Protein AF-0000000083107287 (afdb_homodimer)

InterPro domains:
  IPR000868 Isochorismatase-like domain [PF00857] (14-202)
  IPR036380 Isochorismatase-like superfamily [G3DSA:3.40.50.850] (4-210)
  IPR036380 Isochorismatase-like superfamily [SSF52499] (9-207)
  IPR050272 Isochorismatase-like hydrolase [PTHR43540] (10-208)

Radius of gyration: 21.23 Å; Cα contacts (8 Å, |Δi|>4): 928; chains: 2; bounding box: 56×59×44 Å

Nearest PDB structures (foldseek):
  3kl2-assembly1_C  TM=8.026E-01  e=8.190E-15  Streptomyces avermitilis
  3txy-assembly1_A-2  TM=8.810E-01  e=6.500E-13  Burkholderia thailandensis E264
  1j2r-assembly1_A  TM=8.324E-01  e=4.826E-12  Escherichia coli
  5gle-assembly1_B  TM=8.069E-01  e=9.415E-12  Vibrio anguillarum 775
  5gle-assembly1_A  TM=8.079E-01  e=1.837E-11  Vibrio anguillarum 775

pLDDT: mean 93.37, std 12.97, range [33.34, 98.94]

Organism: NCBI:txid185642

Structure (mmCIF, N/CA/C/O backbone):
data_AF-0000000083107287-model_v1
#
loop_
_entity.id
_entity.type
_entity.pdbx_description
1 polymer Isochorismatase
#
loop_
_atom_site.group_PDB
_atom_site.id
_atom_site.type_symbol
_atom_site.label_atom_id
_atom_site.label_alt_id
_atom_site.label_comp_id
_atom_site.label_asym_id
_atom_site.label_entity_id
_atom_site.label_seq_id
_atom_site.pdbx_PDB_ins_code
_atom_site.Cartn_x
_atom_site.Cartn_y
_atom_site.Cartn_z
_atom_site.occupancy
_atom_site.B_iso_or_equiv
_atom_site.auth_seq_id
_atom_site.auth_comp_id
_atom_site.auth_asym_id
_atom_site.auth_atom_id
_atom_site.pdbx_PDB_model_num
ATOM 1 N N . MET A 1 1 ? -25.594 8.273 1.354 1 37.72 1 MET A N 1
ATOM 2 C CA . MET A 1 1 ? -25.375 9.711 1.31 1 37.72 1 MET A CA 1
ATOM 3 C C . MET A 1 1 ? -23.891 10.039 1.45 1 37.72 1 MET A C 1
ATOM 5 O O . MET A 1 1 ? -23.219 9.562 2.375 1 37.72 1 MET A O 1
ATOM 9 N N . THR A 1 2 ? -23.219 10.242 0.382 1 51.94 2 THR A N 1
ATOM 10 C CA . THR A 1 2 ? -21.812 10.633 0.427 1 51.94 2 THR A CA 1
ATOM 11 C C . THR A 1 2 ? -21.578 11.703 1.487 1 51.94 2 THR A C 1
ATOM 13 O O . THR A 1 2 ? -22.234 12.75 1.474 1 51.94 2 THR A O 1
ATOM 16 N N . LEU A 1 3 ? -21.109 11.266 2.611 1 63.06 3 LEU A N 1
ATOM 17 C CA . LEU A 1 3 ? -20.891 12.211 3.697 1 63.06 3 LEU A CA 1
ATOM 18 C C . LEU A 1 3 ? -20.203 13.469 3.189 1 63.06 3 LEU A C 1
ATOM 20 O O . LEU A 1 3 ? -19.312 13.391 2.342 1 63.06 3 LEU A O 1
ATOM 24 N N . GLU A 1 4 ? -20.781 14.523 3.6 1 85.75 4 GLU A N 1
ATOM 25 C CA . GLU A 1 4 ? -20.141 15.812 3.361 1 85.75 4 GLU A CA 1
ATOM 26 C C . GLU A 1 4 ? -18.766 15.875 4.035 1 85.75 4 GLU A C 1
ATOM 28 O O . GLU A 1 4 ? -18.547 15.227 5.062 1 85.75 4 GLU A O 1
ATOM 33 N N . LEU A 1 5 ? -17.844 16.5 3.416 1 95 5 LEU A N 1
ATOM 34 C CA . LEU A 1 5 ? -16.484 16.625 3.92 1 95 5 LEU A CA 1
ATOM 35 C C . LEU A 1 5 ? -16.484 17.078 5.379 1 95 5 LEU A C 1
ATOM 37 O O . LEU A 1 5 ? -15.695 16.578 6.184 1 95 5 LEU A O 1
ATOM 41 N N . ALA A 1 6 ? -17.438 17.969 5.73 1 94.44 6 ALA A N 1
ATOM 42 C CA . ALA A 1 6 ? -17.5 18.5 7.09 1 94.44 6 ALA A CA 1
ATOM 43 C C . ALA A 1 6 ? -17.875 17.406 8.086 1 94.44 6 ALA A C 1
ATOM 45 O O . ALA A 1 6 ? -17.422 17.422 9.234 1 94.44 6 ALA A O 1
ATOM 46 N N . GLU A 1 7 ? -18.641 16.484 7.66 1 95.06 7 GLU A N 1
ATOM 47 C CA . GLU A 1 7 ? -19.016 15.367 8.516 1 95.06 7 GLU A CA 1
ATOM 48 C C . GLU A 1 7 ? -17.891 14.336 8.586 1 95.06 7 GLU A C 1
ATOM 50 O O . GLU A 1 7 ? -17.578 13.844 9.672 1 95.06 7 GLU A O 1
ATOM 55 N N . ILE A 1 8 ? -17.281 14.078 7.48 1 96.69 8 ILE A N 1
ATOM 56 C CA . ILE A 1 8 ? -16.25 13.055 7.383 1 96.69 8 ILE A CA 1
ATOM 57 C C . ILE A 1 8 ? -15.016 13.5 8.172 1 96.69 8 ILE A C 1
ATOM 59 O O . ILE A 1 8 ? -14.391 12.695 8.859 1 96.69 8 ILE A O 1
ATOM 63 N N . ALA A 1 9 ? -14.742 14.758 8.094 1 97.88 9 ALA A N 1
ATOM 64 C CA . ALA A 1 9 ? -13.516 15.289 8.688 1 97.88 9 ALA A CA 1
ATOM 65 C C . ALA A 1 9 ? -13.828 16.156 9.906 1 97.88 9 ALA A C 1
ATOM 67 O O . ALA A 1 9 ? -13.117 17.125 10.188 1 97.88 9 ALA A O 1
ATOM 68 N N . ALA A 1 10 ? -14.891 15.836 10.555 1 97.5 10 ALA A N 1
ATOM 69 C CA . ALA A 1 10 ? -15.219 16.594 11.766 1 97.5 10 ALA A CA 1
ATOM 70 C C . ALA A 1 10 ? -14.062 16.547 12.758 1 97.5 10 ALA A C 1
ATOM 72 O O . ALA A 1 10 ? -13.492 15.492 13.023 1 97.5 10 ALA A O 1
ATOM 73 N N . PRO A 1 11 ? -13.734 17.672 13.359 1 97.69 11 PRO A N 1
ATOM 74 C CA . PRO A 1 11 ? -12.555 17.766 14.219 1 97.69 11 PRO A CA 1
ATOM 75 C C . PRO A 1 11 ? -12.562 16.766 15.367 1 97.69 11 PRO A C 1
ATOM 77 O O . PRO A 1 11 ? -11.516 16.219 15.727 1 97.69 11 PRO A O 1
ATOM 80 N N . ALA A 1 12 ? -13.688 16.422 15.914 1 97.31 12 ALA A N 1
ATOM 81 C CA . ALA A 1 12 ? -13.797 15.617 17.125 1 97.31 12 ALA A CA 1
ATOM 82 C C . ALA A 1 12 ? -13.266 14.203 16.891 1 97.31 12 ALA A C 1
ATOM 84 O O . ALA A 1 12 ? -12.883 13.516 17.828 1 97.31 12 ALA A O 1
ATOM 85 N N . HIS A 1 13 ? -13.219 13.75 15.609 1 98.44 13 HIS A N 1
ATOM 86 C CA . HIS A 1 13 ? -12.773 12.391 15.367 1 98.44 13 HIS A CA 1
ATOM 87 C C . HIS A 1 13 ? -11.789 12.336 14.203 1 98.44 13 HIS A C 1
ATOM 89 O O . HIS A 1 13 ? -11.719 11.336 13.484 1 98.44 13 HIS A O 1
ATOM 95 N N . THR A 1 14 ? -11.055 13.445 13.953 1 98.69 14 THR A N 1
ATOM 96 C CA . THR A 1 14 ? -10.133 13.516 12.828 1 98.69 14 THR A CA 1
ATOM 97 C C . THR A 1 14 ? -8.711 13.805 13.312 1 98.69 14 THR A C 1
ATOM 99 O O . THR A 1 14 ? -8.516 14.578 14.25 1 98.69 14 THR A O 1
ATOM 102 N N . ALA A 1 15 ? -7.75 13.172 12.711 1 98.94 15 ALA A N 1
ATOM 103 C CA . ALA A 1 15 ? -6.336 13.492 12.867 1 98.94 15 ALA A CA 1
ATOM 104 C C . ALA A 1 15 ? -5.672 13.742 11.516 1 98.94 15 ALA A C 1
ATOM 106 O O . ALA A 1 15 ? -5.961 13.047 10.539 1 98.94 15 ALA A O 1
ATOM 107 N N . ILE A 1 16 ? -4.805 14.711 11.469 1 98.94 16 ILE A N 1
ATOM 108 C CA . ILE A 1 16 ? -3.873 14.844 10.352 1 98.94 16 ILE A CA 1
ATOM 109 C C . ILE A 1 16 ? -2.609 14.039 10.641 1 98.94 16 ILE A C 1
ATOM 111 O O . ILE A 1 16 ? -2.025 14.148 11.719 1 98.94 16 ILE A O 1
ATOM 115 N N . VAL A 1 17 ? -2.24 13.242 9.703 1 98.94 17 VAL A N 1
ATOM 116 C CA . VAL A 1 17 ? -0.958 12.547 9.75 1 98.94 17 VAL A CA 1
ATOM 117 C C . VAL A 1 17 ? -0.029 13.102 8.68 1 98.94 17 VAL A C 1
ATOM 119 O O . VAL A 1 17 ? -0.327 13.008 7.484 1 98.94 17 VAL A O 1
ATOM 122 N N . THR A 1 18 ? 1.064 13.766 9.078 1 98.94 18 THR A N 1
ATOM 123 C CA . THR A 1 18 ? 2.092 14.18 8.133 1 98.94 18 THR A CA 1
ATOM 124 C C . THR A 1 18 ? 3.115 13.07 7.918 1 98.94 18 THR A C 1
ATOM 126 O O . THR A 1 18 ? 3.676 12.547 8.883 1 98.94 18 THR A O 1
ATOM 129 N N . GLN A 1 19 ? 3.297 12.711 6.727 1 98.75 19 GLN A N 1
ATOM 130 C CA . GLN A 1 19 ? 4.172 11.594 6.375 1 98.75 19 GLN A CA 1
ATOM 131 C C . GLN A 1 19 ? 5.512 12.102 5.844 1 98.75 19 GLN A C 1
ATOM 133 O O . GLN A 1 19 ? 5.586 12.641 4.738 1 98.75 19 GLN A O 1
ATOM 138 N N . GLU A 1 20 ? 6.574 11.953 6.629 1 98.06 20 GLU A N 1
ATOM 139 C CA . GLU A 1 20 ? 7.973 12.195 6.273 1 98.06 20 GLU A CA 1
ATOM 140 C C . GLU A 1 20 ? 8.195 13.641 5.844 1 98.06 20 GLU A C 1
ATOM 142 O O . GLU A 1 20 ? 8.852 13.898 4.832 1 98.06 20 GLU A O 1
ATOM 147 N N . CYS A 1 21 ? 7.547 14.531 6.559 1 98.69 21 CYS A N 1
ATOM 148 C CA . CYS A 1 21 ? 7.836 15.953 6.387 1 98.69 21 CYS A CA 1
ATOM 149 C C . CYS A 1 21 ? 9.055 16.359 7.199 1 98.69 21 CYS A C 1
ATOM 151 O O . CYS A 1 21 ? 8.945 17.125 8.164 1 98.69 21 CYS A O 1
ATOM 153 N N . GLN A 1 22 ? 10.227 15.93 6.75 1 98.25 22 GLN A N 1
ATOM 154 C CA . GLN A 1 22 ? 11.453 16.078 7.527 1 98.25 22 GLN A CA 1
ATOM 155 C C . GLN A 1 22 ? 12.609 16.547 6.645 1 98.25 22 GLN A C 1
ATOM 157 O O . GLN A 1 22 ? 12.5 16.531 5.418 1 98.25 22 GLN A O 1
ATOM 162 N N . GLY A 1 23 ? 13.648 16.938 7.254 1 97.06 23 GLY A N 1
ATOM 163 C CA . GLY A 1 23 ? 14.758 17.609 6.582 1 97.06 23 GLY A CA 1
ATOM 164 C C . GLY A 1 23 ? 15.352 16.781 5.457 1 97.06 23 GLY A C 1
ATOM 165 O O . GLY A 1 23 ? 15.531 17.281 4.344 1 97.06 23 GLY A O 1
ATOM 166 N N . ALA A 1 24 ? 15.555 15.516 5.609 1 95.5 24 ALA A N 1
ATOM 167 C CA . ALA A 1 24 ? 16.234 14.641 4.656 1 95.5 24 ALA A CA 1
ATOM 168 C C . ALA A 1 24 ? 15.336 14.32 3.469 1 95.5 24 ALA A C 1
ATOM 170 O O . ALA A 1 24 ? 15.797 13.789 2.457 1 95.5 24 ALA A O 1
ATOM 171 N N . VAL A 1 25 ? 14.055 14.719 3.57 1 96.19 25 VAL A N 1
ATOM 172 C CA . VAL A 1 25 ? 13.078 14.328 2.555 1 96.19 25 VAL A CA 1
ATOM 173 C C . VAL A 1 25 ? 12.609 15.562 1.788 1 96.19 25 VAL A C 1
ATOM 175 O O . VAL A 1 25 ? 12.562 15.555 0.556 1 96.19 25 VAL A O 1
ATOM 178 N N . MET A 1 26 ? 12.398 16.656 2.529 1 96.88 26 MET A N 1
ATOM 179 C CA . MET A 1 26 ? 11.844 17.844 1.899 1 96.88 26 MET A CA 1
ATOM 180 C C . MET A 1 26 ? 12.828 19 1.968 1 96.88 26 MET A C 1
ATOM 182 O O . MET A 1 26 ? 12.625 20.031 1.318 1 96.88 26 MET A O 1
ATOM 186 N N . GLY A 1 27 ? 13.789 18.859 2.764 1 92.75 27 GLY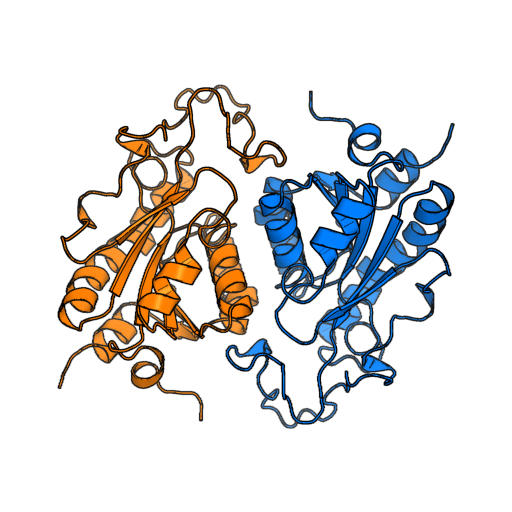 A N 1
ATOM 187 C CA . GLY A 1 27 ? 14.703 19.969 2.992 1 92.75 27 GLY A CA 1
ATOM 188 C C . GLY A 1 27 ? 15.656 20.203 1.836 1 92.75 27 GLY A C 1
ATOM 189 O O . GLY A 1 27 ? 15.609 19.5 0.832 1 92.75 27 GLY A O 1
ATOM 190 N N . PRO A 1 28 ? 16.469 21.141 1.992 1 87.19 28 PRO A N 1
ATOM 191 C CA . PRO A 1 28 ? 17.391 21.516 0.918 1 87.19 28 PRO A CA 1
ATOM 192 C C . PRO A 1 28 ? 18.438 20.453 0.631 1 87.19 28 PRO A C 1
ATOM 194 O O . PRO A 1 28 ? 18.984 20.391 -0.474 1 87.19 28 PRO A O 1
ATOM 197 N N . HIS A 1 29 ? 18.766 19.641 1.593 1 86.12 29 HIS A N 1
ATOM 198 C CA . HIS A 1 29 ? 19.766 18.578 1.406 1 86.12 29 HIS A CA 1
ATOM 199 C C . HIS A 1 29 ? 19.109 17.203 1.377 1 86.12 29 HIS A C 1
ATOM 201 O O . HIS A 1 29 ? 19.688 16.234 1.85 1 86.12 29 HIS A O 1
ATOM 207 N N . ALA A 1 30 ? 17.953 17.219 0.852 1 91.56 30 ALA A N 1
ATOM 208 C CA . ALA A 1 30 ? 17.172 15.984 0.789 1 91.56 30 ALA A CA 1
ATOM 209 C 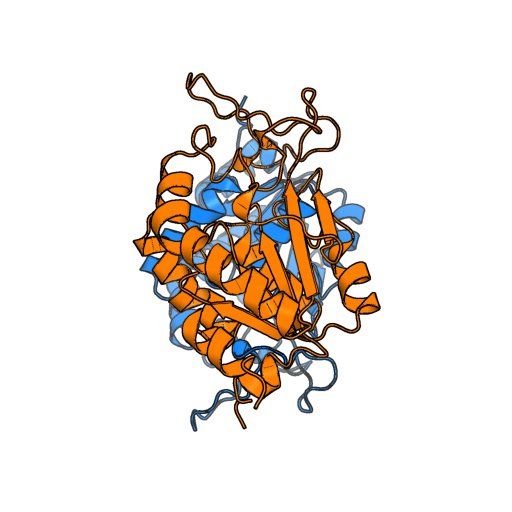C . ALA A 1 30 ? 17.859 14.938 -0.084 1 91.56 30 ALA A C 1
ATOM 211 O O . ALA A 1 30 ? 18.609 15.281 -1.002 1 91.56 30 ALA A O 1
ATOM 212 N N . GLY A 1 31 ? 17.641 13.711 0.191 1 87.56 31 GLY A N 1
ATOM 213 C CA . GLY A 1 31 ? 18.25 12.594 -0.515 1 87.56 31 GLY A CA 1
ATOM 214 C C . GLY A 1 31 ? 17.812 12.484 -1.961 1 87.56 31 GLY A C 1
ATOM 215 O O . GLY A 1 31 ? 18.609 12.133 -2.836 1 87.56 31 GLY A O 1
ATOM 216 N N . LEU A 1 32 ? 16.562 12.742 -2.158 1 91.19 32 LEU A N 1
ATOM 217 C CA . LEU A 1 32 ? 16 12.766 -3.506 1 91.19 32 LEU A CA 1
ATOM 218 C C . LEU A 1 32 ? 15.57 14.18 -3.893 1 91.19 32 LEU A C 1
ATOM 220 O O . LEU A 1 32 ? 14.453 14.602 -3.572 1 91.19 32 LEU A O 1
ATOM 224 N N . ALA A 1 33 ? 16.391 14.82 -4.629 1 93.31 33 ALA A N 1
ATOM 225 C CA . ALA A 1 33 ? 16.219 16.25 -4.918 1 93.31 33 ALA A CA 1
ATOM 226 C C . ALA A 1 33 ? 14.914 16.5 -5.656 1 93.31 33 ALA A C 1
ATOM 228 O O . ALA A 1 33 ? 14.195 17.453 -5.34 1 93.31 33 ALA A O 1
ATOM 229 N N . ALA A 1 34 ? 14.633 15.656 -6.594 1 94.94 34 ALA A N 1
ATOM 230 C CA . ALA A 1 34 ? 13.43 15.859 -7.395 1 94.94 34 ALA A CA 1
ATOM 231 C C . ALA A 1 34 ? 12.172 15.789 -6.523 1 94.94 34 ALA A C 1
ATOM 233 O O . ALA A 1 34 ? 11.25 16.594 -6.691 1 94.94 34 ALA A O 1
ATOM 234 N N . LEU A 1 35 ? 12.133 14.891 -5.645 1 96.44 35 LEU A N 1
ATOM 235 C CA . LEU A 1 35 ? 10.992 14.766 -4.738 1 96.44 35 LEU A CA 1
ATOM 236 C C . LEU A 1 35 ? 10.906 15.969 -3.805 1 96.44 35 LEU A C 1
ATOM 238 O O . LEU A 1 35 ? 9.82 16.5 -3.572 1 96.44 35 LEU A O 1
ATOM 242 N N . ALA A 1 36 ? 12.023 16.359 -3.254 1 96.94 36 ALA A N 1
ATOM 243 C CA . ALA A 1 36 ? 12.055 17.516 -2.359 1 96.94 36 ALA A CA 1
ATOM 244 C C . ALA A 1 36 ? 11.539 18.766 -3.061 1 96.94 36 ALA A C 1
ATOM 246 O O . ALA A 1 36 ? 10.734 19.516 -2.494 1 96.94 36 ALA A O 1
ATOM 247 N N . GLU A 1 37 ? 11.969 18.922 -4.254 1 97.25 37 GLU A N 1
ATOM 248 C CA . GLU A 1 37 ? 11.539 20.078 -5.031 1 97.25 37 GLU A CA 1
ATOM 249 C C . GLU A 1 37 ? 10.031 20.062 -5.266 1 97.25 37 GLU A C 1
ATOM 251 O O . GLU A 1 37 ? 9.352 21.078 -5.09 1 97.25 37 GLU A O 1
ATOM 256 N N . GLU A 1 38 ? 9.547 18.922 -5.652 1 97.62 38 GLU A N 1
ATOM 257 C CA . GLU A 1 38 ? 8.117 18.781 -5.895 1 97.62 38 GLU A CA 1
ATOM 258 C C . GLU A 1 38 ? 7.316 18.984 -4.609 1 97.62 38 GLU A C 1
ATOM 260 O O . GLU A 1 38 ? 6.27 19.625 -4.617 1 97.62 38 GLU A O 1
ATOM 265 N N . ALA A 1 39 ? 7.754 18.453 -3.539 1 98.12 39 ALA A N 1
ATOM 266 C CA . ALA A 1 39 ? 7.098 18.594 -2.242 1 98.12 39 ALA A CA 1
ATOM 267 C C . ALA A 1 39 ? 7.039 20.047 -1.814 1 98.12 39 ALA A C 1
ATOM 269 O O . ALA A 1 39 ? 6.008 20.516 -1.329 1 98.12 39 ALA A O 1
ATOM 270 N N . ARG A 1 40 ? 8.109 20.734 -1.969 1 97.75 40 ARG A N 1
ATOM 271 C CA . ARG A 1 40 ? 8.188 22.141 -1.568 1 97.75 40 ARG A CA 1
ATOM 272 C C . ARG A 1 40 ? 7.332 23.016 -2.479 1 97.75 40 ARG A C 1
ATOM 274 O O . ARG A 1 40 ? 6.84 24.062 -2.057 1 97.75 40 ARG A O 1
ATOM 281 N N . ARG A 1 41 ? 7.168 22.578 -3.66 1 97.12 41 ARG A N 1
ATOM 282 C CA . ARG A 1 41 ? 6.383 23.328 -4.625 1 97.12 41 ARG A CA 1
ATOM 283 C C . ARG A 1 41 ? 4.887 23.156 -4.379 1 97.12 41 ARG A C 1
ATOM 285 O O . ARG A 1 41 ? 4.133 24.125 -4.391 1 97.12 41 ARG A O 1
ATOM 292 N N . VAL A 1 42 ? 4.48 21.938 -4.09 1 96.69 42 VAL A N 1
ATOM 293 C CA . VAL A 1 42 ? 3.053 21.641 -4.145 1 96.69 42 VAL A CA 1
ATOM 294 C C . VAL A 1 42 ? 2.527 21.344 -2.744 1 96.69 42 VAL A C 1
ATOM 296 O O . VAL A 1 42 ? 1.537 21.938 -2.307 1 96.69 42 VAL A O 1
ATOM 299 N N . ALA A 1 43 ? 3.203 20.547 -1.987 1 98.56 43 ALA A N 1
ATOM 300 C CA . ALA A 1 43 ? 2.623 19.969 -0.778 1 98.56 43 ALA A CA 1
ATOM 301 C C . ALA A 1 43 ? 2.904 20.844 0.438 1 98.56 43 ALA A C 1
ATOM 303 O O . ALA A 1 43 ? 1.985 21.203 1.183 1 98.56 43 ALA A O 1
ATOM 304 N N . LEU A 1 44 ? 4.145 21.281 0.604 1 98.75 44 LEU A N 1
ATOM 305 C CA . LEU A 1 44 ? 4.605 21.891 1.844 1 98.75 44 LEU A CA 1
ATOM 306 C C . LEU A 1 44 ? 3.871 23.203 2.107 1 98.75 44 LEU A C 1
ATOM 308 O O . LEU A 1 44 ? 3.391 23.438 3.219 1 98.75 44 LEU A O 1
ATOM 312 N N . PRO A 1 45 ? 3.66 24.125 1.118 1 98.69 45 PRO A N 1
ATOM 313 C CA . PRO A 1 45 ? 2.951 25.375 1.416 1 98.69 45 PRO A CA 1
ATOM 314 C C . PRO A 1 45 ? 1.531 25.141 1.926 1 98.69 45 PRO A C 1
ATOM 316 O O . PRO A 1 45 ? 1.049 25.875 2.785 1 98.69 45 PRO A O 1
ATOM 319 N N . ASN A 1 46 ? 0.9 24.109 1.425 1 98.88 46 ASN A N 1
ATOM 320 C CA . ASN A 1 46 ? -0.471 23.812 1.827 1 98.88 46 ASN A CA 1
ATOM 321 C C . ASN A 1 46 ? -0.523 23.156 3.203 1 98.88 46 ASN A C 1
ATOM 323 O O . ASN A 1 46 ? -1.46 23.391 3.971 1 98.88 46 ASN A O 1
ATOM 327 N N . ILE A 1 47 ? 0.489 22.359 3.467 1 98.94 47 ILE A N 1
ATOM 328 C CA . ILE A 1 47 ? 0.565 21.766 4.793 1 98.94 47 ILE A CA 1
ATOM 329 C C . ILE A 1 47 ? 0.785 22.859 5.844 1 98.94 47 ILE A C 1
ATOM 331 O O . ILE A 1 47 ? 0.137 22.859 6.891 1 98.94 47 ILE A O 1
ATOM 335 N N . VAL A 1 48 ? 1.648 23.781 5.527 1 98.81 48 VAL A N 1
ATOM 336 C CA . VAL A 1 48 ? 1.955 24.906 6.414 1 98.81 48 VAL A CA 1
ATOM 337 C C . VAL A 1 48 ? 0.685 25.703 6.699 1 98.81 48 VAL A C 1
ATOM 339 O O . VAL A 1 48 ? 0.464 26.141 7.828 1 98.81 48 VAL A O 1
ATOM 342 N N . ARG A 1 49 ? -0.144 25.828 5.723 1 98.31 49 ARG A N 1
ATOM 343 C CA . ARG A 1 49 ? -1.399 26.562 5.863 1 98.31 49 ARG A CA 1
ATOM 344 C C . ARG A 1 49 ? -2.416 25.75 6.66 1 98.31 49 ARG A C 1
ATOM 346 O O . ARG A 1 49 ? -3.207 26.312 7.422 1 98.31 49 ARG A O 1
ATOM 353 N N . MET A 1 50 ? -2.402 24.5 6.578 1 98.5 50 MET A N 1
ATOM 354 C CA . MET A 1 50 ? -3.439 23.594 7.082 1 98.5 50 MET A CA 1
ATOM 355 C C . MET A 1 50 ? -3.26 23.344 8.578 1 98.5 50 MET A C 1
ATOM 357 O O . MET A 1 50 ? -4.238 23.312 9.328 1 98.5 50 MET A O 1
ATOM 361 N N . LEU A 1 51 ? -2.031 23.188 9.039 1 98.69 51 LEU A N 1
ATOM 362 C CA . LEU A 1 51 ? -1.774 22.672 10.375 1 98.69 51 LEU A CA 1
ATOM 363 C C . LEU A 1 51 ? -2.275 23.641 11.445 1 98.69 51 LEU A C 1
ATOM 365 O O . LEU A 1 51 ? -2.973 23.234 12.375 1 98.69 51 LEU A O 1
ATOM 369 N N . PRO A 1 52 ? -2.014 24.984 11.32 1 98 52 PRO A N 1
ATOM 370 C CA . PRO A 1 52 ? -2.541 25.891 12.344 1 98 52 PRO A CA 1
ATOM 371 C C . PRO A 1 52 ? -4.066 25.891 12.398 1 98 52 PRO A C 1
ATOM 373 O O . PRO A 1 52 ? -4.648 25.922 13.492 1 98 52 PRO A O 1
ATOM 376 N N . ALA A 1 53 ? -4.719 25.844 11.266 1 97.44 53 ALA A N 1
ATOM 377 C CA . ALA A 1 53 ? -6.18 25.812 11.211 1 97.44 53 ALA A CA 1
ATOM 378 C C . ALA A 1 53 ? -6.727 24.531 11.836 1 97.44 53 ALA A C 1
ATOM 380 O O . ALA A 1 53 ? -7.73 24.562 12.547 1 97.44 53 ALA A O 1
ATOM 381 N N . ALA A 1 54 ? -6.078 23.422 11.547 1 98.12 54 ALA A N 1
ATOM 382 C CA . ALA A 1 54 ? -6.469 22.141 12.117 1 98.12 54 ALA A CA 1
ATOM 383 C C . ALA A 1 54 ? -6.363 22.156 13.641 1 98.12 54 ALA A C 1
ATOM 385 O O . ALA A 1 54 ? -7.305 21.781 14.336 1 98.12 54 ALA A O 1
ATOM 386 N N . ARG A 1 55 ? -5.262 22.641 14.133 1 98 55 ARG A N 1
ATOM 387 C CA . ARG A 1 55 ? -5.043 22.75 15.578 1 98 55 ARG A CA 1
ATOM 388 C C . ARG A 1 55 ? -6.113 23.609 16.234 1 98 55 ARG A C 1
ATOM 390 O O . ARG A 1 55 ? -6.672 23.234 17.266 1 98 55 ARG A O 1
ATOM 397 N N . ALA A 1 56 ? -6.379 24.703 15.594 1 97.19 56 ALA A N 1
ATOM 398 C CA . ALA A 1 56 ? -7.363 25.641 16.141 1 97.19 56 ALA A CA 1
ATOM 399 C C . ALA A 1 56 ? -8.75 25 16.172 1 97.19 56 ALA A C 1
ATOM 401 O O . ALA A 1 56 ? -9.539 25.281 17.078 1 97.19 56 ALA A O 1
ATOM 402 N N . ALA A 1 57 ? -9.031 24.141 15.25 1 97.31 57 ALA A N 1
ATOM 403 C CA . ALA A 1 57 ? -10.336 23.5 15.148 1 97.31 57 ALA A CA 1
ATOM 404 C C . ALA A 1 57 ? -10.438 22.312 16.109 1 97.31 57 ALA A C 1
ATOM 406 O O . ALA A 1 57 ? -11.523 21.766 16.312 1 97.31 57 ALA A O 1
ATOM 407 N N . GLY A 1 58 ? -9.273 21.875 16.625 1 97.5 58 GLY A N 1
ATOM 408 C CA . GLY A 1 58 ? -9.258 20.75 17.531 1 97.5 58 GLY A CA 1
ATOM 409 C C . GLY A 1 58 ? -8.922 19.438 16.859 1 97.5 58 GLY A C 1
ATOM 410 O O . GLY A 1 58 ? -9.062 18.359 17.438 1 97.5 58 GLY A O 1
ATOM 411 N N . VAL A 1 59 ? -8.531 19.484 15.609 1 98.5 59 VAL A N 1
ATOM 412 C CA . VAL A 1 59 ? -8.055 18.297 14.898 1 98.5 59 VAL A CA 1
ATOM 413 C C . VAL A 1 59 ? -6.688 17.891 15.445 1 98.5 59 VAL A C 1
ATOM 415 O O . VAL A 1 59 ? -5.816 18.734 15.664 1 98.5 59 VAL A O 1
ATOM 418 N N . ARG A 1 60 ? -6.5 16.609 15.672 1 98.69 60 ARG A N 1
ATOM 419 C CA . ARG A 1 60 ? -5.223 16.109 16.172 1 98.69 60 ARG A CA 1
ATOM 420 C C . ARG A 1 60 ? -4.168 16.094 15.07 1 98.69 60 ARG A C 1
ATOM 422 O O . ARG A 1 60 ? -4.488 15.898 13.898 1 98.69 60 ARG A O 1
ATOM 429 N N . VAL A 1 61 ? -2.965 16.391 15.461 1 98.88 61 VAL A N 1
ATOM 430 C CA . VAL A 1 61 ? -1.854 16.359 14.516 1 98.88 61 VAL A CA 1
ATOM 431 C C . VAL A 1 61 ? -0.815 15.336 14.961 1 98.88 61 VAL A C 1
ATOM 433 O O . VAL A 1 61 ? -0.317 15.398 16.094 1 98.88 61 VAL A O 1
ATOM 436 N N . VAL A 1 62 ? -0.496 14.383 14.117 1 98.94 62 VAL A N 1
ATOM 437 C CA . VAL A 1 62 ? 0.531 13.375 14.344 1 98.94 62 VAL A CA 1
ATOM 438 C C . VAL A 1 62 ? 1.572 13.43 13.234 1 98.94 62 VAL A C 1
ATOM 440 O O . VAL A 1 62 ? 1.259 13.172 12.062 1 98.94 62 VAL A O 1
ATOM 443 N N . HIS A 1 63 ? 2.797 13.766 13.594 1 98.94 63 HIS A N 1
ATOM 444 C CA . HIS A 1 63 ? 3.908 13.758 12.648 1 98.94 63 HIS A CA 1
ATOM 445 C C . HIS A 1 63 ? 4.602 12.398 12.625 1 98.94 63 HIS A C 1
ATOM 447 O O . HIS A 1 63 ? 5.09 11.93 13.656 1 98.94 63 HIS A O 1
ATOM 453 N N . CYS A 1 64 ? 4.629 11.789 11.453 1 98.88 64 CYS A N 1
ATOM 454 C CA . CYS A 1 64 ? 5.305 10.516 11.297 1 98.88 64 CYS A CA 1
ATOM 455 C C . CYS A 1 64 ? 6.605 10.68 10.516 1 98.88 64 CYS A C 1
ATOM 457 O O . CYS A 1 64 ? 6.59 11.117 9.367 1 98.88 64 CYS A O 1
ATOM 459 N N . LEU A 1 65 ? 7.668 10.312 11.148 1 98.38 65 LEU A N 1
ATOM 460 C CA . LEU A 1 65 ? 9.008 10.492 10.602 1 98.38 65 LEU A CA 1
ATOM 461 C C . LEU A 1 65 ? 9.742 9.164 10.492 1 98.38 65 LEU A C 1
ATOM 463 O O . LEU A 1 65 ? 9.305 8.164 11.07 1 98.38 65 LEU A O 1
ATOM 467 N N . VAL A 1 66 ? 10.805 9.164 9.695 1 97 66 VAL A N 1
ATOM 468 C CA . VAL A 1 66 ? 11.641 7.98 9.547 1 97 66 VAL A CA 1
ATOM 469 C C . VAL A 1 66 ? 13.055 8.273 10.039 1 97 66 VAL A C 1
ATOM 471 O O . VAL A 1 66 ? 13.555 9.391 9.867 1 97 66 VAL A O 1
ATOM 474 N N . GLN A 1 67 ? 13.625 7.375 10.695 1 96.31 67 GLN A N 1
ATOM 475 C CA . GLN A 1 67 ? 15.008 7.441 11.156 1 96.31 67 GLN A CA 1
ATOM 476 C C . GLN A 1 67 ? 15.727 6.121 10.906 1 96.31 67 GLN A C 1
ATOM 478 O O . GLN A 1 67 ? 15.094 5.102 10.633 1 96.31 67 GLN A O 1
ATOM 483 N N . ARG A 1 68 ? 17.031 6.152 10.984 1 94.38 68 ARG A N 1
ATOM 484 C CA . ARG A 1 68 ? 17.875 4.977 10.766 1 94.38 68 ARG A CA 1
ATOM 485 C C . ARG A 1 68 ? 19.203 5.105 11.5 1 94.38 68 ARG A C 1
ATOM 487 O O . ARG A 1 68 ? 19.828 6.168 11.484 1 94.38 68 ARG A O 1
ATOM 494 N N . ARG A 1 69 ? 19.578 3.988 12.102 1 93.44 69 ARG A N 1
ATOM 495 C CA . ARG A 1 69 ? 20.922 3.967 12.688 1 93.44 69 ARG A CA 1
ATOM 496 C C . ARG A 1 69 ? 22 3.973 11.602 1 93.44 69 ARG A C 1
ATOM 498 O O . ARG A 1 69 ? 21.812 3.365 10.539 1 93.44 69 ARG A O 1
ATOM 505 N N . PRO A 1 70 ? 23.109 4.574 11.961 1 90.25 70 PRO A N 1
ATOM 506 C CA . PRO A 1 70 ? 24.203 4.578 10.984 1 90.25 70 PRO A CA 1
ATOM 507 C C . PRO A 1 70 ? 24.672 3.174 10.625 1 90.25 70 PRO A C 1
ATOM 509 O O . PRO A 1 70 ? 25.125 2.939 9.5 1 90.25 70 PRO A O 1
ATOM 512 N N . ASP A 1 71 ? 24.516 2.271 11.539 1 90.5 71 ASP A N 1
ATOM 513 C CA . ASP A 1 71 ? 25 0.916 11.281 1 90.5 71 ASP A CA 1
ATOM 514 C C . ASP A 1 71 ? 23.906 0.061 10.633 1 90.5 71 ASP A C 1
ATOM 516 O O . ASP A 1 71 ? 24.125 -1.12 10.359 1 90.5 71 ASP A O 1
ATOM 520 N N . GLY A 1 72 ? 22.703 0.543 10.547 1 90.44 72 GLY A N 1
ATOM 521 C CA . GLY A 1 72 ? 21.625 -0.108 9.812 1 90.44 72 GLY A CA 1
ATOM 522 C C . GLY A 1 72 ? 20.844 -1.093 10.656 1 90.44 72 GLY A C 1
ATOM 523 O O . GLY A 1 72 ? 19.859 -1.677 10.188 1 90.44 72 GLY A O 1
ATOM 524 N N . LEU A 1 73 ? 21.281 -1.309 11.914 1 92.19 73 LEU A N 1
ATOM 525 C CA . LEU A 1 73 ? 20.594 -2.281 12.758 1 92.19 73 LEU A CA 1
ATOM 526 C C . LEU A 1 73 ? 19.172 -1.844 13.047 1 92.19 73 LEU A C 1
ATOM 528 O O . LEU A 1 73 ? 18.922 -0.67 13.336 1 92.19 73 LEU A O 1
ATOM 532 N N . GLY A 1 74 ? 18.266 -2.777 12.852 1 92.25 74 GLY A N 1
ATOM 533 C CA . GLY A 1 74 ? 16.859 -2.518 13.141 1 92.25 74 GLY A CA 1
ATOM 534 C C . GLY A 1 74 ? 16.078 -2.092 11.922 1 92.25 74 GLY A C 1
ATOM 535 O O . GLY A 1 74 ? 14.836 -2.066 11.953 1 92.25 74 GLY A O 1
ATOM 536 N N . SER A 1 75 ? 16.75 -1.784 10.812 1 93.19 75 SER A N 1
ATOM 537 C CA . SER A 1 75 ? 16.078 -1.311 9.602 1 93.19 75 SER A CA 1
ATOM 538 C C . SER A 1 75 ? 16 -2.408 8.547 1 93.19 75 SER A C 1
ATOM 540 O O . SER A 1 75 ? 16.734 -3.395 8.617 1 93.19 75 SER A O 1
ATOM 542 N N . ASN A 1 76 ? 15.07 -2.201 7.621 1 93.44 76 ASN A N 1
ATOM 543 C CA . ASN A 1 76 ? 14.922 -3.133 6.504 1 93.44 76 ASN A CA 1
ATOM 544 C C . ASN A 1 76 ? 16.125 -3.078 5.57 1 93.44 76 ASN A C 1
ATOM 546 O O . ASN A 1 76 ? 16.75 -2.023 5.406 1 93.44 76 ASN A O 1
ATOM 550 N N . HIS A 1 77 ? 16.422 -4.207 4.918 1 93.44 77 HIS A N 1
ATOM 551 C CA . HIS A 1 77 ? 17.406 -4.312 3.85 1 93.44 77 HIS A CA 1
ATOM 552 C C . HIS A 1 77 ? 16.891 -5.176 2.703 1 93.44 77 HIS A C 1
ATOM 554 O O . HIS A 1 77 ? 17.672 -5.59 1.834 1 93.44 77 HIS A O 1
ATOM 560 N N . ASN A 1 78 ? 15.672 -5.41 2.701 1 94.94 78 ASN A N 1
ATOM 561 C CA . ASN A 1 78 ? 15.07 -6.438 1.854 1 94.94 78 ASN A CA 1
ATOM 562 C C . ASN A 1 78 ? 14.508 -5.84 0.566 1 94.94 78 ASN A C 1
ATOM 564 O O . ASN A 1 78 ? 13.852 -6.539 -0.212 1 94.94 78 ASN A O 1
ATOM 568 N N . ALA A 1 79 ? 14.75 -4.539 0.31 1 95.19 79 ALA A N 1
ATOM 569 C CA . ALA A 1 79 ? 14.281 -3.869 -0.9 1 95.19 79 ALA A CA 1
ATOM 570 C C . ALA A 1 79 ? 15.281 -2.82 -1.371 1 95.19 79 ALA A C 1
ATOM 572 O O . ALA A 1 79 ? 16.094 -2.338 -0.585 1 95.19 79 ALA A O 1
ATOM 573 N N . ARG A 1 80 ? 15.125 -2.455 -2.621 1 90.06 80 ARG A N 1
ATOM 574 C CA . ARG A 1 80 ? 16.078 -1.545 -3.254 1 90.06 80 ARG A CA 1
ATOM 575 C C . ARG A 1 80 ? 16.047 -0.174 -2.586 1 90.06 80 ARG A C 1
ATOM 577 O O . ARG A 1 80 ? 17.078 0.484 -2.465 1 90.06 80 ARG A O 1
ATOM 584 N N . ILE A 1 81 ? 14.8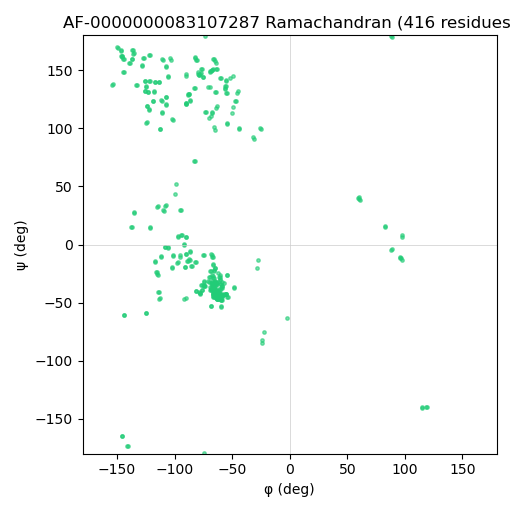98 0.192 -2.145 1 91.31 81 ILE A N 1
ATOM 585 C CA . ILE A 1 81 ? 14.742 1.538 -1.606 1 91.31 81 ILE A CA 1
ATOM 586 C C . ILE A 1 81 ? 15.555 1.685 -0.326 1 91.31 81 ILE A C 1
ATOM 588 O O . ILE A 1 81 ? 15.883 2.801 0.087 1 91.31 81 ILE A O 1
ATOM 592 N N . PHE A 1 82 ? 15.922 0.54 0.212 1 89.56 82 PHE A N 1
ATOM 593 C CA . PHE A 1 82 ? 16.656 0.57 1.471 1 89.56 82 PHE A CA 1
ATOM 594 C C . PHE A 1 82 ? 18.156 0.445 1.226 1 89.56 82 PHE A C 1
ATOM 596 O O . PHE A 1 82 ? 18.953 0.459 2.17 1 89.56 82 PHE A O 1
ATOM 603 N N . GLY A 1 83 ? 18.516 -0.02 -0.043 1 77.25 83 GLY A N 1
ATOM 604 C CA . GLY A 1 83 ? 19.906 -0.206 -0.366 1 77.25 83 GLY A CA 1
ATOM 605 C C . GLY A 1 83 ? 20.703 1.089 -0.355 1 77.25 83 GLY A C 1
ATOM 606 O O . GLY A 1 83 ? 20.125 2.176 -0.289 1 77.25 83 GLY A O 1
ATOM 607 N N . PRO A 1 84 ? 22.016 0.608 -0.131 1 60.47 84 PRO A N 1
ATOM 608 C CA . PRO A 1 84 ? 22.859 1.807 -0.216 1 60.47 84 PRO A CA 1
ATOM 609 C C . PRO A 1 84 ? 22.656 2.576 -1.52 1 60.47 84 PRO A C 1
ATOM 611 O O . PRO A 1 84 ? 22.375 1.976 -2.559 1 60.47 84 PRO A O 1
ATOM 614 N N . ARG A 1 85 ? 22.109 3.471 -1.584 1 50.91 85 ARG A N 1
ATOM 615 C CA . ARG A 1 85 ? 22.031 4.25 -2.814 1 50.91 85 ARG A CA 1
ATOM 616 C C . ARG A 1 85 ? 23.297 4.121 -3.637 1 50.91 85 ARG A C 1
ATOM 618 O O . ARG A 1 85 ? 24.406 4.191 -3.092 1 50.91 85 ARG A O 1
ATOM 625 N N . ARG A 1 86 ? 23.484 3.088 -4.672 1 41.75 86 ARG A N 1
ATOM 626 C CA . ARG A 1 86 ? 24.688 2.908 -5.473 1 41.75 86 ARG A CA 1
ATOM 627 C C . ARG A 1 86 ? 25.484 4.203 -5.551 1 41.75 86 ARG A C 1
ATOM 629 O O . ARG A 1 86 ? 26.672 4.188 -5.891 1 41.75 86 ARG A O 1
ATOM 636 N N . GLY A 1 87 ? 25.016 5.094 -6.617 1 37.03 87 GLY A N 1
ATOM 637 C CA . GLY A 1 87 ? 25.953 6.082 -7.121 1 37.03 87 GLY A CA 1
ATOM 638 C C . GLY A 1 87 ? 26.625 6.875 -6.02 1 37.03 87 GLY A C 1
ATOM 639 O O . GLY A 1 87 ? 26.188 6.867 -4.871 1 37.03 87 GLY A O 1
ATOM 640 N N . PRO A 1 88 ? 28.016 7.109 -6.547 1 34.38 88 PRO A N 1
ATOM 641 C CA . PRO A 1 88 ? 28.734 8.102 -5.75 1 34.38 88 PRO A CA 1
ATOM 642 C C . PRO A 1 88 ? 27.812 9.109 -5.078 1 34.38 88 PRO A C 1
ATOM 644 O O . PRO A 1 88 ? 28.234 10.203 -4.699 1 34.38 88 PRO A O 1
ATOM 647 N N . ALA A 1 89 ? 26.609 9.047 -5.574 1 34.38 89 ALA A N 1
ATOM 648 C CA . ALA A 1 89 ? 26.094 10.344 -5.152 1 34.38 89 ALA A CA 1
ATOM 649 C C . ALA A 1 89 ? 26.344 10.586 -3.67 1 34.38 89 ALA A C 1
ATOM 651 O O . ALA A 1 89 ? 26.172 9.688 -2.848 1 34.38 89 ALA A O 1
ATOM 652 N N . LYS A 1 90 ? 27.016 11.484 -3.326 1 40.12 90 LYS A N 1
ATOM 653 C CA . LYS A 1 90 ? 27.578 12.203 -2.189 1 40.12 90 LYS A CA 1
ATOM 654 C C . LYS A 1 90 ? 26.766 11.953 -0.92 1 40.12 90 LYS A C 1
ATOM 656 O O . LYS A 1 90 ? 27.344 11.727 0.151 1 40.12 90 LYS A O 1
ATOM 661 N N . GLY A 1 91 ? 25.453 12.57 -0.635 1 44.22 91 GLY A N 1
ATOM 662 C CA . GLY A 1 91 ? 24.922 12.992 0.652 1 44.22 91 GLY A CA 1
ATOM 663 C C . GLY A 1 91 ? 23.969 11.984 1.269 1 44.22 91 GLY A C 1
ATOM 664 O O . GLY A 1 91 ? 22.812 11.875 0.851 1 44.22 91 GLY A O 1
ATOM 665 N N . MET A 1 92 ? 24.406 10.797 1.346 1 54.44 92 MET A N 1
ATOM 666 C CA . MET A 1 92 ? 23.594 10.039 2.295 1 54.44 92 MET A CA 1
ATOM 667 C C . MET A 1 92 ? 22.938 10.969 3.311 1 54.44 92 MET A C 1
ATOM 669 O O . MET A 1 92 ? 23.625 11.742 3.984 1 54.44 92 MET A O 1
ATOM 673 N N . VAL A 1 93 ? 21.688 11.188 2.961 1 70.75 93 VAL A N 1
ATOM 674 C CA . VAL A 1 93 ? 21.031 12.07 3.922 1 70.75 93 VAL A CA 1
ATOM 675 C C . VAL A 1 93 ? 20.969 11.391 5.285 1 70.75 93 VAL A C 1
ATOM 677 O O . VAL A 1 93 ? 20.672 10.195 5.375 1 70.75 93 VAL A O 1
ATOM 680 N N . ASP A 1 94 ? 21.531 11.969 6.113 1 86.44 94 ASP A N 1
ATOM 681 C CA . ASP A 1 94 ? 21.594 11.508 7.496 1 86.44 94 ASP A CA 1
ATOM 682 C C . ASP A 1 94 ? 20.234 11.625 8.18 1 86.44 94 ASP A C 1
ATOM 684 O O . ASP A 1 94 ? 19.703 12.734 8.352 1 86.44 94 ASP A O 1
ATOM 688 N N . ILE A 1 95 ? 19.688 10.383 8.391 1 94.31 95 ILE A N 1
ATOM 689 C CA . ILE A 1 95 ? 18.438 10.391 9.156 1 94.31 95 ILE A CA 1
ATOM 690 C C . ILE A 1 95 ? 18.656 9.695 10.5 1 94.31 95 ILE A C 1
ATOM 692 O O . ILE A 1 95 ? 17.766 9.008 10.992 1 94.31 95 ILE A O 1
ATOM 696 N N . ALA A 1 96 ? 19.812 9.805 11.047 1 94.75 96 ALA A N 1
ATOM 697 C CA . ALA A 1 96 ? 20.078 9.336 12.406 1 94.75 96 ALA A CA 1
ATOM 698 C C . ALA A 1 96 ? 19.328 10.188 13.43 1 94.75 96 ALA A C 1
ATOM 700 O O . ALA A 1 96 ? 19.156 11.391 13.242 1 94.75 96 ALA A O 1
ATOM 701 N N . PRO A 1 97 ? 19 9.523 14.516 1 95.38 97 PRO A N 1
ATOM 702 C CA . PRO A 1 97 ? 18.312 10.305 15.555 1 95.38 97 PRO A CA 1
ATOM 703 C C . PRO A 1 97 ? 19.109 11.539 15.977 1 95.38 97 PRO A C 1
ATOM 705 O O . PRO A 1 97 ? 20.328 11.453 16.172 1 95.38 97 PRO A O 1
ATOM 708 N N . GLY A 1 98 ? 18.406 12.664 15.992 1 95.19 98 GLY A N 1
ATOM 709 C CA . GLY A 1 98 ? 19.016 13.891 16.469 1 95.19 98 GLY A CA 1
ATOM 710 C C . GLY A 1 98 ? 19.562 14.758 15.352 1 95.19 98 GLY A C 1
ATOM 711 O O . GLY A 1 98 ? 19.953 15.906 15.586 1 95.19 98 GLY A O 1
ATOM 712 N N . THR A 1 99 ? 19.656 14.25 14.156 1 95.38 99 THR A N 1
ATOM 713 C CA . THR A 1 99 ? 20.172 15.023 13.031 1 95.38 99 THR A CA 1
ATOM 714 C C . THR A 1 99 ? 19.094 15.906 12.438 1 95.38 99 THR A C 1
ATOM 716 O O . THR A 1 99 ? 17.891 15.664 12.641 1 95.38 99 THR A O 1
ATOM 719 N N . ALA A 1 100 ? 19.516 16.891 11.703 1 95.06 100 ALA A N 1
ATOM 720 C CA . ALA A 1 100 ? 18.594 17.766 11.016 1 95.06 100 ALA A CA 1
ATOM 721 C C . ALA A 1 100 ? 17.766 17 9.984 1 95.06 100 ALA A C 1
ATOM 723 O O . ALA A 1 100 ? 16.594 17.328 9.75 1 95.06 100 ALA A O 1
ATOM 724 N N . GLY A 1 101 ? 18.375 16.016 9.422 1 96.19 101 GLY A N 1
ATOM 725 C CA . GLY A 1 101 ? 17.672 15.227 8.422 1 96.19 101 GLY A CA 1
ATOM 726 C C . GLY A 1 101 ? 16.531 14.422 8.992 1 96.19 101 GLY A C 1
ATOM 727 O O . GLY A 1 101 ? 15.492 14.25 8.336 1 96.19 101 GLY A O 1
ATOM 728 N N . ALA A 1 102 ? 16.672 13.961 10.219 1 96.69 102 ALA A N 1
ATOM 729 C CA . ALA A 1 102 ? 15.656 13.141 10.867 1 96.69 102 ALA A CA 1
ATOM 730 C C . ALA A 1 102 ? 14.609 14 11.562 1 96.69 102 ALA A C 1
ATOM 732 O O . ALA A 1 102 ? 13.586 13.492 12.023 1 96.69 102 ALA A O 1
ATOM 733 N N . ALA A 1 103 ? 14.805 15.297 11.586 1 97.5 103 ALA A N 1
ATOM 734 C CA . ALA A 1 103 ? 13.938 16.203 12.328 1 97.5 103 ALA A CA 1
ATOM 735 C C . ALA A 1 103 ? 12.789 16.703 11.461 1 97.5 103 ALA A C 1
ATOM 737 O O . ALA A 1 103 ? 12.961 16.922 10.258 1 97.5 103 ALA A O 1
ATOM 738 N N . LEU A 1 104 ? 11.633 16.891 12.109 1 98.5 104 LEU A N 1
ATOM 739 C CA . LEU A 1 104 ? 10.508 17.562 11.469 1 98.5 104 LEU A CA 1
ATOM 740 C C . LEU A 1 104 ? 10.93 18.938 10.945 1 98.5 104 LEU A C 1
ATOM 742 O O . LEU A 1 104 ? 11.68 19.656 11.602 1 98.5 104 LEU A O 1
ATOM 746 N N . LEU A 1 105 ? 10.414 19.297 9.781 1 98.38 105 LEU A N 1
ATOM 747 C CA . LEU A 1 105 ? 10.641 20.672 9.32 1 98.38 105 LEU A CA 1
ATOM 748 C C . LEU A 1 105 ? 10.148 21.672 10.352 1 98.38 105 LEU A C 1
ATOM 750 O O . LEU A 1 105 ? 9.023 21.578 10.844 1 98.38 105 LEU A O 1
ATOM 754 N N . PRO A 1 106 ? 10.93 22.656 10.625 1 97.06 106 PRO A N 1
ATOM 755 C CA . PRO A 1 106 ? 10.594 23.547 11.734 1 97.06 106 PRO A CA 1
ATOM 756 C C . PRO A 1 106 ? 9.305 24.328 11.492 1 97.06 106 PRO A C 1
ATOM 758 O O . PRO A 1 106 ? 8.57 24.641 12.438 1 97.06 106 PRO A O 1
ATOM 761 N N . GLU A 1 107 ? 8.977 24.672 10.266 1 97 107 GLU A N 1
ATOM 762 C CA . GLU A 1 107 ? 7.793 25.469 9.961 1 97 107 GLU A CA 1
ATOM 763 C C . GLU A 1 107 ? 6.512 24.688 10.227 1 97 107 GLU A C 1
ATOM 765 O O . GLU A 1 107 ? 5.422 25.25 10.258 1 97 107 GLU A O 1
ATOM 770 N N . LEU A 1 108 ? 6.656 23.406 10.508 1 98.56 108 LEU A N 1
ATOM 771 C CA . LEU A 1 108 ? 5.48 22.578 10.773 1 98.56 108 LEU A CA 1
ATOM 772 C C . LEU A 1 108 ? 5.293 22.359 12.266 1 98.56 108 LEU A C 1
ATOM 774 O O . LEU A 1 108 ? 4.277 21.797 12.695 1 98.56 108 LEU A O 1
ATOM 778 N N . GLY A 1 109 ? 6.211 22.719 13.039 1 96.56 109 GLY A N 1
ATOM 779 C CA . GLY A 1 109 ? 6.23 22.469 14.477 1 96.56 109 GLY A CA 1
ATOM 780 C C . GLY A 1 109 ? 7.406 21.625 14.914 1 96.56 109 GLY A C 1
ATOM 781 O O . GLY A 1 109 ? 8.539 21.828 14.469 1 96.56 109 GLY A O 1
ATOM 782 N N . PRO A 1 110 ? 7.121 20.703 15.859 1 97.88 110 PRO A N 1
ATOM 783 C CA . PRO A 1 110 ? 5.809 20.359 16.406 1 97.88 110 PRO A CA 1
ATOM 784 C C . PRO A 1 110 ? 5.312 21.344 17.453 1 97.88 110 PRO A C 1
ATOM 786 O O . PRO A 1 110 ? 6.121 21.969 18.156 1 97.88 110 PRO A O 1
ATOM 789 N N . GLU A 1 111 ? 4.023 21.547 17.547 1 98.31 111 GLU A N 1
ATOM 790 C CA . GLU A 1 111 ? 3.389 22.25 18.656 1 98.31 111 GLU A CA 1
ATOM 791 C C . GLU A 1 111 ? 3.199 21.312 19.844 1 98.31 111 GLU A C 1
ATOM 793 O O . GLU A 1 111 ? 3.227 20.078 19.703 1 98.31 111 GLU A O 1
ATOM 798 N N . PRO A 1 112 ? 3.037 21.797 21.094 1 97.62 112 PRO A N 1
ATOM 799 C CA . PRO A 1 112 ? 2.908 20.969 22.297 1 97.62 112 PRO A CA 1
ATOM 800 C C . PRO A 1 112 ? 1.78 19.938 22.188 1 97.62 112 PRO A C 1
ATOM 802 O O . PRO A 1 112 ? 1.848 18.875 22.812 1 97.62 112 PRO A O 1
ATOM 805 N N . THR A 1 113 ? 0.809 20.203 21.406 1 97.19 113 THR A N 1
ATOM 806 C CA . THR A 1 113 ? -0.339 19.312 21.297 1 97.19 113 THR A CA 1
ATOM 807 C C . THR A 1 113 ? -0.08 18.234 20.25 1 97.19 113 THR A C 1
ATOM 809 O O . THR A 1 113 ? -0.831 17.25 20.156 1 97.19 113 THR A O 1
ATOM 812 N N . ASP A 1 114 ? 0.965 18.422 19.453 1 98.62 114 ASP A N 1
ATOM 813 C CA . ASP A 1 114 ? 1.26 17.469 18.391 1 98.62 114 ASP A CA 1
ATOM 814 C C . ASP A 1 114 ? 1.906 16.203 18.953 1 98.62 114 ASP A C 1
ATOM 816 O O . ASP A 1 114 ? 2.543 16.234 20.016 1 98.62 114 ASP A O 1
ATOM 820 N N . LEU A 1 115 ? 1.7 15.148 18.312 1 98.69 115 LEU A N 1
ATOM 821 C CA . LEU A 1 115 ? 2.453 13.922 18.562 1 98.69 115 LEU A CA 1
ATOM 822 C C . LEU A 1 115 ? 3.469 13.672 17.453 1 98.69 115 LEU A C 1
ATOM 824 O O . LEU A 1 115 ? 3.215 13.992 16.281 1 98.69 115 LEU A O 1
ATOM 828 N N . VAL A 1 116 ? 4.605 13.141 17.812 1 98.62 116 VAL A N 1
ATOM 829 C CA . VAL A 1 116 ? 5.648 12.789 16.859 1 98.62 116 VAL A CA 1
ATOM 830 C C . VAL A 1 116 ? 6.004 11.312 17.016 1 98.62 116 VAL A C 1
ATOM 832 O O . VAL A 1 116 ? 6.363 10.859 18.109 1 98.62 116 VAL A O 1
ATOM 835 N N . LEU A 1 117 ? 5.82 10.578 15.984 1 98.69 117 LEU A N 1
ATOM 836 C CA . LEU A 1 117 ? 6.188 9.164 15.938 1 98.69 117 LEU A CA 1
ATOM 837 C C . LEU A 1 117 ? 7.316 8.93 14.938 1 98.69 117 LEU A C 1
ATOM 839 O O . LEU A 1 117 ? 7.336 9.531 13.859 1 98.69 117 LEU A O 1
ATOM 843 N N . ARG A 1 118 ? 8.25 8.102 15.266 1 98.12 118 ARG A N 1
ATOM 844 C CA . ARG A 1 118 ? 9.406 7.793 14.438 1 98.12 118 ARG A CA 1
ATOM 845 C C . ARG A 1 118 ? 9.539 6.293 14.203 1 98.12 118 ARG A C 1
ATOM 847 O O . ARG A 1 118 ? 9.469 5.508 15.148 1 98.12 118 ARG A O 1
ATOM 854 N N . ARG A 1 119 ? 9.727 5.957 12.984 1 97.62 119 ARG A N 1
ATOM 855 C CA . ARG A 1 119 ? 9.891 4.535 12.703 1 97.62 119 ARG A CA 1
ATOM 856 C C . ARG A 1 119 ? 11.344 4.215 12.359 1 97.62 119 ARG A C 1
ATOM 858 O O . ARG A 1 119 ? 12.047 5.039 11.773 1 97.62 119 ARG A O 1
ATOM 865 N N . TRP A 1 120 ? 11.695 2.936 12.633 1 95.81 120 TRP A N 1
ATOM 866 C CA . TRP A 1 120 ? 13.031 2.42 12.328 1 95.81 120 TRP A CA 1
ATOM 867 C C . TRP A 1 120 ? 13.008 1.568 11.062 1 95.81 120 TRP A C 1
ATOM 869 O O . TRP A 1 120 ? 14.062 1.281 10.484 1 95.81 120 TRP A O 1
ATOM 879 N N . HIS A 1 121 ? 11.867 1.132 10.734 1 95.06 121 HIS A N 1
ATOM 880 C CA . HIS A 1 121 ? 11.742 0.177 9.641 1 95.06 121 HIS A CA 1
ATOM 881 C C . HIS A 1 121 ? 10.445 0.39 8.867 1 95.06 121 HIS A C 1
ATOM 883 O O . HIS A 1 121 ? 9.562 1.114 9.32 1 95.06 121 HIS A O 1
ATOM 889 N N . GLY A 1 122 ? 10.461 -0.185 7.648 1 96.06 122 GLY A N 1
ATOM 890 C CA . GLY A 1 122 ? 9.25 -0.2 6.848 1 96.06 122 GLY A CA 1
ATOM 891 C C . GLY A 1 122 ? 9.094 1.03 5.973 1 96.06 122 GLY A C 1
ATOM 892 O O . GLY A 1 122 ? 9.93 1.937 6.016 1 96.06 122 GLY A O 1
ATOM 893 N N . VAL A 1 123 ? 7.98 1.021 5.199 1 97.12 123 VAL A N 1
ATOM 894 C CA . VAL A 1 123 ? 7.785 2.107 4.246 1 97.12 123 VAL A CA 1
ATOM 895 C C . VAL A 1 123 ? 6.66 3.023 4.73 1 97.12 123 VAL A C 1
ATOM 897 O O . VAL A 1 123 ? 6.359 4.035 4.094 1 97.12 123 VAL A O 1
ATOM 900 N N . GLY A 1 124 ? 6.035 2.727 5.812 1 96.88 124 GLY A N 1
ATOM 901 C CA . GLY A 1 124 ? 4.961 3.545 6.352 1 96.88 124 GLY A CA 1
ATOM 902 C C . GLY A 1 124 ? 4.871 3.484 7.863 1 96.88 124 GLY A C 1
ATOM 903 O O . GLY A 1 124 ? 5.488 2.625 8.5 1 96.88 124 GLY A O 1
ATOM 904 N N . PRO A 1 125 ? 4.094 4.344 8.398 1 97.44 125 PRO A N 1
ATOM 905 C CA . PRO A 1 125 ? 4.117 4.52 9.852 1 97.44 125 PRO A CA 1
ATOM 906 C C . PRO A 1 125 ? 3.213 3.525 10.578 1 97.44 125 PRO A C 1
ATOM 908 O O . PRO A 1 125 ? 3.346 3.336 11.789 1 97.44 125 PRO A O 1
ATOM 911 N N . MET A 1 126 ? 2.264 2.891 9.938 1 95.06 126 MET A N 1
ATOM 912 C CA . MET A 1 126 ? 1.319 2.027 10.641 1 95.06 126 MET A CA 1
ATOM 913 C C . MET A 1 126 ? 2.012 0.771 11.156 1 95.06 126 MET A C 1
ATOM 915 O O . MET A 1 126 ? 1.727 0.309 12.266 1 95.06 126 MET A O 1
ATOM 919 N N . GLY A 1 127 ? 2.943 0.258 10.406 1 89.12 127 GLY A N 1
ATOM 920 C CA . GLY A 1 127 ? 3.668 -0.934 10.812 1 89.12 127 GLY A CA 1
ATOM 921 C C . GLY A 1 127 ? 4.934 -0.625 11.594 1 89.12 127 GLY A C 1
ATOM 922 O O . GLY A 1 127 ? 5.402 -1.449 12.383 1 89.12 127 GLY A O 1
ATOM 923 N N . GLY A 1 128 ? 5.418 0.572 11.477 1 92 128 GLY A N 1
ATOM 924 C CA . GLY A 1 128 ? 6.727 0.89 12.016 1 92 128 GLY A CA 1
ATOM 925 C C . GLY A 1 128 ? 6.664 1.73 13.281 1 92 128 GLY A C 1
ATOM 926 O O . GLY A 1 128 ? 7.699 2.115 13.828 1 92 128 GLY A O 1
ATOM 927 N N . THR A 1 129 ? 5.441 2.096 13.656 1 95.81 129 THR A N 1
ATOM 928 C CA . THR A 1 129 ? 5.227 2.869 14.867 1 95.81 129 THR A CA 1
ATOM 929 C C . THR A 1 129 ? 3.979 2.389 15.602 1 95.81 129 THR A C 1
ATOM 931 O O . THR A 1 129 ? 3.412 1.35 15.258 1 95.81 129 THR A O 1
ATOM 934 N N . ASP A 1 130 ? 3.623 3.113 16.625 1 96.75 130 ASP A N 1
ATOM 935 C CA . ASP A 1 130 ? 2.4 2.822 17.375 1 96.75 130 ASP A CA 1
ATOM 936 C C . ASP A 1 130 ? 1.234 3.668 16.859 1 96.75 130 ASP A C 1
ATOM 938 O O . ASP A 1 130 ? 0.299 3.957 17.609 1 96.75 130 ASP A O 1
ATOM 942 N N . LEU A 1 131 ? 1.222 4.027 15.625 1 98.56 131 LEU A N 1
ATOM 943 C CA . LEU A 1 131 ? 0.264 4.988 15.086 1 98.56 131 LEU A CA 1
ATOM 944 C C . LEU A 1 131 ? -1.166 4.496 15.281 1 98.56 131 LEU A C 1
ATOM 946 O O . LEU A 1 131 ? -2.031 5.246 15.734 1 98.56 131 LEU A O 1
ATOM 950 N N . ASP A 1 132 ? -1.442 3.236 14.945 1 97.94 132 ASP A N 1
ATOM 951 C CA . ASP A 1 132 ? -2.805 2.725 15.062 1 97.94 132 ASP A CA 1
ATOM 952 C C . ASP A 1 132 ? -3.307 2.811 16.5 1 97.94 132 ASP A C 1
ATOM 954 O O . ASP A 1 132 ? -4.406 3.309 16.75 1 97.94 132 ASP A O 1
ATOM 958 N N . SER A 1 133 ? -2.469 2.361 17.422 1 97.75 133 SER A N 1
ATOM 959 C CA . SER A 1 133 ? -2.84 2.412 18.844 1 97.75 133 SER A CA 1
ATOM 960 C C . SER A 1 133 ? -3.068 3.85 19.297 1 97.75 133 SER A C 1
ATOM 962 O O . SER A 1 133 ? -4.02 4.129 20.031 1 97.75 133 SER A O 1
ATOM 964 N N . VAL A 1 134 ? -2.215 4.703 18.828 1 98.31 134 VAL A N 1
ATOM 965 C CA . VAL A 1 134 ? -2.295 6.113 19.203 1 98.31 134 VAL A CA 1
ATOM 966 C C . VAL A 1 134 ? -3.611 6.703 18.688 1 98.31 134 VAL A C 1
ATOM 968 O O . VAL A 1 134 ? -4.332 7.355 19.453 1 98.31 134 VAL A O 1
ATOM 971 N N . LEU A 1 135 ? -3.957 6.445 17.469 1 98.62 135 LEU A N 1
ATOM 972 C CA . LEU A 1 135 ? -5.164 7 16.875 1 98.62 135 LEU A CA 1
ATOM 973 C C . LEU A 1 135 ? -6.414 6.434 17.531 1 98.62 135 LEU A C 1
ATOM 975 O O . LEU A 1 135 ? -7.387 7.16 17.75 1 98.62 135 LEU A O 1
ATOM 979 N N . ARG A 1 136 ? -6.414 5.172 17.922 1 97.69 136 ARG A N 1
ATOM 980 C CA . ARG A 1 136 ? -7.531 4.559 18.625 1 97.69 136 ARG A CA 1
ATOM 981 C C . ARG A 1 136 ? -7.73 5.199 20 1 97.69 136 ARG A C 1
ATOM 983 O O . ARG A 1 136 ? -8.859 5.496 20.391 1 97.69 136 ARG A O 1
ATOM 990 N N . ASN A 1 137 ? -6.633 5.457 20.609 1 98 137 ASN A N 1
ATOM 991 C CA . ASN A 1 137 ? -6.699 6.07 21.938 1 98 137 ASN A CA 1
ATOM 992 C C . ASN A 1 137 ? -7.207 7.508 21.859 1 98 137 ASN A C 1
ATOM 994 O O . ASN A 1 137 ? -7.734 8.039 22.844 1 98 137 ASN A O 1
ATOM 998 N N . LEU A 1 138 ? -7.066 8.102 20.734 1 98 138 LEU A N 1
ATOM 999 C CA . LEU A 1 138 ? -7.539 9.461 20.5 1 98 138 LEU A CA 1
ATOM 1000 C C . LEU A 1 138 ? -8.953 9.461 19.938 1 98 138 LEU A C 1
ATOM 1002 O O . LEU A 1 138 ? -9.5 10.516 19.609 1 98 138 LEU A O 1
ATOM 1006 N N . SER A 1 139 ? -9.555 8.273 19.734 1 98.31 139 SER A N 1
ATOM 1007 C CA . SER A 1 139 ? -10.898 8.094 19.203 1 98.31 139 SER A CA 1
ATOM 1008 C C . SER A 1 139 ? -11.023 8.68 17.797 1 98.31 139 SER A C 1
ATOM 1010 O O . SER A 1 139 ? -12.031 9.312 17.469 1 98.31 139 SER A O 1
ATOM 1012 N N . VAL A 1 140 ? -9.992 8.492 17.078 1 98.75 140 VAL A N 1
ATOM 1013 C CA . VAL A 1 140 ? -9.961 8.984 15.703 1 98.75 140 VAL A CA 1
ATOM 1014 C C . VAL A 1 140 ? -10.656 7.992 14.781 1 98.75 140 VAL A C 1
ATOM 1016 O O . VAL A 1 140 ? -10.406 6.789 14.852 1 98.75 140 VAL A O 1
ATOM 1019 N N . ALA A 1 141 ? -11.492 8.492 13.898 1 98.56 141 ALA A N 1
ATOM 1020 C CA . ALA A 1 141 ? -12.18 7.68 12.898 1 98.56 141 ALA A CA 1
ATOM 1021 C C . ALA A 1 141 ? -11.727 8.055 11.484 1 98.56 141 ALA A C 1
ATOM 1023 O O . ALA A 1 141 ? -11.859 7.258 10.555 1 98.56 141 ALA A O 1
ATOM 1024 N N . THR A 1 142 ? -11.258 9.305 11.297 1 98.75 142 THR A N 1
ATOM 1025 C CA . THR A 1 142 ? -10.836 9.82 10 1 98.75 142 THR A CA 1
ATOM 1026 C C . THR A 1 142 ? -9.398 10.32 10.055 1 98.75 142 THR A C 1
ATOM 1028 O O . THR A 1 142 ? -9.023 11.047 10.977 1 98.75 142 THR A O 1
ATOM 1031 N N . ILE A 1 143 ? -8.641 9.891 9.094 1 98.94 143 ILE A N 1
ATOM 1032 C CA . ILE A 1 143 ? -7.262 10.344 8.977 1 98.94 143 ILE A CA 1
ATOM 1033 C C . ILE A 1 143 ? -7.113 11.219 7.73 1 98.94 143 ILE A C 1
ATOM 1035 O O . ILE A 1 143 ? -7.469 10.797 6.625 1 98.94 143 ILE A O 1
ATOM 1039 N N . VAL A 1 144 ? -6.645 12.414 7.871 1 98.94 144 VAL A N 1
ATOM 1040 C CA . VAL A 1 144 ? -6.18 13.242 6.766 1 98.94 144 VAL A CA 1
ATOM 1041 C C . VAL A 1 144 ? -4.688 13 6.535 1 98.94 144 VAL A C 1
ATOM 1043 O O . VAL A 1 144 ? -3.869 13.227 7.43 1 98.94 144 VAL A O 1
ATOM 1046 N N . VAL A 1 145 ? -4.352 12.586 5.344 1 98.94 145 VAL A N 1
ATOM 1047 C CA . VAL A 1 145 ? -2.973 12.211 5.051 1 98.94 145 VAL A CA 1
ATOM 1048 C C . VAL A 1 145 ? -2.322 13.273 4.168 1 98.94 145 VAL A C 1
ATOM 1050 O O . VAL A 1 145 ? -2.855 13.625 3.113 1 98.94 145 VAL A O 1
ATOM 1053 N N . VAL A 1 146 ? -1.161 13.781 4.594 1 98.94 146 VAL A N 1
ATOM 1054 C CA . VAL A 1 146 ? -0.421 14.781 3.834 1 98.94 146 VAL A CA 1
ATOM 1055 C C . VAL A 1 146 ? 1.068 14.445 3.846 1 98.94 146 VAL A C 1
ATOM 1057 O O . VAL A 1 146 ? 1.53 13.68 4.691 1 98.94 146 VAL A O 1
ATOM 1060 N N . GLY A 1 147 ? 1.82 14.969 2.916 1 98.81 147 GLY A N 1
ATOM 1061 C CA . GLY A 1 147 ? 3.256 14.75 2.867 1 98.81 147 GLY A CA 1
ATOM 1062 C C . GLY A 1 147 ? 3.699 13.969 1.645 1 98.81 147 GLY A C 1
ATOM 1063 O O . GLY A 1 147 ? 3.254 14.242 0.529 1 98.81 147 GLY A O 1
ATOM 1064 N N . VAL A 1 148 ? 4.676 13.055 1.847 1 98.25 148 VAL A N 1
ATOM 1065 C CA . VAL A 1 148 ? 5.312 12.391 0.713 1 98.25 148 VAL A CA 1
ATOM 1066 C C . VAL A 1 148 ? 5.633 10.945 1.077 1 98.25 148 VAL A C 1
ATOM 1068 O O . VAL A 1 148 ? 5.758 10.609 2.256 1 98.25 148 VAL A O 1
ATOM 1071 N N . SER A 1 149 ? 5.805 10.172 0.022 1 98 149 SER A N 1
ATOM 1072 C CA . SER A 1 149 ? 5.551 10.461 -1.386 1 98 149 SER A CA 1
ATOM 1073 C C . SER A 1 149 ? 4.367 9.656 -1.908 1 98 149 SER A C 1
ATOM 1075 O O . SER A 1 149 ? 3.986 8.648 -1.314 1 98 149 SER A O 1
ATOM 1077 N N . LEU A 1 150 ? 3.775 10.109 -3.016 1 98.81 150 LEU A N 1
ATOM 1078 C CA . LEU A 1 150 ? 2.729 9.406 -3.742 1 98.81 150 LEU A CA 1
ATOM 1079 C C . LEU A 1 150 ? 3.273 8.133 -4.383 1 98.81 150 LEU A C 1
ATOM 1081 O O . LEU A 1 150 ? 2.504 7.277 -4.828 1 98.81 150 LEU A O 1
ATOM 1085 N N . ASN A 1 151 ? 4.566 7.969 -4.383 1 98.56 151 ASN A N 1
ATOM 1086 C CA . ASN A 1 151 ? 5.176 6.781 -4.961 1 98.56 151 ASN A CA 1
ATOM 1087 C C . ASN A 1 151 ? 5.031 5.57 -4.043 1 98.56 151 ASN A C 1
ATOM 1089 O O . ASN A 1 151 ? 4.848 4.445 -4.512 1 98.56 151 ASN A O 1
ATOM 1093 N N . ILE A 1 152 ? 5.18 5.793 -2.676 1 98.44 152 ILE A N 1
ATOM 1094 C CA . ILE A 1 152 ? 5.238 4.617 -1.811 1 98.44 152 ILE A CA 1
ATOM 1095 C C . ILE A 1 152 ? 4.535 4.918 -0.489 1 98.44 152 ILE A C 1
ATOM 1097 O O . ILE A 1 152 ? 3.467 4.367 -0.209 1 98.44 152 ILE A O 1
ATOM 1101 N N . ALA A 1 153 ? 4.965 5.855 0.262 1 98.38 153 ALA A N 1
ATOM 1102 C CA . ALA A 1 153 ? 4.586 5.98 1.666 1 98.38 153 ALA A CA 1
ATOM 1103 C C . ALA A 1 153 ? 3.154 6.492 1.804 1 98.38 153 ALA A C 1
ATOM 1105 O O . ALA A 1 153 ? 2.443 6.117 2.738 1 98.38 153 ALA A O 1
ATOM 1106 N N . ILE A 1 154 ? 2.715 7.383 0.898 1 98.88 154 ILE A N 1
ATOM 1107 C CA . ILE A 1 154 ? 1.352 7.898 0.963 1 98.88 154 ILE A CA 1
ATOM 1108 C C . ILE A 1 154 ? 0.363 6.785 0.624 1 98.88 154 ILE A C 1
ATOM 1110 O O . ILE A 1 154 ? -0.556 6.508 1.397 1 98.88 154 ILE A O 1
ATOM 1114 N N . PRO A 1 155 ? 0.547 6.113 -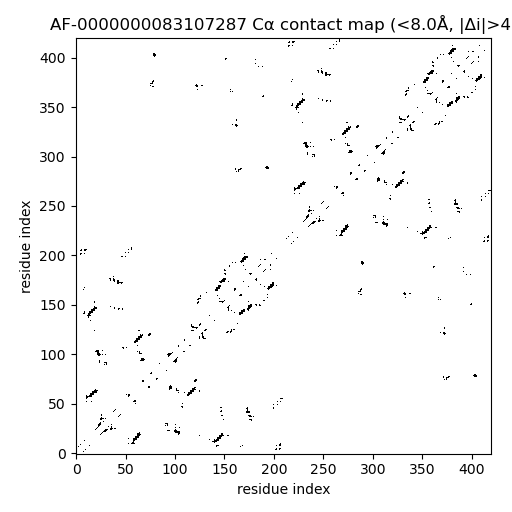0.522 1 98.88 155 PRO A N 1
ATOM 1115 C CA . PRO A 1 155 ? -0.363 4.988 -0.74 1 98.88 155 PRO A CA 1
ATOM 1116 C C . PRO A 1 155 ? -0.28 3.938 0.366 1 98.88 155 PRO A C 1
ATOM 1118 O O . PRO A 1 155 ? -1.294 3.334 0.727 1 98.88 155 PRO A O 1
ATOM 1121 N N . ASN A 1 156 ? 0.902 3.707 0.912 1 98.69 156 ASN A N 1
ATOM 1122 C CA . ASN A 1 156 ? 1.046 2.723 1.979 1 98.69 156 ASN A CA 1
ATOM 1123 C C . ASN A 1 156 ? 0.187 3.078 3.189 1 98.69 156 ASN A C 1
ATOM 1125 O O . ASN A 1 156 ? -0.594 2.252 3.666 1 98.69 156 ASN A O 1
ATOM 1129 N N . ILE A 1 157 ? 0.32 4.27 3.701 1 98.69 157 ILE A N 1
ATOM 1130 C CA . ILE A 1 157 ? -0.426 4.629 4.902 1 98.69 157 ILE A CA 1
ATOM 1131 C C . ILE A 1 157 ? -1.917 4.699 4.582 1 98.69 157 ILE A C 1
ATOM 1133 O O . ILE A 1 157 ? -2.756 4.359 5.422 1 98.69 157 ILE A O 1
ATOM 1137 N N . VAL A 1 158 ? -2.303 5.109 3.346 1 98.88 158 VAL A N 1
ATOM 1138 C CA . VAL A 1 158 ? -3.713 5.137 2.969 1 98.88 158 VAL A CA 1
ATOM 1139 C C . VAL A 1 158 ? -4.285 3.721 3.004 1 98.88 158 VAL A C 1
ATOM 1141 O O . VAL A 1 158 ? -5.332 3.482 3.611 1 98.88 158 VAL A O 1
ATOM 1144 N N . MET A 1 159 ? -3.588 2.789 2.424 1 98.62 159 MET A N 1
ATOM 1145 C CA . MET A 1 159 ? -4.086 1.418 2.381 1 98.62 159 MET A CA 1
ATOM 1146 C C . MET A 1 159 ? -4.082 0.793 3.773 1 98.62 159 MET A C 1
ATOM 1148 O O . MET A 1 159 ? -5.023 0.097 4.148 1 98.62 159 MET A O 1
ATOM 1152 N N . ASP A 1 160 ? -3.066 1.071 4.566 1 98.31 160 ASP A N 1
ATOM 1153 C CA . ASP A 1 160 ? -3.02 0.56 5.934 1 98.31 160 ASP A CA 1
ATOM 1154 C C . ASP A 1 160 ? -4.18 1.105 6.762 1 98.31 160 ASP A C 1
ATOM 1156 O O . ASP A 1 160 ? -4.793 0.371 7.539 1 98.31 160 ASP A O 1
ATOM 1160 N N . ALA A 1 161 ? -4.43 2.367 6.598 1 98.56 161 ALA A N 1
ATOM 1161 C CA . ALA A 1 161 ? -5.512 3.008 7.34 1 98.56 161 ALA A CA 1
ATOM 1162 C C . ALA A 1 161 ? -6.867 2.428 6.945 1 98.56 161 ALA A C 1
ATOM 1164 O O . ALA A 1 161 ? -7.695 2.125 7.805 1 98.56 161 ALA A O 1
ATOM 1165 N N . VAL A 1 162 ? -7.078 2.271 5.66 1 98.12 162 VAL A N 1
ATOM 1166 C CA . VAL A 1 162 ? -8.32 1.687 5.172 1 98.12 162 VAL A CA 1
ATOM 1167 C C . VAL A 1 162 ? -8.477 0.269 5.723 1 98.12 162 VAL A C 1
ATOM 1169 O O . VAL A 1 162 ? -9.555 -0.107 6.195 1 98.12 162 VAL A O 1
ATOM 1172 N N . ASN A 1 163 ? -7.387 -0.487 5.672 1 97.62 163 ASN A N 1
ATOM 1173 C CA . ASN A 1 163 ? -7.402 -1.844 6.207 1 97.62 163 ASN A CA 1
ATOM 1174 C C . ASN A 1 163 ? -7.73 -1.855 7.699 1 97.62 163 ASN A C 1
ATOM 1176 O O . ASN A 1 163 ? -8.367 -2.789 8.188 1 97.62 163 ASN A O 1
ATOM 1180 N N . ALA A 1 164 ? -7.352 -0.795 8.375 1 97.19 164 ALA A N 1
ATOM 1181 C CA . ALA A 1 164 ? -7.602 -0.681 9.812 1 97.19 164 ALA A CA 1
ATOM 1182 C C . ALA A 1 164 ? -8.945 -0.014 10.078 1 97.19 164 ALA A C 1
ATOM 1184 O O . ALA A 1 164 ? -9.234 0.376 11.211 1 97.19 164 ALA A O 1
ATOM 1185 N N . ALA A 1 165 ? -9.773 0.257 9.078 1 96.5 165 ALA A N 1
ATOM 1186 C CA . ALA A 1 165 ? -11.172 0.668 9.125 1 96.5 165 ALA A CA 1
ATOM 1187 C C . ALA A 1 165 ? -11.297 2.172 9.359 1 96.5 165 ALA A C 1
ATOM 1189 O O . ALA A 1 165 ? -12.359 2.662 9.742 1 96.5 165 ALA A O 1
ATOM 1190 N N . TYR A 1 166 ? -10.211 2.914 9.18 1 98.5 166 TYR A N 1
ATOM 1191 C CA . TYR A 1 166 ? -10.312 4.371 9.172 1 98.5 166 TYR A CA 1
ATOM 1192 C C . TYR A 1 166 ? -10.875 4.879 7.855 1 98.5 166 TYR A C 1
ATOM 1194 O O . TYR A 1 166 ? -10.648 4.277 6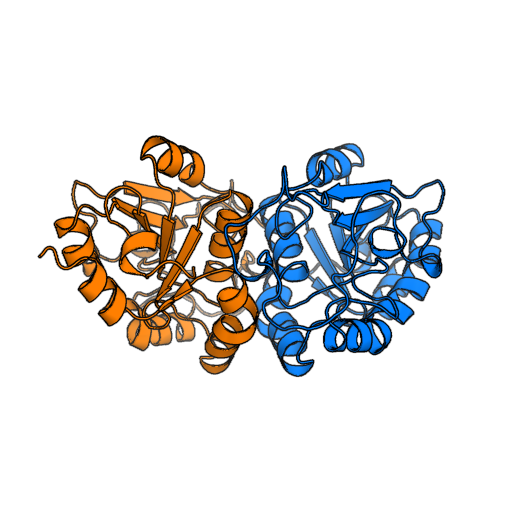.801 1 98.5 166 TYR A O 1
ATOM 1202 N N . ARG A 1 167 ? -11.586 5.938 7.945 1 98.19 167 ARG A N 1
ATOM 1203 C CA . ARG A 1 167 ? -11.781 6.746 6.746 1 98.19 167 ARG A CA 1
ATOM 1204 C C . ARG A 1 167 ? -10.562 7.613 6.461 1 98.19 167 ARG A C 1
ATOM 1206 O O . ARG A 1 167 ? -9.891 8.078 7.387 1 98.19 167 ARG A O 1
ATOM 1213 N N . VAL A 1 168 ? -10.297 7.82 5.16 1 98.81 168 VAL A N 1
ATOM 1214 C CA . VAL A 1 168 ? -9.125 8.602 4.805 1 98.81 168 VAL A CA 1
ATOM 1215 C C . VAL A 1 168 ? -9.523 9.766 3.906 1 98.81 168 VAL A C 1
ATOM 1217 O O . VAL A 1 168 ? -10.367 9.609 3.014 1 98.81 168 VAL A O 1
ATOM 1220 N N . VAL A 1 169 ? -8.992 10.883 4.184 1 98.88 169 VAL A N 1
ATOM 1221 C CA . VAL A 1 169 ? -9.102 12.086 3.361 1 98.88 169 VAL A CA 1
ATOM 1222 C C . VAL A 1 169 ? -7.723 12.516 2.877 1 98.88 169 VAL A C 1
ATOM 1224 O O . VAL A 1 169 ? -6.77 12.562 3.66 1 98.88 169 VAL A O 1
ATOM 1227 N N . VAL A 1 170 ? -7.66 12.773 1.547 1 98.94 170 VAL A N 1
ATOM 1228 C CA . VAL A 1 170 ? -6.391 13.203 0.965 1 98.94 170 VAL A CA 1
ATOM 1229 C C . VAL A 1 170 ? -6.582 14.531 0.236 1 98.94 170 VAL A C 1
ATOM 1231 O O . VAL A 1 170 ? -7.219 14.578 -0.817 1 98.94 170 VAL A O 1
ATOM 1234 N N . PRO A 1 171 ? -6.102 15.633 0.833 1 98.88 171 PRO A N 1
ATOM 1235 C CA . PRO A 1 171 ? -6 16.844 0.016 1 98.88 171 PRO A CA 1
ATOM 1236 C C . PRO A 1 171 ? -4.945 16.734 -1.083 1 98.88 171 PRO A C 1
ATOM 1238 O O . PRO A 1 171 ? -3.748 16.688 -0.792 1 98.88 171 PRO A O 1
ATOM 1241 N N . ARG A 1 172 ? -5.344 16.734 -2.291 1 98.75 172 ARG A N 1
ATOM 1242 C CA . ARG A 1 172 ? -4.492 16.438 -3.434 1 98.75 172 ARG A CA 1
ATOM 1243 C C . ARG A 1 172 ? -3.342 17.422 -3.545 1 98.75 172 ARG A C 1
ATOM 1245 O O . ARG A 1 172 ? -2.301 17.109 -4.129 1 98.75 172 ARG A O 1
ATOM 1252 N N . ASP A 1 173 ? -3.533 18.625 -3.016 1 98.81 173 ASP A N 1
ATOM 1253 C CA . ASP A 1 173 ? -2.531 19.672 -3.129 1 98.81 173 ASP A CA 1
ATOM 1254 C C . ASP A 1 173 ? -1.607 19.688 -1.913 1 98.81 173 ASP A C 1
ATOM 1256 O O . ASP A 1 173 ? -0.816 20.625 -1.738 1 98.81 173 ASP A O 1
ATOM 1260 N N . ALA A 1 174 ? -1.703 18.672 -1.009 1 98.94 174 ALA A N 1
ATOM 1261 C CA . ALA A 1 174 ? -0.844 18.562 0.168 1 98.94 174 ALA A CA 1
ATOM 1262 C C . ALA A 1 174 ? -0.063 17.25 0.171 1 98.94 174 ALA A C 1
ATOM 1264 O O . ALA A 1 174 ? 0.419 16.812 1.218 1 98.94 174 ALA A O 1
ATOM 1265 N N . VAL A 1 175 ? -0.024 16.578 -0.979 1 98.94 175 VAL A N 1
ATOM 1266 C CA . VAL A 1 175 ? 0.803 15.391 -1.207 1 98.94 175 VAL A CA 1
ATOM 1267 C C . VAL A 1 175 ? 1.622 15.578 -2.482 1 98.94 175 VAL A C 1
ATOM 1269 O O . VAL A 1 175 ? 1.239 16.344 -3.371 1 98.94 175 VAL A O 1
ATOM 1272 N N . ALA A 1 176 ? 2.738 14.875 -2.496 1 98.69 176 ALA A N 1
ATOM 1273 C CA . ALA A 1 176 ? 3.59 14.992 -3.678 1 98.69 176 ALA A CA 1
ATOM 1274 C C . ALA A 1 176 ? 4.262 13.664 -4.004 1 98.69 176 ALA A C 1
ATOM 1276 O O . ALA A 1 176 ? 4.453 12.82 -3.119 1 98.69 176 ALA A O 1
ATOM 1277 N N . GLY A 1 177 ? 4.492 13.438 -5.258 1 97.94 177 GLY A N 1
ATOM 1278 C CA . GLY A 1 177 ? 5.258 12.328 -5.812 1 97.94 177 GLY A CA 1
ATOM 1279 C C . GLY A 1 177 ? 6.02 12.703 -7.07 1 97.94 177 GLY A C 1
ATOM 1280 O O . GLY A 1 177 ? 5.855 13.805 -7.598 1 97.94 177 GLY A O 1
ATOM 1281 N N . VAL A 1 178 ? 6.922 11.805 -7.43 1 97.56 178 VAL A N 1
ATOM 1282 C CA . VAL A 1 178 ? 7.738 12.07 -8.609 1 97.56 178 VAL A CA 1
ATOM 1283 C C . VAL A 1 178 ? 7.785 10.828 -9.492 1 97.56 178 VAL A C 1
ATOM 1285 O O . VAL A 1 178 ? 7.898 9.703 -9 1 97.56 178 VAL A O 1
ATOM 1288 N N . PRO A 1 179 ? 7.66 11.062 -10.805 1 97.81 179 PRO A N 1
ATOM 1289 C CA . PRO A 1 179 ? 7.379 12.32 -11.5 1 97.81 179 PRO A CA 1
ATOM 1290 C C . PRO A 1 179 ? 5.984 12.859 -11.195 1 97.81 179 PRO A C 1
ATOM 1292 O O . PRO A 1 179 ? 5.098 12.102 -10.797 1 97.81 179 PRO A O 1
ATOM 1295 N N . THR A 1 180 ? 5.801 14.125 -11.414 1 97.56 180 THR A N 1
ATOM 1296 C CA . THR A 1 180 ? 4.555 14.805 -11.078 1 97.56 180 THR A CA 1
ATOM 1297 C C . THR A 1 180 ? 3.361 14.094 -11.711 1 97.56 180 THR A C 1
ATOM 1299 O O . THR A 1 180 ? 2.346 13.867 -11.047 1 97.56 180 THR A O 1
ATOM 1302 N N . GLU A 1 181 ? 3.488 13.742 -12.961 1 97.69 181 GLU A N 1
ATOM 1303 C CA . GLU A 1 181 ? 2.396 13.094 -13.68 1 97.69 181 GLU A CA 1
ATOM 1304 C C . GLU A 1 181 ? 2.062 11.734 -13.07 1 97.69 181 GLU A C 1
ATOM 1306 O O . GLU A 1 181 ? 0.901 11.32 -13.062 1 97.69 181 GLU A O 1
ATOM 1311 N N . TYR A 1 182 ? 3.055 11.062 -12.594 1 98.38 182 TYR A N 1
ATOM 1312 C CA . TYR A 1 182 ? 2.799 9.797 -11.922 1 98.38 182 TYR A CA 1
ATOM 1313 C C . TYR A 1 182 ? 2.029 10.008 -10.625 1 98.38 182 TYR A C 1
ATOM 1315 O O . TYR A 1 182 ? 1.096 9.258 -10.32 1 98.38 182 TYR A O 1
ATOM 1323 N N . GLY A 1 183 ? 2.422 11.016 -9.891 1 98.44 183 GLY A N 1
ATOM 1324 C CA . GLY A 1 183 ? 1.665 11.352 -8.695 1 98.44 183 GLY A CA 1
ATOM 1325 C C . GLY A 1 183 ? 0.193 11.594 -8.977 1 98.44 183 GLY A C 1
ATOM 1326 O O . GLY A 1 183 ? -0.67 11.086 -8.25 1 98.44 183 GLY A O 1
ATOM 1327 N N . GLU A 1 184 ? -0.067 12.289 -10.031 1 98.5 184 GLU A N 1
ATOM 1328 C CA . GLU A 1 184 ? -1.447 12.555 -10.422 1 98.5 184 GLU A CA 1
ATOM 1329 C C . GLU A 1 184 ? -2.178 11.266 -10.789 1 98.5 184 GLU A C 1
ATOM 1331 O O . GLU A 1 184 ? -3.357 11.102 -10.469 1 98.5 184 GLU A O 1
ATOM 1336 N N . ALA A 1 185 ? -1.483 10.398 -11.445 1 98.75 185 ALA A N 1
ATOM 1337 C CA . ALA A 1 185 ? -2.072 9.117 -11.828 1 98.75 185 ALA A CA 1
ATOM 1338 C C . ALA A 1 185 ? -2.389 8.273 -10.60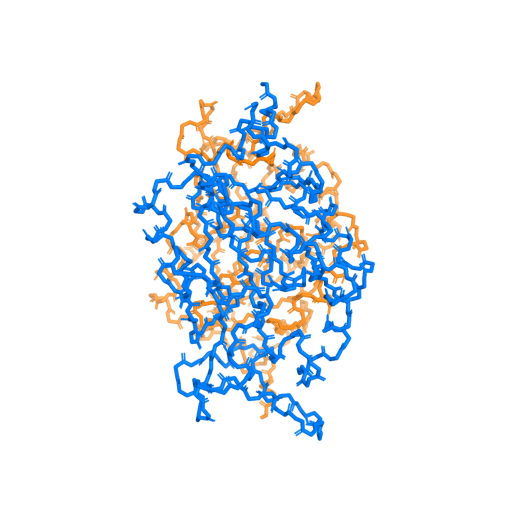2 1 98.75 185 ALA A C 1
ATOM 1340 O O . ALA A 1 185 ? -3.402 7.57 -10.57 1 98.75 185 ALA A O 1
ATOM 1341 N N . VAL A 1 186 ? -1.54 8.344 -9.609 1 98.88 186 VAL A N 1
ATOM 1342 C CA . VAL A 1 186 ? -1.762 7.609 -8.367 1 98.88 186 VAL A CA 1
ATOM 1343 C C . VAL A 1 186 ? -3.023 8.125 -7.68 1 98.88 186 VAL A C 1
ATOM 1345 O O . VAL A 1 186 ? -3.846 7.332 -7.207 1 98.88 186 VAL A O 1
ATOM 1348 N N . ILE A 1 187 ? -3.189 9.383 -7.617 1 98.88 187 ILE A N 1
ATOM 1349 C CA . ILE A 1 187 ? -4.379 9.969 -7.004 1 98.88 187 ILE A CA 1
ATOM 1350 C C . ILE A 1 187 ? -5.625 9.508 -7.754 1 98.88 187 ILE A C 1
ATOM 1352 O O . ILE A 1 187 ? -6.598 9.062 -7.141 1 98.88 187 ILE A O 1
ATOM 1356 N N . ALA A 1 188 ? -5.562 9.508 -9.055 1 98.56 188 ALA A N 1
ATOM 1357 C CA . ALA A 1 188 ? -6.73 9.25 -9.891 1 98.56 188 ALA A CA 1
ATOM 1358 C C . ALA A 1 188 ? -7.102 7.773 -9.883 1 98.56 188 ALA A C 1
ATOM 1360 O O . ALA A 1 188 ? -8.281 7.426 -9.906 1 98.56 188 ALA A O 1
ATOM 1361 N N . ASN A 1 189 ? -6.082 6.898 -9.836 1 98.5 189 ASN A N 1
ATOM 1362 C CA . ASN A 1 189 ? -6.359 5.5 -10.156 1 98.5 189 ASN A CA 1
ATOM 1363 C C . ASN A 1 189 ? -6.227 4.609 -8.922 1 98.5 189 ASN A C 1
ATOM 1365 O O . ASN A 1 189 ? -6.621 3.439 -8.953 1 98.5 189 ASN A O 1
ATOM 1369 N N . THR A 1 190 ? -5.691 5.148 -7.836 1 98.81 190 THR A N 1
ATOM 1370 C CA . THR A 1 190 ? -5.539 4.371 -6.613 1 98.81 190 THR A CA 1
ATOM 1371 C C . THR A 1 190 ? -6.211 5.074 -5.438 1 98.81 190 THR A C 1
ATOM 1373 O O . THR A 1 190 ? -7.23 4.602 -4.926 1 98.81 190 THR A O 1
ATOM 1376 N N . LEU A 1 191 ? -5.805 6.289 -5.129 1 98.88 191 LEU A N 1
ATOM 1377 C CA . LEU A 1 191 ? -6.246 6.949 -3.904 1 98.88 191 LEU A CA 1
ATOM 1378 C C . LEU A 1 191 ? -7.723 7.328 -3.994 1 98.88 191 LEU A C 1
ATOM 1380 O O . LEU A 1 191 ? -8.438 7.309 -2.988 1 98.88 191 LEU A O 1
ATOM 1384 N N . SER A 1 192 ? -8.219 7.652 -5.215 1 98.25 192 SER A N 1
ATOM 1385 C CA . SER A 1 192 ? -9.609 8.062 -5.387 1 98.25 192 SER A CA 1
ATOM 1386 C C . SER A 1 192 ? -10.57 6.93 -5.047 1 98.25 192 SER A C 1
ATOM 1388 O O . SER A 1 192 ? -11.742 7.168 -4.75 1 98.25 192 SER A O 1
ATOM 1390 N N . LEU A 1 193 ? -10.086 5.695 -5.055 1 97 193 LEU A N 1
ATOM 1391 C CA . LEU A 1 193 ? -10.906 4.535 -4.742 1 97 193 LEU A CA 1
ATOM 1392 C C . LEU A 1 193 ? -10.891 4.242 -3.246 1 97 193 LEU A C 1
ATOM 1394 O O . LEU A 1 193 ? -11.742 3.506 -2.742 1 97 193 LEU A O 1
ATOM 1398 N N . LEU A 1 194 ? -9.945 4.859 -2.533 1 98.31 194 LEU A N 1
ATOM 1399 C CA . LEU A 1 194 ? -9.695 4.461 -1.153 1 98.31 194 LEU A CA 1
ATOM 1400 C C . LEU A 1 194 ? -10.023 5.594 -0.188 1 98.31 194 LEU A C 1
ATOM 1402 O O . LEU A 1 194 ? -10.305 5.352 0.988 1 98.31 194 LEU A O 1
ATOM 1406 N N . ALA A 1 195 ? -9.977 6.797 -0.742 1 98.44 195 ALA A N 1
ATOM 1407 C CA . ALA A 1 195 ? -10.039 7.977 0.116 1 98.44 195 ALA A CA 1
ATOM 1408 C C . ALA A 1 195 ? -10.922 9.055 -0.501 1 98.44 195 ALA A C 1
ATOM 1410 O O . ALA A 1 195 ? -11.18 9.047 -1.707 1 98.44 195 ALA A O 1
ATOM 1411 N N . THR A 1 196 ? -11.461 9.938 0.294 1 98.06 196 THR A N 1
ATOM 1412 C CA . THR A 1 196 ? -12.031 11.188 -0.192 1 98.06 196 THR A CA 1
ATOM 1413 C C . THR A 1 196 ? -10.938 12.148 -0.633 1 98.06 196 THR A C 1
ATOM 1415 O O . THR A 1 196 ? -10.125 12.594 0.184 1 98.06 196 THR A O 1
ATOM 1418 N N . ILE A 1 197 ? -10.938 12.414 -1.937 1 98.69 197 ILE A N 1
ATOM 1419 C CA . ILE A 1 197 ? -9.969 13.359 -2.477 1 98.69 197 ILE A CA 1
ATOM 1420 C C . ILE A 1 197 ? -10.523 14.773 -2.395 1 98.69 197 ILE A C 1
ATOM 1422 O O . ILE A 1 197 ? -11.656 15.023 -2.816 1 98.69 197 ILE A O 1
ATOM 1426 N N . THR A 1 198 ? -9.758 15.672 -1.861 1 98.38 198 THR A N 1
ATOM 1427 C CA . THR A 1 198 ? -10.203 17.047 -1.642 1 98.38 198 THR A CA 1
ATOM 1428 C C . THR A 1 198 ? -9.055 18.031 -1.823 1 98.38 198 THR A C 1
ATOM 1430 O O . THR A 1 198 ? -8.07 17.719 -2.502 1 98.38 198 THR A O 1
ATOM 1433 N N . THR A 1 199 ? -9.227 19.266 -1.355 1 98.44 199 THR A N 1
ATOM 1434 C CA . THR A 1 199 ? -8.18 20.297 -1.378 1 98.44 199 THR A CA 1
ATOM 1435 C C . THR A 1 199 ? -7.98 20.891 0.012 1 98.44 199 THR A C 1
ATOM 1437 O O . THR A 1 199 ? -8.844 20.75 0.882 1 98.44 199 THR A O 1
ATOM 1440 N N . THR A 1 200 ? -6.844 21.5 0.159 1 98.5 200 THR A N 1
ATOM 1441 C CA . THR A 1 200 ? -6.57 22.203 1.4 1 98.5 200 THR A CA 1
ATOM 1442 C C . THR A 1 200 ? -7.664 23.234 1.687 1 98.5 200 THR A C 1
ATOM 1444 O O . THR A 1 200 ? -8.195 23.297 2.799 1 98.5 200 THR A O 1
ATOM 1447 N N . ASP A 1 201 ? -8.086 23.953 0.688 1 98 201 ASP A N 1
ATOM 1448 C CA . ASP A 1 201 ? -9.102 25 0.868 1 98 201 ASP A CA 1
ATOM 1449 C C . ASP A 1 201 ? -10.422 24.391 1.346 1 98 201 ASP A C 1
ATOM 1451 O O . ASP A 1 201 ? -11.086 24.953 2.219 1 98 201 ASP A O 1
ATOM 1455 N N . ASP A 1 202 ? -10.797 23.281 0.796 1 97.62 202 ASP A N 1
ATOM 1456 C CA . ASP A 1 202 ? -12.047 22.641 1.175 1 97.62 202 ASP A CA 1
ATOM 1457 C C . ASP A 1 202 ? -12.008 22.172 2.625 1 97.62 202 ASP A C 1
ATOM 1459 O O . ASP A 1 202 ? -13 22.266 3.348 1 97.62 202 ASP A O 1
ATOM 1463 N N . LEU A 1 203 ? -10.883 21.641 3.061 1 97.94 203 LEU A N 1
ATOM 1464 C CA . LEU A 1 203 ? -10.75 21.188 4.441 1 97.94 203 LEU A CA 1
ATOM 1465 C C . LEU A 1 203 ? -10.812 22.375 5.406 1 97.94 203 LEU A C 1
ATOM 1467 O O . LEU A 1 203 ? -11.453 22.281 6.453 1 97.94 203 LEU A O 1
ATOM 1471 N N . LEU A 1 204 ? -10.125 23.469 5.023 1 97.56 204 LEU A N 1
ATOM 1472 C CA . LEU A 1 204 ? -10.133 24.656 5.867 1 97.56 204 LEU A CA 1
ATOM 1473 C C . LEU A 1 204 ? -11.555 25.203 6.023 1 97.56 204 LEU A C 1
ATOM 1475 O O . LEU A 1 204 ? -11.945 25.625 7.113 1 97.56 204 LEU A O 1
ATOM 1479 N N . ARG A 1 205 ? -12.273 25.125 4.926 1 95.94 205 ARG A N 1
ATOM 1480 C CA . ARG A 1 205 ? -13.664 25.547 4.988 1 95.94 205 ARG A CA 1
ATOM 1481 C C . ARG A 1 205 ? -14.477 24.625 5.895 1 95.94 205 ARG A C 1
ATOM 1483 O O . ARG A 1 205 ? -15.32 25.094 6.66 1 95.94 205 ARG A O 1
ATOM 1490 N N . ALA A 1 206 ? -14.195 23.359 5.816 1 95.81 206 ALA A N 1
ATOM 1491 C CA . ALA A 1 206 ? -14.922 22.375 6.617 1 95.81 206 ALA A CA 1
ATOM 1492 C C . ALA A 1 206 ? -14.641 22.562 8.102 1 95.81 206 ALA A C 1
ATOM 1494 O O . ALA A 1 206 ? -15.492 22.25 8.945 1 95.81 206 ALA A O 1
ATOM 1495 N N . TRP A 1 207 ? -13.484 23.062 8.414 1 96.06 207 TRP A N 1
ATOM 1496 C CA . TRP A 1 207 ? -13.086 23.156 9.812 1 96.06 207 TRP A CA 1
ATOM 1497 C C . TRP A 1 207 ? -13.398 24.547 10.375 1 96.06 207 TRP A C 1
ATOM 1499 O O . TRP A 1 207 ? -13.242 24.781 11.578 1 96.06 207 TRP A O 1
ATOM 1509 N N . LYS A 1 208 ? -13.781 25.453 9.469 1 87.56 208 LYS A N 1
ATOM 1510 C CA . LYS A 1 208 ? -14.117 26.797 9.938 1 87.56 208 LYS A CA 1
ATOM 1511 C C . LYS A 1 208 ? -15.359 26.766 10.828 1 87.56 208 LYS A C 1
ATOM 1513 O O . LYS A 1 208 ? -16.359 26.141 10.477 1 87.56 208 LYS A O 1
ATOM 1518 N N . ARG A 1 209 ? -15.227 26.812 12.086 1 65.19 209 ARG A N 1
ATOM 1519 C CA . ARG A 1 209 ? -16.281 26.938 13.094 1 65.19 209 ARG A CA 1
ATOM 1520 C C . ARG A 1 209 ? -17.25 28.047 12.719 1 65.19 209 ARG A C 1
ATOM 1522 O O . ARG A 1 209 ? -16.859 29.062 12.148 1 65.19 209 ARG A O 1
ATOM 1529 N N . PRO A 1 210 ? -18.578 27.625 12.633 1 54.62 210 PRO A N 1
ATOM 1530 C CA . PRO A 1 210 ? -19.5 28.766 12.523 1 54.62 210 PRO A CA 1
ATOM 1531 C C . PRO A 1 210 ? -19.188 29.875 13.523 1 54.62 210 PRO A C 1
ATOM 1533 O O . PRO A 1 210 ? -18.625 29.609 14.586 1 54.62 210 PRO A O 1
ATOM 1536 N N . MET B 1 1 ? 26.156 -7.441 -3.621 1 37.44 1 MET B N 1
ATOM 1537 C CA . MET B 1 1 ? 25.969 -8.297 -4.789 1 37.44 1 MET B CA 1
ATOM 1538 C C . MET B 1 1 ? 24.5 -8.547 -5.059 1 37.44 1 MET B C 1
ATOM 1540 O O . MET B 1 1 ? 23.75 -8.945 -4.16 1 37.44 1 MET B O 1
ATOM 1544 N N . THR B 1 2 ? 23.922 -7.797 -5.934 1 51.72 2 THR B N 1
ATOM 1545 C CA . THR B 1 2 ? 22.531 -8.008 -6.301 1 51.72 2 THR B CA 1
ATOM 1546 C C . THR B 1 2 ? 22.234 -9.5 -6.496 1 51.72 2 THR B C 1
ATOM 1548 O O . THR B 1 2 ? 22.922 -10.172 -7.273 1 51.72 2 THR B O 1
ATOM 1551 N N . LEU B 1 3 ? 21.656 -10.07 -5.496 1 62.97 3 LEU B N 1
ATOM 1552 C CA . LEU B 1 3 ? 21.375 -11.5 -5.574 1 62.97 3 LEU B CA 1
ATOM 1553 C C . LEU B 1 3 ? 20.766 -11.867 -6.926 1 62.97 3 LEU B C 1
ATOM 1555 O O . LEU B 1 3 ? 19.953 -11.117 -7.465 1 62.97 3 LEU B O 1
ATOM 1559 N N . GLU B 1 4 ? 21.359 -12.867 -7.457 1 85.56 4 GLU B N 1
ATOM 1560 C CA . GLU B 1 4 ? 20.797 -13.461 -8.656 1 85.56 4 GLU B CA 1
ATOM 1561 C C . GLU B 1 4 ? 19.375 -13.977 -8.398 1 85.56 4 GLU B C 1
ATOM 1563 O O . GLU B 1 4 ? 19.047 -14.359 -7.273 1 85.56 4 GLU B O 1
ATOM 1568 N N . LEU B 1 5 ? 18.531 -13.852 -9.344 1 94.94 5 LEU B N 1
ATOM 1569 C CA . LEU B 1 5 ? 17.125 -14.273 -9.242 1 94.94 5 LEU B CA 1
ATOM 1570 C C . LEU B 1 5 ? 17.031 -15.688 -8.68 1 94.94 5 LEU B C 1
ATOM 1572 O O . LEU B 1 5 ? 16.172 -15.969 -7.848 1 94.94 5 LEU B O 1
ATOM 1576 N N . ALA B 1 6 ? 17.984 -16.562 -9.086 1 94.38 6 ALA B N 1
ATOM 1577 C CA . ALA B 1 6 ? 17.969 -17.953 -8.641 1 94.38 6 ALA B CA 1
ATOM 1578 C C . ALA B 1 6 ? 18.203 -18.062 -7.137 1 94.38 6 ALA B C 1
ATOM 1580 O O . ALA B 1 6 ? 17.672 -18.938 -6.473 1 94.38 6 ALA B O 1
ATOM 1581 N N . GLU B 1 7 ? 18.984 -17.188 -6.625 1 95 7 GLU B N 1
ATOM 1582 C CA . GLU B 1 7 ? 19.25 -17.156 -5.191 1 95 7 GLU B CA 1
ATOM 1583 C C . GLU B 1 7 ? 18.094 -16.531 -4.43 1 95 7 GLU B C 1
ATOM 1585 O O . GLU B 1 7 ? 17.656 -17.047 -3.398 1 95 7 GLU B O 1
ATOM 1590 N N . ILE B 1 8 ? 17.562 -15.477 -4.965 1 96.69 8 ILE B N 1
ATOM 1591 C CA . ILE B 1 8 ? 16.484 -14.727 -4.32 1 96.69 8 ILE B CA 1
ATOM 1592 C C . ILE B 1 8 ? 15.219 -15.57 -4.273 1 96.69 8 ILE B C 1
ATOM 1594 O O . ILE B 1 8 ? 14.516 -15.586 -3.266 1 96.69 8 ILE B O 1
ATOM 1598 N N . ALA B 1 9 ? 14.992 -16.281 -5.328 1 97.88 9 ALA B N 1
ATOM 1599 C CA . ALA B 1 9 ? 13.75 -17.031 -5.469 1 97.88 9 ALA B CA 1
ATOM 1600 C C . ALA B 1 9 ? 13.992 -18.531 -5.355 1 97.88 9 ALA B C 1
ATOM 1602 O O . ALA B 1 9 ? 13.305 -19.328 -5.992 1 97.88 9 ALA B O 1
ATOM 1603 N N . ALA B 1 10 ? 14.992 -18.891 -4.621 1 97.5 10 ALA B N 1
ATOM 1604 C CA . ALA B 1 10 ? 15.25 -20.312 -4.422 1 97.5 10 ALA B CA 1
ATOM 1605 C C . ALA B 1 10 ? 14.023 -21.016 -3.871 1 97.5 10 ALA B C 1
ATOM 1607 O O . ALA B 1 10 ? 13.391 -20.547 -2.928 1 97.5 10 ALA B O 1
ATOM 1608 N N . PRO B 1 11 ? 13.695 -22.172 -4.379 1 97.69 11 PRO B N 1
ATOM 1609 C CA . PRO B 1 11 ? 12.445 -22.859 -4.027 1 97.69 11 PRO B CA 1
ATOM 1610 C C . PRO B 1 11 ? 12.328 -23.141 -2.531 1 97.69 11 PRO B C 1
ATOM 1612 O O . PRO B 1 11 ? 11.234 -23.031 -1.969 1 97.69 11 PRO B O 1
ATOM 1615 N N . ALA B 1 12 ? 13.391 -23.375 -1.838 1 97.25 12 ALA B N 1
ATOM 1616 C CA . ALA B 1 12 ? 13.375 -23.812 -0.445 1 97.25 12 ALA B CA 1
ATOM 1617 C C . ALA B 1 12 ? 12.805 -22.734 0.466 1 97.25 12 ALA B C 1
ATOM 1619 O O . ALA B 1 12 ? 12.32 -23.031 1.562 1 97.25 12 ALA B O 1
ATOM 1620 N N . HIS B 1 13 ? 12.844 -21.453 0.022 1 98.44 13 HIS B N 1
ATOM 1621 C CA . HIS B 1 13 ? 12.359 -20.391 0.894 1 98.44 13 HIS B CA 1
ATOM 1622 C C . HIS B 1 13 ? 11.469 -19.406 0.129 1 98.44 13 HIS B C 1
ATOM 1624 O O . HIS B 1 13 ? 11.43 -18.219 0.451 1 98.44 13 HIS B O 1
ATOM 1630 N N . THR B 1 14 ? 10.797 -19.891 -0.948 1 98.69 14 THR B N 1
ATOM 1631 C CA . THR B 1 14 ? 9.969 -19.016 -1.781 1 98.69 14 THR B CA 1
ATOM 1632 C C . THR B 1 14 ? 8.531 -19.531 -1.819 1 98.69 14 THR B C 1
ATOM 1634 O O . THR B 1 14 ? 8.289 -20.734 -1.863 1 98.69 14 THR B O 1
ATOM 1637 N N . ALA B 1 15 ? 7.598 -18.625 -1.784 1 98.94 15 ALA B N 1
ATOM 1638 C CA . ALA B 1 15 ? 6.188 -18.891 -2.049 1 98.94 15 ALA B CA 1
ATOM 1639 C C . ALA B 1 15 ? 5.645 -17.969 -3.135 1 98.94 15 ALA B C 1
ATOM 1641 O O . ALA B 1 15 ? 5.98 -16.781 -3.178 1 98.94 15 ALA B O 1
ATOM 1642 N N . ILE B 1 16 ? 4.82 -18.5 -3.988 1 98.94 16 ILE B N 1
ATOM 1643 C CA . ILE B 1 16 ? 3.986 -17.688 -4.859 1 98.94 16 ILE B CA 1
ATOM 1644 C C . ILE B 1 16 ? 2.672 -17.359 -4.156 1 98.94 16 ILE B C 1
ATOM 1646 O O . ILE B 1 16 ? 2.01 -18.25 -3.613 1 98.94 16 ILE B O 1
ATOM 1650 N N . VAL B 1 17 ? 2.35 -16.109 -4.141 1 98.94 17 VAL B N 1
ATOM 1651 C CA . VAL B 1 17 ? 1.042 -15.672 -3.672 1 98.94 17 VAL B CA 1
ATOM 1652 C C . VAL B 1 17 ? 0.223 -15.148 -4.848 1 98.94 17 VAL B C 1
ATOM 1654 O O . VAL B 1 17 ? 0.608 -14.164 -5.492 1 98.94 17 VAL B O 1
ATOM 1657 N N . THR B 1 18 ? -0.869 -15.836 -5.207 1 98.94 18 THR B N 1
ATOM 1658 C CA . THR B 1 18 ? -1.799 -15.32 -6.207 1 98.94 18 THR B CA 1
ATOM 1659 C C . THR B 1 18 ? -2.848 -14.422 -5.562 1 98.94 18 THR B C 1
ATOM 1661 O O . THR B 1 18 ? -3.512 -14.82 -4.605 1 98.94 18 THR B O 1
ATOM 1664 N N . GLN B 1 19 ? -2.936 -13.258 -6.02 1 98.75 19 GLN B N 1
ATOM 1665 C CA . GLN B 1 19 ? -3.822 -12.25 -5.445 1 98.75 19 GLN B CA 1
ATOM 1666 C C . GLN B 1 19 ? -5.094 -12.094 -6.273 1 98.75 19 GLN B C 1
ATOM 1668 O O . GLN B 1 19 ? -5.059 -11.578 -7.395 1 98.75 19 GLN B O 1
ATOM 1673 N N . GLU B 1 20 ? -6.219 -12.578 -5.766 1 98.06 20 GLU B N 1
ATOM 1674 C CA . GLU B 1 20 ? -7.57 -12.398 -6.281 1 98.06 20 GLU B CA 1
ATOM 1675 C C . GLU B 1 20 ? -7.703 -12.961 -7.695 1 98.06 20 GLU B C 1
ATOM 1677 O O . GLU B 1 20 ? -8.266 -12.312 -8.578 1 98.06 20 GLU B O 1
ATOM 1682 N N . CYS B 1 21 ? -7.082 -14.109 -7.898 1 98.69 21 CYS B N 1
ATOM 1683 C CA . CYS B 1 21 ? -7.301 -14.859 -9.133 1 98.69 21 CYS B CA 1
ATOM 1684 C C . CYS B 1 21 ? -8.57 -15.695 -9.047 1 98.69 21 CYS B C 1
ATOM 1686 O O . CYS B 1 21 ? -8.5 -16.922 -9.031 1 98.69 21 CYS B O 1
ATOM 1688 N N . GLN B 1 22 ? -9.719 -15.039 -9.086 1 98.25 22 GLN B N 1
ATOM 1689 C CA . GLN B 1 22 ? -10.992 -15.688 -8.812 1 98.25 22 GLN B CA 1
ATOM 1690 C C . GLN B 1 22 ? -12.055 -15.25 -9.82 1 98.25 22 GLN B C 1
ATOM 1692 O O . GLN B 1 22 ? -11.852 -14.289 -10.57 1 98.25 22 GLN B O 1
ATOM 1697 N N . GLY B 1 23 ? -13.133 -15.93 -9.828 1 97.06 23 GLY B N 1
ATOM 1698 C CA . GLY B 1 23 ? -14.156 -15.781 -10.852 1 97.06 23 GLY B CA 1
ATOM 1699 C C . GLY B 1 23 ? -14.688 -14.367 -10.953 1 97.06 23 GLY B C 1
ATOM 1700 O O . GLY B 1 23 ? -14.766 -13.805 -12.055 1 97.06 23 GLY B O 1
ATOM 1701 N N . ALA B 1 24 ? -14.953 -13.695 -9.898 1 95.5 24 ALA B N 1
ATOM 1702 C CA . ALA B 1 24 ? -15.586 -12.375 -9.852 1 95.5 24 ALA B CA 1
ATOM 1703 C C . ALA B 1 24 ? -14.609 -11.281 -10.273 1 95.5 24 ALA B C 1
ATOM 1705 O O . ALA B 1 24 ? -15.008 -10.148 -10.523 1 95.5 24 ALA B O 1
ATOM 1706 N N . VAL B 1 25 ? -13.32 -11.664 -10.43 1 96.25 25 VAL B N 1
ATOM 1707 C CA . VAL B 1 25 ? -12.289 -10.664 -10.68 1 96.25 25 VAL B CA 1
ATOM 1708 C C . VAL B 1 25 ? -11.711 -10.859 -12.078 1 96.25 25 VAL B C 1
ATOM 1710 O O . VAL B 1 25 ? -11.562 -9.898 -12.836 1 96.25 25 VAL B O 1
ATOM 1713 N N . MET B 1 26 ? -11.516 -12.117 -12.438 1 96.94 26 MET B N 1
ATOM 1714 C CA . MET B 1 26 ? -10.867 -12.398 -13.719 1 96.94 26 MET B CA 1
ATOM 1715 C C . MET B 1 26 ? -11.812 -13.141 -14.656 1 96.94 26 MET B C 1
ATOM 1717 O O . MET B 1 26 ? -11.516 -13.297 -15.844 1 96.94 26 MET B O 1
ATOM 1721 N N . GLY B 1 27 ? -12.836 -13.648 -14.125 1 92.88 27 GLY B N 1
ATOM 1722 C CA . GLY B 1 27 ? -13.727 -14.484 -14.914 1 92.88 27 GLY B CA 1
ATOM 1723 C C . GLY B 1 27 ? -14.578 -13.695 -15.898 1 92.88 27 GLY B C 1
ATOM 1724 O O . GLY B 1 27 ? -14.477 -12.469 -15.969 1 92.88 27 GLY B O 1
ATOM 1725 N N . PRO B 1 28 ? -15.352 -14.359 -16.609 1 87.25 28 PRO B N 1
ATOM 1726 C CA . PRO B 1 28 ? -16.172 -13.727 -17.641 1 87.25 28 PRO B CA 1
ATOM 1727 C C . PRO B 1 28 ? -17.234 -12.789 -17.062 1 87.25 28 PRO B C 1
ATOM 1729 O O . PRO B 1 28 ? -17.688 -11.875 -17.75 1 87.25 28 PRO B O 1
ATOM 1732 N N . HIS B 1 29 ? -17.672 -13.023 -15.859 1 86.31 29 HIS B N 1
ATOM 1733 C CA . HIS B 1 29 ? -18.672 -12.18 -15.234 1 86.31 29 HIS B CA 1
ATOM 1734 C C . HIS B 1 29 ? -18.078 -11.32 -14.133 1 86.31 29 HIS B C 1
ATOM 1736 O O . HIS B 1 29 ? -18.719 -11.055 -13.117 1 86.31 29 HIS B O 1
ATOM 1742 N N . ALA B 1 30 ? -16.891 -10.961 -14.367 1 91.69 30 ALA B N 1
ATOM 1743 C CA . ALA B 1 30 ? -16.141 -10.172 -13.383 1 91.69 30 ALA B CA 1
ATOM 1744 C C . ALA B 1 30 ? -16.797 -8.812 -13.172 1 91.69 30 ALA B C 1
ATOM 1746 O O . ALA B 1 30 ? -17.453 -8.281 -14.07 1 91.69 30 ALA B O 1
ATOM 1747 N N . GLY B 1 31 ? -16.656 -8.266 -12.023 1 87.81 31 GLY B N 1
ATOM 1748 C CA . GLY B 1 31 ? -17.25 -6.996 -11.641 1 87.81 31 GLY B CA 1
ATOM 1749 C C . GLY B 1 31 ? -16.703 -5.82 -12.43 1 87.81 31 GLY B C 1
ATOM 1750 O O . GLY B 1 31 ? -17.438 -4.891 -12.766 1 87.81 31 GLY B O 1
ATOM 1751 N N . LEU B 1 32 ? -15.43 -5.875 -12.656 1 91.25 32 LEU B N 1
ATOM 1752 C CA . LEU B 1 32 ? -14.773 -4.863 -13.469 1 91.25 32 LEU B CA 1
ATOM 1753 C C . LEU B 1 32 ? -14.258 -5.461 -14.773 1 91.25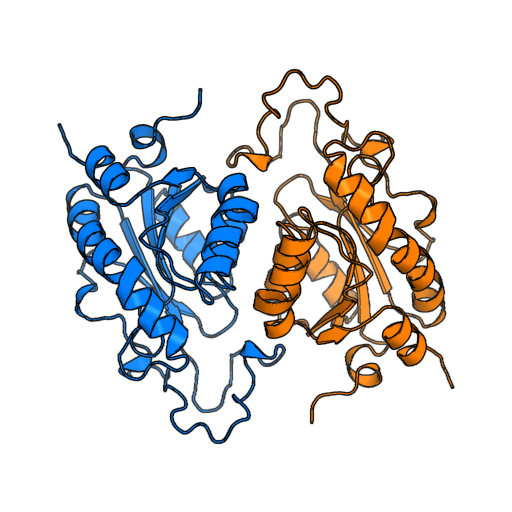 32 LEU B C 1
ATOM 1755 O O . LEU B 1 32 ? -13.156 -6.023 -14.812 1 91.25 32 LEU B O 1
ATOM 1759 N N . ALA B 1 33 ? -14.992 -5.266 -15.797 1 93.31 33 ALA B N 1
ATOM 1760 C CA . ALA B 1 33 ? -14.75 -5.938 -17.078 1 93.31 33 ALA B CA 1
ATOM 1761 C C . ALA B 1 33 ? -13.375 -5.574 -17.625 1 93.31 33 ALA B C 1
ATOM 1763 O O . ALA B 1 33 ? -12.648 -6.445 -18.109 1 93.31 33 ALA B O 1
ATOM 1764 N N . ALA B 1 34 ? -13.055 -4.324 -17.531 1 95 34 ALA B N 1
ATOM 1765 C CA . ALA B 1 34 ? -11.781 -3.873 -18.094 1 95 34 ALA B CA 1
ATOM 1766 C C . ALA B 1 34 ? -10.602 -4.551 -17.391 1 95 34 ALA B C 1
ATOM 1768 O O . ALA B 1 34 ? -9.641 -4.957 -18.047 1 95 34 ALA B O 1
ATOM 1769 N N . LEU B 1 35 ? -10.672 -4.672 -16.141 1 96.5 35 LEU B N 1
ATOM 1770 C CA . LEU B 1 35 ? -9.609 -5.344 -15.391 1 96.5 35 LEU B CA 1
ATOM 1771 C C . LEU B 1 35 ? -9.555 -6.824 -15.734 1 96.5 35 LEU B C 1
ATOM 1773 O O . LEU B 1 35 ? -8.469 -7.383 -15.922 1 96.5 35 LEU B O 1
ATOM 1777 N N . ALA B 1 36 ? -10.688 -7.457 -15.789 1 97 36 ALA B N 1
ATOM 1778 C CA . ALA B 1 36 ? -10.75 -8.875 -16.125 1 97 36 ALA B CA 1
ATOM 1779 C C . ALA B 1 36 ? -10.133 -9.133 -17.5 1 97 36 ALA B C 1
ATOM 1781 O O . ALA B 1 36 ? -9.344 -10.078 -17.672 1 97 36 ALA B O 1
ATOM 1782 N N . GLU B 1 37 ? -10.461 -8.297 -18.406 1 97.31 37 GLU B N 1
ATOM 1783 C CA . GLU B 1 37 ? -9.922 -8.438 -19.766 1 97.31 37 GLU B CA 1
ATOM 1784 C C . GLU B 1 37 ? -8.398 -8.289 -19.766 1 97.31 37 GLU B C 1
ATOM 1786 O O . GLU B 1 37 ? -7.699 -9.086 -20.391 1 97.31 37 GLU B O 1
ATOM 1791 N N . GLU B 1 38 ? -7.941 -7.289 -19.078 1 97.75 38 GLU B N 1
ATOM 1792 C CA . GLU B 1 38 ? -6.5 -7.066 -19.016 1 97.75 38 GLU B CA 1
ATOM 1793 C C . GLU B 1 38 ? -5.793 -8.219 -18.297 1 97.75 38 GLU B C 1
ATOM 1795 O O . GLU B 1 38 ? -4.727 -8.664 -18.719 1 97.75 38 GLU B O 1
ATOM 1800 N N . ALA B 1 39 ? -6.336 -8.703 -17.25 1 98.12 39 ALA B N 1
ATOM 1801 C CA . ALA B 1 39 ? -5.773 -9.828 -16.5 1 98.12 39 ALA B CA 1
ATOM 1802 C C . ALA B 1 39 ? -5.695 -11.078 -17.359 1 98.12 39 ALA B C 1
ATOM 1804 O O . ALA B 1 39 ? -4.688 -11.789 -17.344 1 98.12 39 ALA B O 1
ATOM 1805 N N . ARG B 1 40 ? -6.719 -11.352 -18.078 1 97.81 40 ARG B N 1
ATOM 1806 C CA . ARG B 1 40 ? -6.773 -12.539 -18.922 1 97.81 40 ARG B CA 1
ATOM 1807 C C . ARG B 1 40 ? -5.816 -12.406 -20.109 1 97.81 40 ARG B C 1
ATOM 1809 O O . ARG B 1 40 ? -5.316 -13.414 -20.625 1 97.81 40 ARG B O 1
ATOM 1816 N N . ARG B 1 41 ? -5.574 -11.219 -20.5 1 97.19 41 ARG B N 1
ATOM 1817 C CA . ARG B 1 41 ? -4.684 -10.977 -21.625 1 97.19 41 ARG B CA 1
ATOM 1818 C C . ARG B 1 41 ? -3.225 -11.117 -21.219 1 97.19 41 ARG B C 1
ATOM 1820 O O . ARG B 1 41 ? -2.432 -11.742 -21.922 1 97.19 41 ARG B O 1
ATOM 1827 N N . VAL B 1 42 ? -2.891 -10.594 -20.047 1 96.88 42 VAL B N 1
ATOM 1828 C CA . VAL B 1 42 ? -1.474 -10.438 -19.734 1 96.88 42 VAL B CA 1
ATOM 1829 C C . VAL B 1 42 ? -1.08 -11.359 -18.594 1 96.88 42 VAL B C 1
ATOM 1831 O O . VAL B 1 42 ? -0.119 -12.125 -18.703 1 96.88 42 VAL B O 1
ATOM 1834 N N . ALA B 1 43 ? -1.844 -11.398 -17.547 1 98.56 43 ALA B N 1
ATOM 1835 C CA . ALA B 1 43 ? -1.386 -12 -16.297 1 98.56 43 ALA B CA 1
ATOM 1836 C C . ALA B 1 43 ? -1.73 -13.484 -16.234 1 98.56 43 ALA B C 1
ATOM 1838 O O . ALA B 1 43 ? -0.863 -14.328 -15.977 1 98.56 43 ALA B O 1
ATOM 1839 N N . LEU B 1 44 ? -2.957 -13.836 -16.578 1 98.75 44 LEU B N 1
ATOM 1840 C CA . LEU B 1 44 ? -3.494 -15.172 -16.312 1 98.75 44 LEU B CA 1
ATOM 1841 C C . LEU B 1 44 ? -2.73 -16.219 -17.109 1 98.75 44 LEU B C 1
ATOM 1843 O O . LEU B 1 44 ? -2.328 -17.25 -16.562 1 98.75 44 LEU B O 1
ATOM 1847 N N . PRO B 1 45 ? -2.408 -16.047 -18.438 1 98.69 45 PRO B N 1
ATOM 1848 C CA . PRO B 1 45 ? -1.674 -17.078 -19.156 1 98.69 45 PRO B CA 1
ATOM 1849 C C . PRO B 1 45 ? -0.31 -17.375 -18.547 1 98.69 45 PRO B C 1
ATOM 1851 O O . PRO B 1 45 ? 0.132 -18.531 -18.547 1 98.69 45 PRO B O 1
ATOM 1854 N N . ASN B 1 46 ? 0.322 -16.375 -18.016 1 98.88 46 ASN B N 1
ATOM 1855 C CA . ASN B 1 46 ? 1.644 -16.547 -17.422 1 98.88 46 ASN B CA 1
ATOM 1856 C C . ASN B 1 46 ? 1.559 -17.219 -16.047 1 98.88 46 ASN B C 1
ATOM 1858 O O . ASN B 1 46 ? 2.439 -17.984 -15.672 1 98.88 46 ASN B O 1
ATOM 1862 N N . ILE B 1 47 ? 0.491 -16.891 -15.344 1 98.94 47 ILE B N 1
ATOM 1863 C CA . ILE B 1 47 ? 0.286 -17.531 -14.055 1 98.94 47 ILE B CA 1
ATOM 1864 C C . ILE B 1 47 ? 0.026 -19.031 -14.266 1 98.94 47 ILE B C 1
ATOM 1866 O O . ILE B 1 47 ? 0.589 -19.875 -13.562 1 98.94 47 ILE B O 1
ATOM 1870 N N . VAL B 1 48 ? -0.771 -19.328 -15.258 1 98.81 48 VAL B N 1
ATOM 1871 C CA . VAL B 1 48 ? -1.105 -20.703 -15.594 1 98.81 48 VAL B CA 1
ATOM 1872 C C . VAL B 1 48 ? 0.168 -21.484 -15.938 1 98.81 48 VAL B C 1
ATOM 1874 O O . VAL B 1 48 ? 0.314 -22.641 -15.562 1 98.81 48 VAL B O 1
ATOM 1877 N N . ARG B 1 49 ? 1.077 -20.828 -16.594 1 98.25 49 ARG B N 1
ATOM 1878 C CA . ARG B 1 49 ? 2.346 -21.453 -16.969 1 98.25 49 ARG B CA 1
ATOM 1879 C C . ARG B 1 49 ? 3.264 -21.594 -15.758 1 98.25 49 ARG B C 1
ATOM 1881 O O . ARG B 1 49 ? 4.012 -22.578 -15.656 1 98.25 49 ARG B O 1
ATOM 1888 N N . MET B 1 50 ? 3.207 -20.734 -14.836 1 98.44 50 MET B N 1
ATOM 1889 C CA . MET B 1 50 ? 4.168 -20.609 -13.742 1 98.44 50 MET B CA 1
ATOM 1890 C C . MET B 1 50 ? 3.859 -21.609 -12.633 1 98.44 50 MET B C 1
ATOM 1892 O O . MET B 1 50 ? 4.773 -22.203 -12.062 1 98.44 50 MET B O 1
ATOM 1896 N N . LEU B 1 51 ? 2.598 -21.828 -12.312 1 98.62 51 LEU B N 1
ATOM 1897 C CA . LEU B 1 51 ? 2.217 -22.531 -11.094 1 98.62 51 LEU B CA 1
ATOM 1898 C C . LEU B 1 51 ? 2.67 -24 -11.148 1 98.62 51 LEU B C 1
ATOM 1900 O O . LEU B 1 51 ? 3.273 -24.5 -10.195 1 98.62 51 LEU B O 1
ATOM 1904 N N . PRO B 1 52 ? 2.473 -24.734 -12.297 1 97.94 52 PRO B N 1
ATOM 1905 C CA . PRO B 1 52 ? 2.951 -26.109 -12.312 1 97.94 52 PRO B CA 1
ATOM 1906 C C . PRO B 1 52 ? 4.469 -26.219 -12.156 1 97.94 52 PRO B C 1
ATOM 1908 O O . PRO B 1 52 ? 4.961 -27.109 -11.461 1 97.94 52 PRO B O 1
ATOM 1911 N N . ALA B 1 53 ? 5.203 -25.328 -12.781 1 97.38 53 ALA B N 1
ATOM 1912 C CA . ALA B 1 53 ? 6.66 -25.328 -12.68 1 97.38 53 ALA B CA 1
ATOM 1913 C C . ALA B 1 53 ? 7.105 -25.016 -11.25 1 97.38 53 ALA B C 1
ATOM 1915 O O . ALA B 1 53 ? 8.055 -25.625 -10.75 1 97.38 53 ALA B O 1
ATOM 1916 N N . ALA B 1 54 ? 6.43 -24.078 -10.617 1 98.12 54 ALA B N 1
ATOM 1917 C CA . ALA B 1 54 ? 6.727 -23.734 -9.227 1 98.12 54 ALA B CA 1
ATOM 1918 C C . ALA B 1 54 ? 6.496 -24.922 -8.305 1 98.12 54 ALA B C 1
ATOM 1920 O O . ALA B 1 54 ? 7.367 -25.266 -7.5 1 98.12 54 ALA B O 1
ATOM 1921 N N . ARG B 1 55 ? 5.387 -25.578 -8.461 1 98 55 ARG B N 1
ATOM 1922 C CA . ARG B 1 55 ? 5.059 -26.75 -7.652 1 98 55 ARG B CA 1
ATOM 1923 C C . ARG B 1 55 ? 6.109 -27.844 -7.832 1 98 55 ARG B C 1
ATOM 1925 O O . ARG B 1 55 ? 6.57 -28.438 -6.852 1 98 55 ARG B O 1
ATOM 1932 N N . ALA B 1 56 ? 6.465 -28.047 -9.055 1 97.19 56 ALA B N 1
ATOM 1933 C CA . ALA B 1 56 ? 7.441 -29.094 -9.367 1 97.19 56 ALA B CA 1
ATOM 1934 C C . ALA B 1 56 ? 8.797 -28.781 -8.734 1 97.19 56 ALA B C 1
ATOM 1936 O O . ALA B 1 56 ? 9.523 -29.688 -8.328 1 97.19 56 ALA B O 1
ATOM 1937 N N . ALA B 1 57 ? 9.117 -27.516 -8.625 1 97.31 57 ALA B N 1
ATOM 1938 C CA . ALA B 1 57 ? 10.398 -27.078 -8.078 1 97.31 57 ALA B CA 1
ATOM 1939 C C . ALA B 1 57 ? 10.375 -27.094 -6.555 1 97.31 57 ALA B C 1
ATOM 1941 O O . ALA B 1 57 ? 11.414 -26.953 -5.91 1 97.31 57 ALA B O 1
ATOM 1942 N N . GLY B 1 58 ? 9.148 -27.188 -5.984 1 97.5 58 GLY B N 1
ATOM 1943 C CA . GLY B 1 58 ? 9.023 -27.172 -4.535 1 97.5 58 GLY B CA 1
ATOM 1944 C C . GLY B 1 58 ? 8.68 -25.812 -3.973 1 97.5 58 GLY B C 1
ATOM 1945 O O . GLY B 1 58 ? 8.742 -25.594 -2.76 1 97.5 58 GLY B O 1
ATOM 1946 N N . VAL B 1 59 ? 8.398 -24.844 -4.816 1 98.5 59 VAL B N 1
ATOM 1947 C CA . VAL B 1 59 ? 7.926 -23.531 -4.387 1 98.5 59 VAL B CA 1
ATOM 1948 C C . VAL B 1 59 ? 6.512 -23.656 -3.828 1 98.5 59 VAL B C 1
ATOM 1950 O O . VAL B 1 59 ? 5.66 -24.328 -4.414 1 98.5 59 VAL B O 1
ATOM 1953 N N . ARG B 1 60 ? 6.25 -23.016 -2.703 1 98.69 60 ARG B N 1
ATOM 1954 C CA . ARG B 1 60 ? 4.922 -23.047 -2.104 1 98.69 60 ARG B CA 1
ATOM 1955 C C . ARG B 1 60 ? 3.955 -22.156 -2.863 1 98.69 60 ARG B C 1
ATOM 1957 O O . ARG B 1 60 ? 4.359 -21.125 -3.41 1 98.69 60 ARG B O 1
ATOM 1964 N N . VAL B 1 61 ? 2.734 -22.594 -2.951 1 98.88 61 VAL B N 1
ATOM 1965 C CA . VAL B 1 61 ? 1.703 -21.797 -3.607 1 98.88 61 VAL B CA 1
ATOM 1966 C C . VAL B 1 61 ? 0.595 -21.469 -2.611 1 98.88 61 VAL B C 1
ATOM 1968 O O . VAL B 1 61 ? 0.016 -22.359 -1.994 1 98.88 61 VAL B O 1
ATOM 1971 N N . VAL B 1 62 ? 0.314 -20.188 -2.426 1 98.94 62 VAL B N 1
ATOM 1972 C CA . VAL B 1 62 ? -0.767 -19.703 -1.578 1 98.94 62 VAL B CA 1
ATOM 1973 C C . VAL B 1 62 ? -1.714 -18.828 -2.4 1 98.94 62 VAL B C 1
ATOM 1975 O O . VAL B 1 62 ? -1.319 -17.781 -2.898 1 98.94 62 VAL B O 1
ATOM 1978 N N . HIS B 1 63 ? -2.953 -19.281 -2.533 1 98.94 63 HIS B N 1
ATOM 1979 C CA . HIS B 1 63 ? -3.984 -18.5 -3.205 1 98.94 63 HIS B CA 1
ATOM 1980 C C . HIS B 1 63 ? -4.727 -17.609 -2.221 1 98.94 63 HIS B C 1
ATOM 1982 O O . HIS B 1 63 ? -5.312 -18.094 -1.25 1 98.94 63 HIS B O 1
ATOM 1988 N N . CYS B 1 64 ? -4.68 -16.312 -2.475 1 98.88 64 CYS B N 1
ATOM 1989 C CA . CYS B 1 64 ? -5.391 -15.359 -1.632 1 98.88 64 CYS B CA 1
ATOM 1990 C C . CYS B 1 64 ? -6.613 -14.797 -2.352 1 98.88 64 CYS B C 1
ATOM 1992 O O . CYS B 1 64 ? -6.488 -14.172 -3.404 1 98.88 64 CYS B O 1
ATOM 1994 N N . LEU B 1 65 ? -7.742 -15.031 -1.76 1 98.38 65 LEU B N 1
ATOM 1995 C CA . LEU B 1 65 ? -9.023 -14.664 -2.355 1 98.38 65 LEU B CA 1
ATOM 1996 C C . LEU B 1 65 ? -9.797 -13.719 -1.442 1 98.38 65 LEU B C 1
ATOM 1998 O O . LEU B 1 65 ? -9.453 -13.562 -0.27 1 98.38 65 LEU B O 1
ATOM 2002 N N . VAL B 1 66 ? -10.797 -13.047 -2.031 1 97.06 66 VAL B N 1
ATOM 2003 C CA . VAL B 1 66 ? -11.656 -12.156 -1.266 1 97.06 66 VAL B CA 1
ATOM 2004 C C . VAL B 1 66 ? -13.094 -12.68 -1.298 1 97.06 66 VAL B C 1
ATOM 2006 O O . VAL B 1 66 ? -13.539 -13.219 -2.311 1 97.06 66 VAL B O 1
ATOM 2009 N N . GLN B 1 67 ? -13.742 -12.602 -0.238 1 96.38 67 GLN B N 1
ATOM 2010 C CA . GLN B 1 67 ? -15.156 -12.945 -0.112 1 96.38 67 GLN B CA 1
ATOM 2011 C C . GLN B 1 67 ? -15.906 -11.898 0.706 1 96.38 67 GLN B C 1
ATOM 2013 O O . GLN B 1 67 ? -15.289 -11.07 1.381 1 96.38 67 GLN B O 1
ATOM 2018 N N . ARG B 1 68 ? -17.219 -11.922 0.614 1 94.44 68 ARG B N 1
ATOM 2019 C CA . ARG B 1 68 ? -18.078 -10.984 1.332 1 94.44 68 ARG B CA 1
ATOM 2020 C C . ARG B 1 68 ? -19.453 -11.586 1.577 1 94.44 68 ARG B C 1
ATOM 2022 O O . ARG B 1 68 ? -20.031 -12.211 0.687 1 94.44 68 ARG B O 1
ATOM 2029 N N . ARG B 1 69 ? -19.938 -11.352 2.791 1 93.5 69 ARG B N 1
ATOM 2030 C CA . ARG B 1 69 ? -21.312 -11.734 3.061 1 93.5 69 ARG B CA 1
ATOM 2031 C C . ARG B 1 69 ? -22.297 -10.852 2.291 1 93.5 69 ARG B C 1
ATOM 2033 O O . ARG B 1 69 ? -22.062 -9.656 2.125 1 93.5 69 ARG B O 1
ATOM 2040 N N . PRO B 1 70 ? -23.406 -11.469 1.945 1 90.25 70 PRO B N 1
ATOM 2041 C CA . PRO B 1 70 ? -24.406 -10.672 1.243 1 90.25 70 PRO B CA 1
ATOM 2042 C C . PRO B 1 70 ? -24.906 -9.492 2.076 1 90.25 70 PRO B C 1
ATOM 2044 O O . PRO B 1 70 ? -25.281 -8.453 1.522 1 90.25 70 PRO B O 1
ATOM 2047 N N . ASP B 1 71 ? -24.859 -9.641 3.361 1 90.44 71 ASP B N 1
ATOM 2048 C CA . ASP B 1 71 ? -25.375 -8.578 4.219 1 90.44 71 ASP B CA 1
ATOM 2049 C C . ASP B 1 71 ? -24.281 -7.578 4.57 1 90.44 71 ASP B C 1
ATOM 2051 O O . ASP B 1 71 ? -24.516 -6.613 5.301 1 90.44 71 ASP B O 1
ATOM 2055 N N . GLY B 1 72 ? -23.047 -7.852 4.23 1 90.5 72 GLY B N 1
ATOM 2056 C CA . GLY B 1 72 ? -21.938 -6.914 4.371 1 90.5 72 GLY B CA 1
ATOM 2057 C C . GLY B 1 72 ? -21.266 -6.984 5.727 1 90.5 72 GLY B C 1
ATOM 2058 O O . GLY B 1 72 ? -20.266 -6.293 5.969 1 90.5 72 GLY B O 1
ATOM 2059 N N . LEU B 1 73 ? -21.812 -7.809 6.637 1 92.19 73 LEU B N 1
ATOM 2060 C CA . LEU B 1 73 ? -21.234 -7.887 7.977 1 92.19 73 LEU B CA 1
ATOM 2061 C C . LEU B 1 73 ? -19.828 -8.445 7.934 1 92.19 73 LEU B C 1
ATOM 2063 O O . LEU B 1 73 ? -19.562 -9.414 7.215 1 92.19 73 LEU B O 1
ATOM 2067 N N . GLY B 1 74 ? -18.938 -7.746 8.617 1 92.38 74 GLY B N 1
ATOM 2068 C CA . GLY B 1 74 ? -17.562 -8.188 8.703 1 92.38 74 GLY B CA 1
ATOM 2069 C C . GLY B 1 74 ? -16.656 -7.531 7.676 1 92.38 74 GLY B C 1
ATOM 2070 O O . GLY B 1 74 ? -15.43 -7.605 7.781 1 92.38 74 GLY B O 1
ATOM 2071 N N . SER B 1 75 ? -17.234 -6.836 6.691 1 93.25 75 SER B N 1
ATOM 2072 C CA . SER B 1 75 ? -16.453 -6.211 5.625 1 93.25 75 SER B CA 1
ATOM 2073 C C . SER B 1 75 ? -16.328 -4.707 5.84 1 93.25 75 SER B C 1
ATOM 2075 O O . SER B 1 75 ? -17.094 -4.117 6.594 1 93.25 75 SER B O 1
ATOM 2077 N N . ASN B 1 76 ? -15.305 -4.152 5.195 1 93.5 76 ASN B N 1
ATOM 2078 C CA . ASN B 1 76 ? -15.109 -2.707 5.238 1 93.5 76 ASN B CA 1
ATOM 2079 C C . ASN B 1 76 ? -16.234 -1.966 4.516 1 93.5 76 ASN B C 1
ATOM 2081 O O . ASN B 1 76 ? -16.781 -2.471 3.535 1 93.5 76 ASN B O 1
ATOM 2085 N N . HIS B 1 77 ? -16.516 -0.743 4.953 1 93.44 77 HIS B N 1
ATOM 2086 C CA . HIS B 1 77 ? -17.406 0.192 4.289 1 93.44 77 HIS B CA 1
ATOM 2087 C C . HIS B 1 77 ? -16.844 1.604 4.289 1 93.44 77 HIS B C 1
ATOM 2089 O O . HIS B 1 77 ? -17.547 2.57 4.004 1 93.44 77 HIS B O 1
ATOM 2095 N N . ASN B 1 78 ? -15.633 1.713 4.57 1 94.94 78 ASN B N 1
ATOM 2096 C CA . ASN B 1 78 ? -15.008 2.99 4.891 1 94.94 78 ASN B CA 1
ATOM 2097 C C . ASN B 1 78 ? -14.32 3.602 3.67 1 94.94 78 ASN B C 1
ATOM 2099 O O . ASN B 1 78 ? -13.633 4.621 3.781 1 94.94 78 ASN B O 1
ATOM 2103 N N . ALA B 1 79 ? -14.492 2.996 2.475 1 95.31 79 ALA B N 1
ATOM 2104 C CA . ALA B 1 79 ? -13.898 3.504 1.239 1 95.31 79 ALA B CA 1
ATOM 2105 C C . ALA B 1 79 ? -14.82 3.252 0.049 1 95.31 79 ALA B C 1
ATOM 2107 O O . ALA B 1 79 ? -15.68 2.367 0.097 1 95.31 79 ALA B O 1
ATOM 2108 N N . ARG B 1 80 ? -14.555 3.984 -1.009 1 90.06 80 ARG B N 1
ATOM 2109 C CA . ARG B 1 80 ? -15.414 3.943 -2.186 1 90.06 80 ARG B CA 1
ATOM 2110 C C . ARG B 1 80 ? -15.383 2.564 -2.836 1 90.06 80 ARG B C 1
ATOM 2112 O O . ARG B 1 80 ? -16.406 2.098 -3.354 1 90.06 80 ARG B O 1
ATOM 2119 N N . ILE B 1 81 ? -14.266 1.943 -2.754 1 91.38 81 ILE B N 1
ATOM 2120 C CA . ILE B 1 81 ? -14.094 0.675 -3.453 1 91.38 81 ILE B CA 1
ATOM 2121 C C . ILE B 1 81 ? -15.008 -0.381 -2.838 1 91.38 81 ILE B C 1
ATOM 2123 O O . ILE B 1 81 ? -15.32 -1.391 -3.475 1 91.38 81 ILE B O 1
ATOM 2127 N N . PHE B 1 82 ? -15.453 -0.076 -1.641 1 89.69 82 PHE B N 1
ATOM 2128 C CA . PHE B 1 82 ? -16.281 -1.047 -0.94 1 89.69 82 PHE B CA 1
ATOM 2129 C C . PHE B 1 82 ? -17.766 -0.722 -1.119 1 89.69 82 PHE B C 1
ATOM 2131 O O . PHE B 1 82 ? -18.625 -1.43 -0.598 1 89.69 82 PHE B O 1
ATOM 2138 N N . GLY B 1 83 ? -18.031 0.557 -1.599 1 77.44 83 GLY B N 1
ATOM 2139 C CA . GLY B 1 83 ? -19.406 0.973 -1.778 1 77.44 83 GLY B CA 1
ATOM 2140 C C . GLY B 1 83 ? -20.141 0.177 -2.844 1 77.44 83 GLY B C 1
ATOM 2141 O O . GLY B 1 83 ? -19.516 -0.58 -3.594 1 77.44 83 GLY B O 1
ATOM 2142 N N . PRO B 1 84 ? -21.484 0.364 -2.477 1 60.56 84 PRO B N 1
ATOM 2143 C CA . PRO B 1 84 ? -22.25 -0.3 -3.533 1 60.56 84 PRO B CA 1
ATOM 2144 C C . PRO B 1 84 ? -21.891 0.204 -4.93 1 60.56 84 PRO B C 1
ATOM 2146 O O . PRO B 1 84 ? -21.531 1.376 -5.094 1 60.56 84 PRO B O 1
ATOM 2149 N N . ARG B 1 85 ? -21.281 -0.305 -5.648 1 49.97 85 ARG B N 1
ATOM 2150 C CA . ARG B 1 85 ? -21.031 0.157 -7.008 1 49.97 85 ARG B CA 1
ATOM 2151 C C . ARG B 1 85 ? -22.25 0.915 -7.555 1 49.97 85 ARG B C 1
ATOM 2153 O O . ARG B 1 85 ? -23.391 0.475 -7.395 1 49.97 85 ARG B O 1
ATOM 2160 N N . ARG B 1 86 ? -22.328 2.359 -7.406 1 41.69 86 ARG B N 1
ATOM 2161 C CA . ARG B 1 86 ? -23.453 3.152 -7.867 1 41.69 86 ARG B CA 1
ATOM 2162 C C . ARG B 1 86 ? -24.203 2.443 -9 1 41.69 86 ARG B C 1
ATOM 2164 O O . ARG B 1 86 ? -25.344 2.785 -9.312 1 41.69 86 ARG B O 1
ATOM 2171 N N . GLY B 1 87 ? -23.562 2.648 -10.305 1 36.31 87 GLY B N 1
ATOM 2172 C CA . GLY B 1 87 ? -24.406 2.469 -11.484 1 36.31 87 GLY B CA 1
ATOM 2173 C C . GLY B 1 87 ? -25.141 1.144 -11.492 1 36.31 87 GLY B C 1
ATOM 2174 O O . GLY B 1 87 ? -24.812 0.235 -10.727 1 36.31 87 GLY B O 1
ATOM 2175 N N . PRO B 1 88 ? -26.438 1.45 -12.078 1 34.53 88 PRO B N 1
ATOM 2176 C CA . PRO B 1 88 ? -27.234 0.299 -12.508 1 34.53 88 PRO B CA 1
ATOM 2177 C C . PRO B 1 88 ? -26.375 -0.895 -12.914 1 34.53 88 PRO B C 1
ATOM 2179 O O . PRO B 1 88 ? -26.859 -1.829 -13.555 1 34.53 88 PRO B O 1
ATOM 2182 N N . ALA B 1 89 ? -25.156 -0.668 -13.219 1 33.34 89 ALA B N 1
ATOM 2183 C CA . ALA B 1 89 ? -24.812 -1.982 -13.758 1 33.34 89 ALA B CA 1
ATOM 2184 C C . ALA B 1 89 ? -25.219 -3.094 -12.797 1 33.34 89 ALA B C 1
ATOM 2186 O O . ALA B 1 89 ? -25.047 -2.973 -11.586 1 33.34 89 ALA B O 1
ATOM 2187 N N . LYS B 1 90 ? -26.141 -3.916 -13.117 1 39.47 90 LYS B N 1
ATOM 2188 C CA . LYS B 1 90 ? -26.719 -5.246 -12.992 1 39.47 90 LYS B CA 1
ATOM 2189 C C . LYS B 1 90 ? -25.859 -6.148 -12.109 1 39.47 90 LYS B C 1
ATOM 2191 O O . LYS B 1 90 ? -26.391 -6.984 -11.375 1 39.47 90 LYS B O 1
ATOM 2196 N N . GLY B 1 91 ? -24.484 -6.621 -12.312 1 44.34 91 GLY B N 1
ATOM 2197 C CA . GLY B 1 91 ? -23.891 -7.887 -11.922 1 44.34 91 GLY B CA 1
ATOM 2198 C C . GLY B 1 91 ? -23.078 -7.793 -10.641 1 44.34 91 GLY B C 1
ATOM 2199 O O . GLY B 1 91 ? -21.875 -7.562 -10.68 1 44.34 91 GLY B O 1
ATOM 2200 N N . MET B 1 92 ? -23.609 -7.109 -9.68 1 54.44 92 MET B N 1
ATOM 2201 C CA . MET B 1 92 ? -22.922 -7.387 -8.422 1 54.44 92 MET B CA 1
ATOM 2202 C C . MET B 1 92 ? -22.281 -8.766 -8.445 1 54.44 92 MET B C 1
ATOM 2204 O O . MET B 1 92 ? -22.953 -9.766 -8.695 1 54.44 92 MET B O 1
ATOM 2208 N N . VAL B 1 93 ? -20.984 -8.695 -8.703 1 70.81 93 VAL B N 1
ATOM 2209 C CA . VAL B 1 93 ? -20.359 -10.016 -8.727 1 70.81 93 VAL B CA 1
ATOM 2210 C C . VAL B 1 93 ? -20.438 -10.648 -7.344 1 70.81 93 VAL B C 1
ATOM 2212 O O . VAL B 1 93 ? -20.203 -9.977 -6.332 1 70.81 93 VAL B O 1
ATOM 2215 N N . ASP B 1 94 ? -21.062 -11.625 -7.324 1 86.38 94 ASP B N 1
ATOM 2216 C CA . ASP B 1 94 ? -21.25 -12.406 -6.109 1 86.38 94 ASP B CA 1
ATOM 2217 C C . ASP B 1 94 ? -19.938 -13.055 -5.664 1 86.38 94 ASP B C 1
ATOM 2219 O O . ASP B 1 94 ? -19.391 -13.906 -6.367 1 86.38 94 ASP B O 1
ATOM 2223 N N . ILE B 1 95 ? -19.484 -12.477 -4.508 1 94.25 95 ILE B N 1
ATOM 2224 C CA . ILE B 1 95 ? -18.297 -13.109 -3.934 1 94.25 95 ILE B CA 1
ATOM 2225 C C . ILE B 1 95 ? -18.656 -13.711 -2.574 1 94.25 95 ILE B C 1
ATOM 2227 O O . ILE B 1 95 ? -17.828 -13.688 -1.651 1 94.25 95 ILE B O 1
ATOM 2231 N N . ALA B 1 96 ? -19.844 -14.156 -2.414 1 94.75 96 ALA B N 1
ATOM 2232 C CA . ALA B 1 96 ? -20.234 -14.906 -1.221 1 94.75 96 ALA B CA 1
ATOM 2233 C C . ALA B 1 96 ? -19.547 -16.266 -1.182 1 94.75 96 ALA B C 1
ATOM 2235 O O . ALA B 1 96 ? -19.297 -16.875 -2.225 1 94.75 96 ALA B O 1
ATOM 2236 N N . PRO B 1 97 ? -19.312 -16.719 0.034 1 95.38 97 PRO B N 1
ATOM 2237 C CA . PRO B 1 97 ? -18.688 -18.047 0.129 1 95.38 97 PRO B CA 1
ATOM 2238 C C . PRO B 1 97 ? -19.469 -19.125 -0.629 1 95.38 97 PRO B C 1
ATOM 2240 O O . PRO B 1 97 ? -20.703 -19.172 -0.542 1 95.38 97 PRO B O 1
ATOM 2243 N N . GLY B 1 98 ? -18.719 -19.859 -1.437 1 95.19 98 GLY B N 1
ATOM 2244 C CA . GLY B 1 98 ? -19.328 -20.984 -2.139 1 95.19 98 GLY B CA 1
ATOM 2245 C C . GLY B 1 98 ? -19.734 -20.641 -3.557 1 95.19 98 GLY B C 1
ATOM 2246 O O . GLY B 1 98 ? -20.094 -21.531 -4.336 1 95.19 98 GLY B O 1
ATOM 2247 N N . THR B 1 99 ? -19.766 -19.391 -3.918 1 95.38 99 THR B N 1
ATOM 2248 C CA . THR B 1 99 ? -20.156 -18.984 -5.262 1 95.38 99 THR B CA 1
ATOM 2249 C C . THR B 1 99 ? -18.984 -19.109 -6.234 1 95.38 99 THR B C 1
ATOM 2251 O O . THR B 1 99 ? -17.828 -19.156 -5.812 1 95.38 99 THR B O 1
ATOM 2254 N N . ALA B 1 100 ? -19.312 -19.156 -7.484 1 95.06 100 ALA B N 1
ATOM 2255 C CA . ALA B 1 100 ? -18.297 -19.203 -8.531 1 95.06 100 ALA B CA 1
ATOM 2256 C C . ALA B 1 100 ? -17.438 -17.953 -8.508 1 95.06 100 ALA B C 1
ATOM 2258 O O . ALA B 1 100 ? -16.234 -18.016 -8.805 1 95.06 100 ALA B O 1
ATOM 2259 N N . GLY B 1 101 ? -18.031 -16.875 -8.141 1 96.19 101 GLY B N 1
ATOM 2260 C CA . GLY B 1 101 ? -17.297 -15.617 -8.086 1 96.19 101 GLY B CA 1
ATOM 2261 C C . GLY B 1 101 ? -16.234 -15.602 -7.012 1 96.19 101 GLY B C 1
ATOM 2262 O O . GLY B 1 101 ? -15.156 -15.031 -7.207 1 96.19 101 GLY B O 1
ATOM 2263 N N . ALA B 1 102 ? -16.484 -16.25 -5.906 1 96.69 102 ALA B N 1
ATOM 2264 C CA . ALA B 1 102 ? -15.562 -16.281 -4.777 1 96.69 102 ALA B CA 1
ATOM 2265 C C . ALA B 1 102 ? -14.531 -17.406 -4.934 1 96.69 102 ALA B C 1
ATOM 2267 O O . ALA B 1 102 ? -13.57 -17.469 -4.172 1 96.69 102 ALA B O 1
ATOM 2268 N N . ALA B 1 103 ? -14.688 -18.234 -5.941 1 97.5 103 ALA B N 1
ATOM 2269 C CA . ALA B 1 103 ? -13.836 -19.406 -6.109 1 97.5 103 ALA B CA 1
ATOM 2270 C C . ALA B 1 103 ? -12.602 -19.078 -6.945 1 97.5 103 ALA B C 1
ATOM 2272 O O . ALA B 1 103 ? -12.672 -18.266 -7.875 1 97.5 103 ALA B O 1
ATOM 2273 N N . LEU B 1 104 ? -11.516 -19.75 -6.598 1 98.5 104 LEU B N 1
ATOM 2274 C CA . LEU B 1 104 ? -10.312 -19.719 -7.43 1 98.5 104 LEU B CA 1
ATOM 2275 C C . LEU B 1 104 ? -10.633 -20.156 -8.852 1 98.5 104 LEU B C 1
ATOM 2277 O O . LEU B 1 104 ? -11.414 -21.078 -9.062 1 98.5 104 LEU B O 1
ATOM 2281 N N . LEU B 1 105 ? -10.008 -19.484 -9.82 1 98.38 105 LEU B N 1
ATOM 2282 C CA . LEU B 1 105 ? -10.141 -19.984 -11.188 1 98.38 105 LEU B CA 1
ATOM 2283 C C . LEU B 1 105 ? -9.695 -21.438 -11.289 1 98.38 105 LEU B C 1
ATOM 2285 O O . LEU B 1 105 ? -8.617 -21.797 -10.812 1 98.38 105 LEU B O 1
ATOM 2289 N N . PRO B 1 106 ? -10.453 -22.234 -11.938 1 97 106 PRO B N 1
ATOM 2290 C CA . PRO B 1 106 ? -10.172 -23.672 -11.922 1 97 106 PRO B CA 1
ATOM 2291 C C . PRO B 1 106 ? -8.836 -24.031 -12.57 1 97 106 PRO B C 1
ATOM 2293 O O . PRO B 1 106 ? -8.172 -24.984 -12.164 1 97 106 PRO B O 1
ATOM 2296 N N . GLU B 1 107 ? -8.406 -23.312 -13.586 1 96.94 107 GLU B N 1
ATOM 2297 C CA . GLU B 1 107 ? -7.172 -23.609 -14.297 1 96.94 107 GLU B CA 1
ATOM 2298 C C . GLU B 1 107 ? -5.949 -23.375 -13.414 1 96.94 107 GLU B C 1
ATOM 2300 O O . GLU B 1 107 ? -4.84 -23.797 -13.75 1 96.94 107 GLU B O 1
ATOM 2305 N N . LEU B 1 108 ? -6.164 -22.781 -12.258 1 98.56 108 LEU B N 1
ATOM 2306 C CA . LEU B 1 108 ? -5.051 -22.516 -11.359 1 98.56 108 LEU B CA 1
ATOM 2307 C C . LEU B 1 108 ? -4.992 -23.547 -10.234 1 98.56 108 LEU B C 1
ATOM 2309 O O . LEU B 1 108 ? -4.035 -23.562 -9.453 1 98.56 108 LEU B O 1
ATOM 2313 N N . GLY B 1 109 ? -5.945 -24.344 -10.109 1 96.5 109 GLY B N 1
ATOM 2314 C CA . GLY B 1 109 ? -6.094 -25.297 -9.023 1 96.5 109 GLY B CA 1
ATOM 2315 C C . GLY B 1 109 ? -7.336 -25.062 -8.188 1 96.5 109 GLY B C 1
ATOM 2316 O O . GLY B 1 109 ? -8.414 -24.812 -8.727 1 96.5 109 GLY B O 1
ATOM 2317 N N . PRO B 1 110 ? -7.16 -25.234 -6.871 1 97.94 110 PRO B N 1
ATOM 2318 C CA . PRO B 1 110 ? -5.906 -25.484 -6.148 1 97.94 110 PRO B CA 1
ATOM 2319 C C . PRO B 1 110 ? -5.461 -26.938 -6.223 1 97.94 110 PRO B C 1
ATOM 2321 O O . PRO B 1 110 ? -6.293 -27.844 -6.32 1 97.94 110 PRO B O 1
ATOM 2324 N N . GLU B 1 111 ? -4.176 -27.188 -6.238 1 98.31 111 GLU B N 1
ATOM 2325 C CA . GLU B 1 111 ? -3.604 -28.516 -6.031 1 98.31 111 GLU B CA 1
ATOM 2326 C C . GLU B 1 111 ? -3.545 -28.859 -4.543 1 98.31 111 GLU B C 1
ATOM 2328 O O . GLU B 1 111 ? -3.613 -27.969 -3.691 1 98.31 111 GLU B O 1
ATOM 2333 N N . PRO B 1 112 ? -3.463 -30.156 -4.137 1 97.56 112 PRO B N 1
ATOM 2334 C CA . PRO B 1 112 ? -3.463 -30.578 -2.734 1 97.56 112 PRO B CA 1
ATOM 2335 C C . PRO B 1 112 ? -2.373 -29.891 -1.912 1 97.56 112 PRO B C 1
ATOM 2337 O O . PRO B 1 112 ? -2.533 -29.703 -0.703 1 97.56 112 PRO B O 1
ATOM 2340 N N . THR B 1 113 ? -1.333 -29.484 -2.523 1 97.19 113 THR B N 1
ATOM 2341 C CA . THR B 1 113 ? -0.217 -28.875 -1.806 1 97.19 113 THR B CA 1
ATOM 2342 C C . THR B 1 113 ? -0.437 -27.375 -1.632 1 97.19 113 THR B C 1
ATOM 2344 O O . THR B 1 113 ? 0.278 -26.719 -0.869 1 97.19 113 THR B O 1
ATOM 2347 N N . ASP B 1 114 ? -1.401 -26.828 -2.35 1 98.69 114 ASP B N 1
ATOM 2348 C CA . ASP B 1 114 ? -1.647 -25.391 -2.293 1 98.69 114 ASP B CA 1
ATOM 2349 C C . ASP B 1 114 ? -2.391 -25.016 -1.015 1 98.69 114 ASP B C 1
ATOM 2351 O O . ASP B 1 114 ? -3.113 -25.828 -0.443 1 98.69 114 ASP B O 1
ATOM 2355 N N . LEU B 1 115 ? -2.174 -23.859 -0.573 1 98.69 115 LEU B N 1
ATOM 2356 C CA . LEU B 1 115 ? -2.994 -23.266 0.472 1 98.69 115 LEU B CA 1
ATOM 2357 C C . LEU B 1 115 ? -3.928 -22.203 -0.11 1 98.69 115 LEU B C 1
ATOM 2359 O O . LEU B 1 115 ? -3.57 -21.516 -1.069 1 98.69 115 LEU B O 1
ATOM 2363 N N . VAL B 1 116 ? -5.113 -22.109 0.443 1 98.69 116 VAL B N 1
ATOM 2364 C CA . VAL B 1 116 ? -6.086 -21.094 0.04 1 98.69 116 VAL B CA 1
ATOM 2365 C C . VAL B 1 116 ? -6.516 -20.281 1.256 1 98.69 116 VAL B C 1
ATOM 2367 O O . VAL B 1 116 ? -6.98 -20.844 2.254 1 98.69 116 VAL B O 1
ATOM 2370 N N . LEU B 1 117 ? -6.266 -19.016 1.201 1 98.69 117 LEU B N 1
ATOM 2371 C CA . LEU B 1 117 ? -6.688 -18.094 2.24 1 98.69 117 LEU B CA 1
ATOM 2372 C C . LEU B 1 117 ? -7.742 -17.125 1.71 1 98.69 117 LEU B C 1
ATOM 2374 O O . LEU B 1 117 ? -7.648 -16.656 0.57 1 98.69 117 LEU B O 1
ATOM 2378 N N . ARG B 1 118 ? -8.734 -16.828 2.473 1 98.12 118 ARG B N 1
ATOM 2379 C CA . ARG B 1 118 ? -9.836 -15.938 2.098 1 98.12 118 ARG B CA 1
ATOM 2380 C C . ARG B 1 118 ? -10 -14.812 3.111 1 98.12 118 ARG B C 1
ATOM 2382 O O . ARG B 1 118 ? -10.047 -15.062 4.32 1 98.12 118 ARG B O 1
ATOM 2389 N N . ARG B 1 119 ? -10.102 -13.648 2.604 1 97.69 119 ARG B N 1
ATOM 2390 C CA . ARG B 1 119 ? -10.297 -12.523 3.518 1 97.69 119 ARG B CA 1
ATOM 2391 C C . ARG B 1 119 ? -11.727 -12 3.438 1 97.69 119 ARG B C 1
ATOM 2393 O O . ARG B 1 119 ? -12.352 -12.047 2.375 1 97.69 119 ARG B O 1
ATOM 2400 N N . TRP B 1 120 ? -12.164 -11.398 4.578 1 95.88 120 TRP B N 1
ATOM 2401 C CA . TRP B 1 120 ? -13.484 -10.789 4.684 1 95.88 120 TRP B CA 1
ATOM 2402 C C . TRP B 1 120 ? -13.398 -9.273 4.562 1 95.88 120 TRP B C 1
ATOM 2404 O O . TRP B 1 120 ? -14.406 -8.602 4.34 1 95.88 120 TRP B O 1
ATOM 2414 N N . HIS B 1 121 ? -12.242 -8.789 4.781 1 95.19 121 HIS B N 1
ATOM 2415 C CA . HIS B 1 121 ? -12.07 -7.34 4.852 1 95.19 121 HIS B CA 1
ATOM 2416 C C . HIS B 1 121 ? -10.711 -6.914 4.309 1 95.19 121 HIS B C 1
ATOM 2418 O O . HIS B 1 121 ? -9.828 -7.754 4.102 1 95.19 121 HIS B O 1
ATOM 2424 N N . GLY B 1 122 ? -10.648 -5.605 3.998 1 96.19 122 GLY B N 1
ATOM 2425 C CA . GLY B 1 122 ? -9.383 -5.016 3.605 1 96.19 122 GLY B CA 1
ATOM 2426 C C . GLY B 1 122 ? -9.109 -5.121 2.115 1 96.19 122 GLY B C 1
ATOM 2427 O O . GLY B 1 122 ? -9.914 -5.691 1.372 1 96.19 122 GLY B O 1
ATOM 2428 N N . VAL B 1 123 ? -7.934 -4.555 1.732 1 97.19 123 VAL B N 1
ATOM 2429 C CA . VAL B 1 123 ? -7.617 -4.504 0.309 1 97.19 123 VAL B CA 1
ATOM 2430 C C . VAL B 1 123 ? -6.504 -5.5 -0.007 1 97.19 123 VAL B C 1
ATOM 2432 O O . VAL B 1 123 ? -6.109 -5.652 -1.166 1 97.19 123 VAL B O 1
ATOM 2435 N N . GLY B 1 124 ? -5.98 -6.18 0.941 1 96.94 124 GLY B N 1
ATOM 2436 C CA . GLY B 1 124 ? -4.926 -7.156 0.73 1 96.94 124 GLY B CA 1
ATOM 2437 C C . GLY B 1 124 ? -4.957 -8.297 1.731 1 96.94 124 GLY B C 1
ATOM 2438 O O . GLY B 1 124 ? -5.656 -8.219 2.744 1 96.94 124 GLY B O 1
ATOM 2439 N N . PRO B 1 125 ? -4.195 -9.266 1.463 1 97.5 125 PRO B N 1
ATOM 2440 C CA . PRO B 1 125 ? -4.324 -10.508 2.232 1 97.5 125 PRO B CA 1
ATOM 2441 C C . PRO B 1 125 ? -3.521 -10.484 3.531 1 97.5 125 PRO B C 1
ATOM 2443 O O . PRO B 1 125 ? -3.758 -11.305 4.426 1 97.5 125 PRO B O 1
ATOM 2446 N N . MET B 1 126 ? -2.549 -9.633 3.703 1 95.12 126 MET B N 1
ATOM 2447 C CA . MET B 1 126 ? -1.695 -9.68 4.887 1 95.12 126 MET B CA 1
ATOM 2448 C C . MET B 1 126 ? -2.477 -9.281 6.137 1 95.12 126 MET B C 1
ATOM 2450 O O . MET B 1 126 ? -2.295 -9.867 7.203 1 95.12 126 MET B O 1
ATOM 2454 N N . GLY B 1 127 ? -3.369 -8.328 6.004 1 89.19 127 GLY B N 1
ATOM 2455 C CA . GLY B 1 127 ? -4.168 -7.883 7.133 1 89.19 127 GLY B CA 1
ATOM 2456 C C . GLY B 1 127 ? -5.48 -8.633 7.27 1 89.19 127 GLY B C 1
ATOM 2457 O O . GLY B 1 127 ? -6.043 -8.719 8.359 1 89.19 127 GLY B O 1
ATOM 2458 N N . GLY B 1 128 ? -5.906 -9.258 6.223 1 92.25 128 GLY B N 1
ATOM 2459 C CA . GLY B 1 128 ? -7.246 -9.828 6.207 1 92.25 128 GLY B CA 1
ATOM 2460 C C . GLY B 1 128 ? -7.25 -11.344 6.336 1 92.25 128 GLY B C 1
ATOM 2461 O O . GLY B 1 128 ? -8.312 -11.969 6.297 1 92.25 128 GLY B O 1
ATOM 2462 N N . THR B 1 129 ? -6.051 -11.906 6.391 1 96 129 THR B N 1
ATOM 2463 C CA . THR B 1 129 ? -5.902 -13.352 6.559 1 96 129 THR B CA 1
ATOM 2464 C C . THR B 1 129 ? -4.734 -13.664 7.488 1 96 129 THR B C 1
ATOM 2466 O O . THR B 1 129 ? -4.191 -12.773 8.141 1 96 129 THR B O 1
ATOM 2469 N N . ASP B 1 130 ? -4.426 -14.93 7.59 1 96.81 130 ASP B N 1
ATOM 2470 C CA . ASP B 1 130 ? -3.279 -15.367 8.375 1 96.81 130 ASP B CA 1
ATOM 2471 C C . ASP B 1 130 ? -2.045 -15.555 7.496 1 96.81 130 ASP B C 1
ATOM 2473 O O . ASP B 1 130 ? -1.163 -16.359 7.812 1 96.81 130 ASP B O 1
ATOM 2477 N N . LEU B 1 131 ? -1.925 -14.82 6.445 1 98.56 131 LEU B N 1
ATOM 2478 C CA . LEU B 1 131 ? -0.891 -15.039 5.441 1 98.56 131 LEU B CA 1
ATOM 2479 C C . LEU B 1 131 ? 0.499 -14.938 6.059 1 98.56 131 LEU B C 1
ATOM 2481 O O . LEU B 1 131 ? 1.354 -15.789 5.824 1 98.56 131 LEU B O 1
ATOM 2485 N N . ASP B 1 132 ? 0.755 -13.898 6.852 1 97.94 132 ASP B N 1
ATOM 2486 C CA . ASP B 1 132 ? 2.082 -13.719 7.43 1 97.94 132 ASP B CA 1
ATOM 2487 C C . ASP B 1 132 ? 2.471 -14.906 8.297 1 97.94 132 ASP B C 1
ATOM 2489 O O . ASP B 1 132 ? 3.564 -15.461 8.156 1 97.94 132 ASP B O 1
ATOM 2493 N N . SER B 1 133 ? 1.537 -15.312 9.164 1 97.75 133 SER B N 1
ATOM 2494 C CA . SER B 1 133 ? 1.796 -16.469 10.031 1 97.75 133 SER B CA 1
ATOM 2495 C C . SER B 1 133 ? 2.043 -17.719 9.211 1 97.75 133 SER B C 1
ATOM 2497 O O . SER B 1 133 ? 2.943 -18.516 9.531 1 97.75 133 SER B O 1
ATOM 2499 N N . VAL B 1 134 ? 1.27 -17.875 8.188 1 98.38 134 VAL B N 1
ATOM 2500 C CA . VAL B 1 134 ? 1.377 -19.047 7.32 1 98.38 134 VAL B CA 1
ATOM 2501 C C . VAL B 1 134 ? 2.75 -19.062 6.656 1 98.38 134 VAL B C 1
ATOM 2503 O O . VAL B 1 134 ? 3.436 -20.094 6.668 1 98.38 134 VAL B O 1
ATOM 2506 N N . LEU B 1 135 ? 3.189 -17.969 6.125 1 98.62 135 LEU B N 1
ATOM 2507 C CA . LEU B 1 135 ? 4.461 -17.891 5.414 1 98.62 135 LEU B CA 1
ATOM 2508 C C . LEU B 1 135 ? 5.633 -18.109 6.367 1 98.62 135 LEU B C 1
ATOM 2510 O O . LEU B 1 135 ? 6.613 -18.766 6.016 1 98.62 135 LEU B O 1
ATOM 2514 N N . ARG B 1 136 ? 5.555 -17.609 7.594 1 97.69 136 ARG B N 1
ATOM 2515 C CA . ARG B 1 136 ? 6.586 -17.828 8.609 1 97.69 136 ARG B CA 1
ATOM 2516 C C . ARG B 1 136 ? 6.695 -19.297 8.969 1 97.69 136 ARG B C 1
ATOM 2518 O O . ARG B 1 136 ? 7.801 -19.844 9.078 1 97.69 136 ARG B O 1
ATOM 2525 N N . ASN B 1 137 ? 5.555 -19.906 9.062 1 97.94 137 ASN B N 1
ATOM 2526 C CA . ASN B 1 137 ? 5.543 -21.328 9.406 1 97.94 137 ASN B CA 1
ATOM 2527 C C . ASN B 1 137 ? 6.113 -22.188 8.281 1 97.94 137 ASN B C 1
ATOM 2529 O O . ASN B 1 137 ? 6.586 -23.297 8.516 1 97.94 137 ASN B O 1
ATOM 2533 N N . LEU B 1 138 ? 6.078 -21.672 7.102 1 98.06 138 LEU B N 1
ATOM 2534 C CA . LEU B 1 138 ? 6.621 -22.359 5.934 1 98.06 138 LEU B CA 1
ATOM 2535 C C . LEU B 1 138 ? 8.078 -21.969 5.703 1 98.06 138 LEU B C 1
ATOM 2537 O O . LEU B 1 138 ? 8.688 -22.391 4.719 1 98.06 138 LEU B O 1
ATOM 2541 N N . SER B 1 139 ? 8.641 -21.094 6.566 1 98.31 139 SER B N 1
ATOM 2542 C CA . SER B 1 139 ? 10.016 -20.609 6.484 1 98.31 139 SER B CA 1
ATOM 2543 C C . SER B 1 139 ? 10.273 -19.891 5.164 1 98.31 139 SER B C 1
ATOM 2545 O O . SER B 1 139 ? 11.328 -20.078 4.547 1 98.31 139 SER B O 1
ATOM 2547 N N . VAL B 1 140 ? 9.305 -19.172 4.77 1 98.75 140 VAL B N 1
ATOM 2548 C CA . VAL B 1 140 ? 9.398 -18.406 3.525 1 98.75 140 VAL B CA 1
ATOM 2549 C C . VAL B 1 140 ? 10.133 -17.094 3.777 1 98.75 140 VAL B C 1
ATOM 2551 O O . VAL B 1 140 ? 9.836 -16.391 4.746 1 98.75 140 VAL B O 1
ATOM 2554 N N . ALA B 1 141 ? 11.055 -16.75 2.908 1 98.56 141 ALA B N 1
ATOM 2555 C CA . ALA B 1 141 ? 11.789 -15.492 2.971 1 98.56 141 ALA B CA 1
ATOM 2556 C C . ALA B 1 141 ? 11.461 -14.617 1.767 1 98.56 141 ALA B C 1
ATOM 2558 O O . ALA B 1 141 ? 11.641 -13.398 1.814 1 98.56 141 ALA B O 1
ATOM 2559 N N . THR B 1 142 ? 11.055 -15.234 0.629 1 98.75 142 THR B N 1
ATOM 2560 C CA . THR B 1 142 ? 10.758 -14.531 -0.612 1 98.75 142 THR B CA 1
ATOM 2561 C C . THR B 1 142 ? 9.336 -14.828 -1.081 1 98.75 142 THR B C 1
ATOM 2563 O O . THR B 1 142 ? 8.914 -15.992 -1.098 1 98.75 142 THR B O 1
ATOM 2566 N N . ILE B 1 143 ? 8.648 -13.781 -1.396 1 98.94 143 ILE B N 1
ATOM 2567 C CA . ILE B 1 143 ? 7.301 -13.922 -1.938 1 98.94 143 ILE B CA 1
ATOM 2568 C C . ILE B 1 143 ? 7.285 -13.5 -3.404 1 98.94 143 ILE B C 1
ATOM 2570 O O . ILE B 1 143 ? 7.711 -12.391 -3.738 1 98.94 143 ILE B O 1
ATOM 2574 N N . VAL B 1 144 ? 6.855 -14.344 -4.285 1 98.94 144 VAL B N 1
ATOM 2575 C CA . VAL B 1 144 ? 6.508 -13.984 -5.656 1 98.94 144 VAL B CA 1
ATOM 2576 C C . VAL B 1 144 ? 5.035 -13.602 -5.73 1 98.94 144 VAL B C 1
ATOM 2578 O O . VAL B 1 144 ? 4.156 -14.406 -5.418 1 98.94 144 VAL B O 1
ATOM 2581 N N . VAL B 1 145 ? 4.777 -12.398 -6.172 1 98.94 145 VAL B N 1
ATOM 2582 C CA . VAL B 1 145 ? 3.412 -11.883 -6.172 1 98.94 145 VAL B CA 1
ATOM 2583 C C . VAL B 1 145 ? 2.877 -11.836 -7.602 1 98.94 145 VAL B C 1
ATOM 2585 O O . VAL B 1 145 ? 3.51 -11.258 -8.492 1 98.94 145 VAL B O 1
ATOM 2588 N N . VAL B 1 146 ? 1.712 -12.438 -7.824 1 98.94 146 VAL B N 1
ATOM 2589 C CA . VAL B 1 146 ? 1.075 -12.453 -9.141 1 98.94 146 VAL B CA 1
ATOM 2590 C C . VAL B 1 146 ? -0.423 -12.195 -8.992 1 98.94 146 VAL B C 1
ATOM 2592 O O . VAL B 1 146 ? -0.98 -12.352 -7.898 1 98.94 146 VAL B O 1
ATOM 2595 N N . GLY B 1 147 ? -1.072 -11.766 -10.047 1 98.81 147 GLY B N 1
ATOM 2596 C CA . GLY B 1 147 ? -2.508 -11.539 -10.023 1 98.81 147 GLY B CA 1
ATOM 2597 C C . GLY B 1 147 ? -2.883 -10.086 -10.211 1 98.81 147 GLY B C 1
ATOM 2598 O O . GLY B 1 147 ? -2.342 -9.406 -11.086 1 98.81 147 GLY B O 1
ATOM 2599 N N . VAL B 1 148 ? -3.908 -9.625 -9.445 1 98.25 148 VAL B N 1
ATOM 2600 C CA . VAL B 1 148 ? -4.477 -8.305 -9.688 1 98.25 148 VAL B CA 1
ATOM 2601 C C . VAL B 1 148 ? -4.883 -7.672 -8.359 1 98.25 148 VAL B C 1
ATOM 2603 O O . VAL B 1 148 ? -5.117 -8.375 -7.371 1 98.25 148 VAL B O 1
ATOM 2606 N N . SER B 1 149 ? -5.004 -6.352 -8.438 1 98 149 SER B N 1
ATOM 2607 C CA . SER B 1 149 ? -4.625 -5.449 -9.516 1 98 149 SER B CA 1
ATOM 2608 C C . SER B 1 149 ? -3.438 -4.578 -9.117 1 98 149 SER B C 1
ATOM 2610 O O . SER B 1 149 ? -3.152 -4.414 -7.926 1 98 149 SER B O 1
ATOM 2612 N N . LEU B 1 150 ? -2.732 -4.035 -10.109 1 98.81 150 LEU B N 1
ATOM 2613 C CA . LEU B 1 150 ? -1.659 -3.062 -9.93 1 98.81 150 LEU B CA 1
ATOM 2614 C C . LEU B 1 150 ? -2.203 -1.747 -9.391 1 98.81 150 LEU B C 1
ATOM 2616 O O . LEU B 1 150 ? -1.438 -0.895 -8.93 1 98.81 150 LEU B O 1
ATOM 2620 N N . ASN B 1 151 ? -3.494 -1.598 -9.375 1 98.56 151 ASN B N 1
ATOM 2621 C CA . ASN B 1 151 ? -4.105 -0.376 -8.859 1 98.56 151 ASN B CA 1
ATOM 2622 C C . ASN B 1 151 ? -4.082 -0.337 -7.332 1 98.56 151 ASN B C 1
ATOM 2624 O O . ASN B 1 151 ? -3.912 0.729 -6.738 1 98.56 151 ASN B O 1
ATOM 2628 N N . ILE B 1 152 ? -4.328 -1.536 -6.664 1 98.44 152 ILE B N 1
ATOM 2629 C CA . ILE B 1 152 ? -4.496 -1.47 -5.219 1 98.44 152 ILE B CA 1
ATOM 2630 C C . ILE B 1 152 ? -3.893 -2.713 -4.57 1 98.44 152 ILE B C 1
ATOM 2632 O O . ILE B 1 152 ? -2.871 -2.627 -3.885 1 98.44 152 ILE B O 1
ATOM 2636 N N . ALA B 1 153 ? -4.348 -3.863 -4.859 1 98.38 153 ALA B N 1
ATOM 2637 C CA . ALA B 1 153 ? -4.078 -5.051 -4.055 1 98.38 153 ALA B CA 1
ATOM 2638 C C . ALA B 1 153 ? -2.643 -5.531 -4.246 1 98.38 153 ALA B C 1
ATOM 2640 O O . ALA B 1 153 ? -2.023 -6.051 -3.316 1 98.38 153 ALA B O 1
ATOM 2641 N N . ILE B 1 154 ? -2.094 -5.402 -5.469 1 98.88 154 ILE B N 1
ATOM 2642 C CA . ILE B 1 154 ? -0.722 -5.828 -5.719 1 98.88 154 ILE B CA 1
ATOM 2643 C C . ILE B 1 154 ? 0.247 -4.902 -4.984 1 98.88 154 ILE B C 1
ATOM 2645 O O . ILE B 1 154 ? 1.091 -5.367 -4.215 1 98.88 154 ILE B O 1
ATOM 2649 N N . PRO B 1 155 ? 0.129 -3.584 -5.184 1 98.88 155 PRO B N 1
ATOM 2650 C CA . PRO B 1 155 ? 1.007 -2.74 -4.367 1 98.88 155 PRO B CA 1
ATOM 2651 C C . PRO B 1 155 ? 0.792 -2.941 -2.869 1 98.88 155 PRO B C 1
ATOM 2653 O O . PRO B 1 155 ? 1.749 -2.881 -2.092 1 98.88 155 PRO B O 1
ATOM 2656 N N . ASN B 1 156 ? -0.441 -3.18 -2.453 1 98.69 156 ASN B N 1
ATOM 2657 C CA . ASN B 1 156 ? -0.71 -3.387 -1.033 1 98.69 156 ASN B CA 1
ATOM 2658 C C . ASN B 1 156 ? 0.062 -4.582 -0.485 1 98.69 156 ASN B C 1
ATOM 2660 O O . ASN B 1 156 ? 0.771 -4.465 0.516 1 98.69 156 ASN B O 1
ATOM 2664 N N . ILE B 1 157 ? -0.053 -5.723 -1.1 1 98.69 157 ILE B N 1
ATOM 2665 C CA . ILE B 1 157 ? 0.607 -6.91 -0.57 1 98.69 157 ILE B CA 1
ATOM 2666 C C . ILE B 1 157 ? 2.121 -6.762 -0.704 1 98.69 157 ILE B C 1
ATOM 2668 O O . ILE B 1 157 ? 2.875 -7.234 0.152 1 98.69 157 ILE B O 1
ATOM 2672 N N . VAL B 1 158 ? 2.615 -6.07 -1.764 1 98.88 158 VAL B N 1
ATOM 2673 C CA . VAL B 1 158 ? 4.051 -5.852 -1.907 1 98.88 158 VAL B CA 1
ATOM 2674 C C . VAL B 1 158 ? 4.566 -5.012 -0.738 1 98.88 158 VAL B C 1
ATOM 2676 O O . VAL B 1 158 ? 5.551 -5.379 -0.091 1 98.88 158 VAL B O 1
ATOM 2679 N N . MET B 1 159 ? 3.879 -3.949 -0.426 1 98.62 159 MET B N 1
ATOM 2680 C CA . MET B 1 159 ? 4.328 -3.076 0.655 1 98.62 159 MET B CA 1
ATOM 2681 C C . MET B 1 159 ? 4.188 -3.768 2.006 1 98.62 159 MET B C 1
ATOM 2683 O O . MET B 1 159 ? 5.07 -3.66 2.859 1 98.62 159 MET B O 1
ATOM 2687 N N . ASP B 1 160 ? 3.123 -4.516 2.203 1 98.31 160 ASP B N 1
ATOM 2688 C CA . ASP B 1 160 ? 2.949 -5.254 3.449 1 98.31 160 ASP B CA 1
ATOM 2689 C C . ASP B 1 160 ? 4.059 -6.289 3.633 1 98.31 160 ASP B C 1
ATOM 2691 O O . ASP B 1 160 ? 4.578 -6.461 4.738 1 98.31 160 ASP B O 1
ATOM 2695 N N . ALA B 1 161 ? 4.367 -6.961 2.572 1 98.56 161 ALA B N 1
ATOM 2696 C CA . ALA B 1 161 ? 5.414 -7.98 2.621 1 98.56 161 ALA B CA 1
ATOM 2697 C C . ALA B 1 161 ? 6.77 -7.359 2.936 1 98.56 161 ALA B C 1
ATOM 2699 O O . ALA B 1 161 ? 7.516 -7.875 3.771 1 98.56 161 ALA B O 1
ATOM 2700 N N . VAL B 1 162 ? 7.082 -6.27 2.275 1 98.12 162 VAL B N 1
ATOM 2701 C CA . VAL B 1 162 ? 8.336 -5.57 2.527 1 98.12 162 VAL B CA 1
ATOM 2702 C C . VAL B 1 162 ? 8.391 -5.117 3.984 1 98.12 162 VAL B C 1
ATOM 2704 O O . VAL B 1 162 ? 9.414 -5.285 4.656 1 98.12 162 VAL B O 1
ATOM 2707 N N . ASN B 1 163 ? 7.281 -4.57 4.457 1 97.62 163 ASN B N 1
ATOM 2708 C CA . ASN B 1 163 ? 7.199 -4.137 5.848 1 97.62 163 ASN B CA 1
ATOM 2709 C C . ASN B 1 163 ? 7.41 -5.301 6.809 1 97.62 163 ASN B C 1
ATOM 2711 O O . ASN B 1 163 ? 7.973 -5.125 7.895 1 97.62 163 ASN B O 1
ATOM 2715 N N . ALA B 1 164 ? 7.023 -6.477 6.375 1 97.12 164 ALA B N 1
ATOM 2716 C CA . ALA B 1 164 ? 7.168 -7.676 7.199 1 97.12 164 ALA B CA 1
ATOM 2717 C C . ALA B 1 164 ? 8.508 -8.352 6.953 1 97.12 164 ALA B C 1
ATOM 2719 O O . ALA B 1 164 ? 8.727 -9.492 7.371 1 97.12 164 ALA B O 1
ATOM 2720 N N . ALA B 1 165 ? 9.406 -7.781 6.191 1 96.5 165 ALA B N 1
ATOM 2721 C CA . ALA B 1 165 ? 10.812 -8.125 6.008 1 96.5 165 ALA B CA 1
ATOM 2722 C C . ALA B 1 165 ? 10.977 -9.258 4.992 1 96.5 165 ALA B C 1
ATOM 2724 O O . ALA B 1 165 ? 12.023 -9.898 4.934 1 96.5 165 ALA B O 1
ATOM 2725 N N . TYR B 1 166 ? 9.945 -9.531 4.215 1 98.5 166 TYR B N 1
ATOM 2726 C CA . TYR B 1 166 ? 10.094 -10.445 3.088 1 98.5 166 TYR B CA 1
ATOM 2727 C C . TYR B 1 166 ? 10.781 -9.758 1.914 1 98.5 166 TYR B C 1
ATOM 2729 O O . TYR B 1 166 ? 10.609 -8.555 1.702 1 98.5 166 TYR B O 1
ATOM 2737 N N . ARG B 1 167 ? 11.523 -10.523 1.202 1 98.12 167 ARG B N 1
ATOM 2738 C CA . ARG B 1 167 ? 11.852 -10.109 -0.157 1 98.12 167 ARG B CA 1
ATOM 2739 C C . ARG B 1 167 ? 10.688 -10.383 -1.108 1 98.12 167 ARG B C 1
ATOM 2741 O O . ARG B 1 167 ? 9.969 -11.367 -0.949 1 98.12 167 ARG B O 1
ATOM 2748 N N . VAL B 1 168 ? 10.539 -9.492 -2.105 1 98.81 168 VAL B N 1
ATOM 2749 C CA . VAL B 1 168 ? 9.422 -9.656 -3.029 1 98.81 168 VAL B CA 1
ATOM 2750 C C . VAL B 1 168 ? 9.945 -9.703 -4.465 1 98.81 168 VAL B C 1
ATOM 2752 O O . VAL B 1 168 ? 10.844 -8.945 -4.832 1 98.81 168 VAL B O 1
ATOM 2755 N N . VAL B 1 169 ? 9.438 -10.602 -5.195 1 98.88 169 VAL B N 1
ATOM 2756 C CA . VAL B 1 169 ? 9.656 -10.719 -6.633 1 98.88 169 VAL B CA 1
ATOM 2757 C C . VAL B 1 169 ? 8.336 -10.555 -7.379 1 98.88 169 VAL B C 1
ATOM 2759 O O . VAL B 1 169 ? 7.328 -11.156 -7.004 1 98.88 169 VAL B O 1
ATOM 2762 N N . VAL B 1 170 ? 8.391 -9.688 -8.422 1 98.94 170 VAL B N 1
ATOM 2763 C CA . VAL B 1 170 ? 7.191 -9.453 -9.219 1 98.94 170 VAL B CA 1
ATOM 2764 C C . VAL B 1 170 ? 7.488 -9.727 -10.695 1 98.94 170 VAL B C 1
ATOM 2766 O O . VAL B 1 170 ? 8.211 -8.969 -11.336 1 98.94 170 VAL B O 1
ATOM 2769 N N . PRO B 1 171 ? 7.012 -10.859 -11.219 1 98.88 171 PRO B N 1
ATOM 2770 C CA . PRO B 1 171 ? 7.023 -10.977 -12.68 1 98.88 171 PRO B CA 1
ATOM 2771 C C . PRO B 1 171 ? 6.059 -10.016 -13.359 1 98.88 171 PRO B C 1
ATOM 2773 O O . PRO B 1 171 ? 4.84 -10.172 -13.242 1 98.88 171 PRO B O 1
ATOM 2776 N N . ARG B 1 172 ? 6.551 -9.102 -14.086 1 98.75 172 ARG B N 1
ATOM 2777 C CA . ARG B 1 172 ? 5.781 -7.988 -14.625 1 98.75 172 ARG B CA 1
ATOM 2778 C C . ARG B 1 172 ? 4.688 -8.477 -15.562 1 98.75 172 ARG B C 1
ATOM 2780 O O . ARG B 1 172 ? 3.684 -7.789 -15.766 1 98.75 172 ARG B O 1
ATOM 2787 N N . ASP B 1 173 ? 4.879 -9.648 -16.141 1 98.81 173 ASP B N 1
ATOM 2788 C CA . ASP B 1 173 ? 3.932 -10.18 -17.125 1 98.81 173 ASP B CA 1
ATOM 2789 C C . ASP B 1 173 ? 2.914 -11.102 -16.453 1 98.81 173 ASP B C 1
ATOM 2791 O O . ASP B 1 173 ? 2.145 -11.781 -17.125 1 98.81 173 ASP B O 1
ATOM 2795 N N . ALA B 1 174 ? 2.891 -11.172 -15.078 1 98.94 174 ALA B N 1
ATOM 2796 C CA . ALA B 1 174 ? 1.937 -12 -14.336 1 98.94 174 ALA B CA 1
ATOM 2797 C C . ALA B 1 174 ? 1.106 -11.148 -13.383 1 98.94 174 ALA B C 1
ATOM 2799 O O . ALA B 1 174 ? 0.525 -11.664 -12.422 1 98.94 174 ALA B O 1
ATOM 2800 N N . VAL B 1 175 ? 1.136 -9.812 -13.57 1 98.94 175 VAL B N 1
ATOM 2801 C CA . VAL B 1 175 ? 0.283 -8.867 -12.859 1 98.94 175 VAL B CA 1
ATOM 2802 C C . VAL B 1 175 ? -0.424 -7.957 -13.859 1 98.94 175 VAL B C 1
ATOM 2804 O O . VAL B 1 175 ? 0.057 -7.766 -14.984 1 98.94 175 VAL B O 1
ATOM 2807 N N . ALA B 1 176 ? -1.561 -7.473 -13.422 1 98.69 176 ALA B N 1
ATOM 2808 C CA . ALA B 1 176 ? -2.311 -6.594 -14.312 1 98.69 176 ALA B CA 1
ATOM 2809 C C . ALA B 1 176 ? -3.002 -5.477 -13.539 1 98.69 176 ALA B C 1
ATOM 2811 O O . ALA B 1 176 ? -3.293 -5.629 -12.352 1 98.69 176 ALA B O 1
ATOM 2812 N N . GLY B 1 177 ? -3.141 -4.352 -14.156 1 98 177 GLY B N 1
ATOM 2813 C CA . GLY B 1 177 ? -3.9 -3.195 -13.703 1 98 177 GLY B CA 1
ATOM 2814 C C . GLY B 1 177 ? -4.543 -2.424 -14.844 1 98 177 GLY B C 1
ATOM 2815 O O . GLY B 1 177 ? -4.285 -2.705 -16.016 1 98 177 GLY B O 1
ATOM 2816 N N . VAL B 1 178 ? -5.453 -1.556 -14.445 1 97.62 178 VAL B N 1
ATOM 2817 C CA . VAL B 1 178 ? -6.16 -0.769 -15.453 1 97.62 178 VAL B CA 1
ATOM 2818 C C . VAL B 1 178 ? -6.18 0.701 -15.039 1 97.62 178 VAL B C 1
ATOM 2820 O O . VAL B 1 178 ? -6.375 1.019 -13.867 1 97.62 178 VAL B O 1
ATOM 2823 N N . PRO B 1 179 ? -5.938 1.573 -16.016 1 97.81 179 PRO B N 1
ATOM 2824 C CA . PRO B 1 179 ? -5.559 1.317 -17.406 1 97.81 179 PRO B CA 1
ATOM 2825 C C . PRO B 1 179 ? -4.172 0.688 -17.531 1 97.81 179 PRO B C 1
ATOM 2827 O O . PRO B 1 179 ? -3.344 0.824 -16.625 1 97.81 179 PRO B O 1
ATOM 2830 N N . THR B 1 180 ? -3.912 0.05 -18.641 1 97.62 180 THR B N 1
ATOM 2831 C CA . THR B 1 180 ? -2.672 -0.685 -18.859 1 97.62 180 THR B CA 1
ATOM 2832 C C . THR B 1 180 ? -1.461 0.205 -18.609 1 97.62 180 THR B C 1
ATOM 2834 O O . THR B 1 180 ? -0.515 -0.207 -17.938 1 97.62 180 THR B O 1
ATOM 2837 N N . GLU B 1 181 ? -1.502 1.413 -19.125 1 97.81 181 GLU B N 1
ATOM 2838 C CA . GLU B 1 181 ? -0.382 2.338 -18.969 1 97.81 181 GLU B CA 1
ATOM 2839 C C . GLU B 1 181 ? -0.153 2.701 -17.516 1 97.81 181 GLU B C 1
ATOM 2841 O O . GLU B 1 181 ? 0.987 2.912 -17.094 1 97.81 181 GLU B O 1
ATOM 2846 N N . TYR B 1 182 ? -1.218 2.791 -16.766 1 98.38 182 TYR B N 1
ATOM 2847 C CA . TYR B 1 182 ? -1.065 3.059 -15.344 1 98.38 182 TYR B CA 1
ATOM 2848 C C . TYR B 1 182 ? -0.394 1.888 -14.633 1 98.38 182 TYR B C 1
ATOM 2850 O O . TYR B 1 182 ? 0.481 2.084 -13.789 1 98.38 182 TYR B O 1
ATOM 2858 N N . GLY B 1 183 ? -0.794 0.699 -15.008 1 98.5 183 GLY B N 1
ATOM 2859 C CA . GLY B 1 183 ? -0.122 -0.469 -14.461 1 98.5 183 GLY B CA 1
ATOM 2860 C C . GLY B 1 183 ? 1.376 -0.463 -14.703 1 98.5 183 GLY B C 1
ATOM 2861 O O . GLY B 1 183 ? 2.16 -0.738 -13.797 1 98.5 183 GLY B O 1
ATOM 2862 N N . GLU B 1 184 ? 1.744 -0.089 -15.875 1 98.5 184 GLU B N 1
ATOM 2863 C CA . GLU B 1 184 ? 3.16 -0.003 -16.219 1 98.5 184 GLU B CA 1
ATOM 2864 C C . GLU B 1 184 ? 3.865 1.063 -15.391 1 98.5 184 GLU B C 1
ATOM 2866 O O . GLU B 1 184 ? 5.012 0.876 -14.969 1 98.5 184 GLU B O 1
ATOM 2871 N N . ALA B 1 185 ? 3.197 2.152 -15.172 1 98.75 185 ALA B N 1
ATOM 2872 C CA . ALA B 1 185 ? 3.764 3.23 -14.367 1 98.75 185 ALA B CA 1
ATOM 2873 C C . ALA B 1 185 ? 3.949 2.793 -12.922 1 98.75 185 ALA B C 1
ATOM 2875 O O . ALA B 1 185 ? 4.93 3.172 -12.273 1 98.75 185 ALA B O 1
ATOM 2876 N N . VAL B 1 186 ? 3.02 1.997 -12.43 1 98.88 186 VAL B N 1
ATOM 2877 C CA . VAL B 1 186 ? 3.111 1.488 -11.062 1 98.88 186 VAL B CA 1
ATOM 2878 C C . VAL B 1 186 ? 4.332 0.58 -10.93 1 98.88 186 VAL B C 1
ATOM 2880 O O . VAL B 1 186 ? 5.082 0.673 -9.953 1 98.88 186 VAL B O 1
ATOM 2883 N N . ILE B 1 187 ? 4.547 -0.259 -11.852 1 98.88 187 ILE B N 1
ATOM 2884 C CA . ILE B 1 187 ? 5.707 -1.146 -11.828 1 98.88 187 ILE B CA 1
ATOM 2885 C C . ILE B 1 187 ? 6.988 -0.321 -11.844 1 98.88 187 ILE B C 1
ATOM 2887 O O . ILE B 1 187 ? 7.891 -0.556 -11.031 1 98.88 187 ILE B O 1
ATOM 2891 N N . ALA B 1 188 ? 7.023 0.687 -12.664 1 98.56 188 ALA B N 1
ATOM 2892 C CA . ALA B 1 188 ? 8.242 1.454 -12.898 1 98.56 188 ALA B CA 1
ATOM 2893 C C . ALA B 1 188 ? 8.555 2.361 -11.711 1 98.56 188 ALA B C 1
ATOM 2895 O O . ALA B 1 188 ? 9.727 2.551 -11.352 1 98.56 188 ALA B O 1
ATOM 2896 N N . ASN B 1 189 ? 7.504 2.916 -11.07 1 98.5 189 ASN B N 1
ATOM 2897 C CA . ASN B 1 189 ? 7.754 4.031 -10.156 1 98.5 189 ASN B CA 1
ATOM 2898 C C . ASN B 1 189 ? 7.488 3.639 -8.711 1 98.5 189 ASN B C 1
ATOM 2900 O O . ASN B 1 189 ? 7.832 4.379 -7.789 1 98.5 189 ASN B O 1
ATOM 2904 N N . THR B 1 190 ? 6.887 2.473 -8.492 1 98.81 190 THR B N 1
ATOM 2905 C CA . THR B 1 190 ? 6.602 2.014 -7.137 1 98.81 190 THR B CA 1
ATOM 2906 C C . THR B 1 190 ? 7.203 0.632 -6.898 1 98.81 190 THR B C 1
ATOM 2908 O O . THR B 1 190 ? 8.164 0.49 -6.133 1 98.81 190 THR B O 1
ATOM 2911 N N . LEU B 1 191 ? 6.828 -0.354 -7.68 1 98.88 191 LEU B N 1
ATOM 2912 C CA . LEU B 1 191 ? 7.195 -1.736 -7.395 1 98.88 191 LEU B CA 1
ATOM 2913 C C . LEU B 1 191 ? 8.688 -1.964 -7.629 1 98.88 191 LEU B C 1
ATOM 2915 O O . LEU B 1 191 ? 9.312 -2.76 -6.93 1 98.88 191 LEU B O 1
ATOM 2919 N N . SER B 1 192 ? 9.289 -1.232 -8.602 1 98.25 192 SER B N 1
ATOM 2920 C CA . SER B 1 192 ? 10.703 -1.415 -8.922 1 98.25 192 SER B CA 1
ATOM 2921 C C . SER B 1 192 ? 11.586 -1.002 -7.746 1 98.25 192 SER B C 1
ATOM 2923 O O . SER B 1 192 ? 12.742 -1.431 -7.652 1 98.25 192 SER B O 1
ATOM 2925 N N . LEU B 1 193 ? 11.062 -0.2 -6.836 1 97 193 LEU B N 1
ATOM 2926 C CA . LEU B 1 193 ? 11.812 0.254 -5.668 1 97 193 LEU B CA 1
ATOM 2927 C C . LEU B 1 193 ? 11.664 -0.727 -4.512 1 97 193 LEU B C 1
ATOM 2929 O O . LEU B 1 193 ? 12.445 -0.69 -3.559 1 97 193 LEU B O 1
ATOM 2933 N N . LEU B 1 194 ? 10.688 -1.634 -4.621 1 98.31 194 LEU B N 1
ATOM 2934 C CA . LEU B 1 194 ? 10.312 -2.445 -3.469 1 98.31 194 LEU B CA 1
ATOM 2935 C C . LEU B 1 194 ? 10.602 -3.92 -3.725 1 98.31 194 LEU B C 1
ATOM 2937 O O . LEU B 1 194 ? 10.773 -4.695 -2.781 1 98.31 194 LEU B O 1
ATOM 2941 N N . ALA B 1 195 ? 10.648 -4.246 -5.004 1 98.44 195 ALA B N 1
ATOM 2942 C CA . ALA B 1 195 ? 10.688 -5.656 -5.383 1 98.44 195 ALA B CA 1
ATOM 2943 C C . ALA B 1 195 ? 11.656 -5.887 -6.539 1 98.44 195 ALA B C 1
ATOM 2945 O O . ALA B 1 195 ? 12.008 -4.949 -7.262 1 98.44 195 ALA B O 1
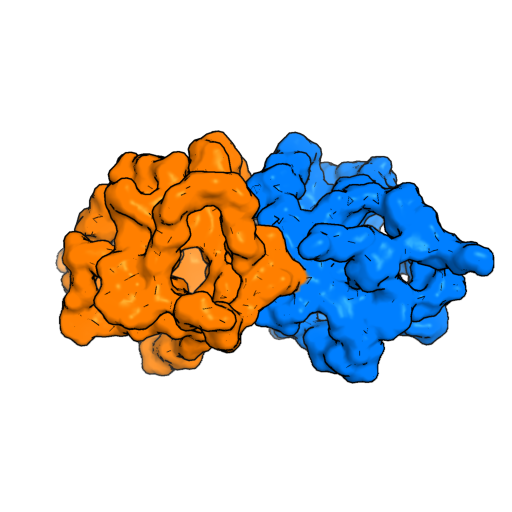ATOM 2946 N N . THR B 1 196 ? 12.156 -7.078 -6.688 1 98.06 196 THR B N 1
ATOM 2947 C CA . THR B 1 196 ? 12.82 -7.5 -7.918 1 98.06 196 THR B CA 1
ATOM 2948 C C . THR B 1 196 ? 11.805 -7.727 -9.031 1 98.06 196 THR B C 1
ATOM 2950 O O . THR B 1 196 ? 10.953 -8.609 -8.93 1 98.06 196 THR B O 1
ATOM 2953 N N . ILE B 1 197 ? 11.922 -6.871 -10.047 1 98.69 197 ILE B N 1
ATOM 2954 C CA . ILE B 1 197 ? 11.031 -7.004 -11.195 1 98.69 197 ILE B CA 1
ATOM 2955 C C . ILE B 1 197 ? 11.641 -7.98 -12.203 1 98.69 197 ILE B C 1
ATOM 2957 O O . ILE B 1 197 ? 12.812 -7.855 -12.57 1 98.69 197 ILE B O 1
ATOM 2961 N N . THR B 1 198 ? 10.867 -8.938 -12.633 1 98.38 198 THR B N 1
ATOM 2962 C CA . THR B 1 198 ? 11.352 -9.984 -13.523 1 98.38 198 THR B CA 1
ATOM 2963 C C . THR B 1 198 ? 10.258 -10.414 -14.492 1 98.38 198 THR B C 1
ATOM 2965 O O . THR B 1 198 ? 9.32 -9.648 -14.766 1 98.38 198 THR B O 1
ATOM 2968 N N . THR B 1 199 ? 10.438 -11.562 -15.164 1 98.44 199 THR B N 1
ATOM 2969 C CA . THR B 1 199 ? 9.445 -12.141 -16.062 1 98.44 199 THR B CA 1
ATOM 2970 C C . THR B 1 199 ? 9.156 -13.594 -15.672 1 98.44 199 THR B C 1
ATOM 2972 O O . THR B 1 199 ? 9.938 -14.219 -14.953 1 98.44 199 THR B O 1
ATOM 2975 N N . THR B 1 200 ? 8.031 -14.047 -16.141 1 98.5 200 THR B N 1
ATOM 2976 C CA . THR B 1 200 ? 7.688 -15.453 -15.938 1 98.5 200 THR B CA 1
ATOM 2977 C C . THR B 1 200 ? 8.789 -16.359 -16.469 1 98.5 200 THR B C 1
ATOM 2979 O O . THR B 1 200 ? 9.227 -17.281 -15.781 1 98.5 200 THR B O 1
ATOM 2982 N N . ASP B 1 201 ? 9.32 -16.047 -17.625 1 98 201 ASP B N 1
ATOM 2983 C CA . ASP B 1 201 ? 10.359 -16.875 -18.234 1 98 201 ASP B CA 1
ATOM 2984 C C . ASP B 1 201 ? 11.609 -16.906 -17.359 1 98 201 ASP B C 1
ATOM 2986 O O . ASP B 1 201 ? 12.227 -17.969 -17.203 1 98 201 ASP B O 1
ATOM 2990 N N . ASP B 1 202 ? 11.984 -15.805 -16.812 1 97.62 202 ASP B N 1
ATOM 2991 C CA . ASP B 1 202 ? 13.18 -15.742 -15.977 1 97.62 202 ASP B CA 1
ATOM 2992 C C . ASP B 1 202 ? 13 -16.578 -14.703 1 97.62 202 ASP B C 1
ATOM 2994 O O . ASP B 1 202 ? 13.938 -17.234 -14.25 1 97.62 202 ASP B O 1
ATOM 2998 N N . LEU B 1 203 ? 11.828 -16.547 -14.109 1 97.94 203 LEU B N 1
ATOM 2999 C CA . LEU B 1 203 ? 11.562 -17.328 -12.914 1 97.94 203 LEU B CA 1
ATOM 3000 C C . LEU B 1 203 ? 11.594 -18.828 -13.227 1 97.94 203 LEU B C 1
ATOM 3002 O O . LEU B 1 203 ? 12.148 -19.609 -12.461 1 97.94 203 LEU B O 1
ATOM 3006 N N . LEU B 1 204 ? 10.984 -19.188 -14.375 1 97.5 204 LEU B N 1
ATOM 3007 C CA . LEU B 1 204 ? 10.977 -20.578 -14.781 1 97.5 204 LEU B CA 1
ATOM 3008 C C . LEU B 1 204 ? 12.391 -21.094 -14.984 1 97.5 204 LEU B C 1
ATOM 3010 O O . LEU B 1 204 ? 12.711 -22.234 -14.602 1 97.5 204 LEU B O 1
ATOM 3014 N N . ARG B 1 205 ? 13.195 -20.219 -15.555 1 95.94 205 ARG B N 1
ATOM 3015 C CA . ARG B 1 205 ? 14.594 -20.594 -15.734 1 95.94 205 ARG B CA 1
ATOM 3016 C C . ARG B 1 205 ? 15.297 -20.75 -14.391 1 95.94 205 ARG B C 1
ATOM 3018 O O . ARG B 1 205 ? 16.094 -21.672 -14.211 1 95.94 205 ARG B O 1
ATOM 3025 N N . ALA B 1 206 ? 14.969 -19.891 -13.477 1 95.75 206 ALA B N 1
ATOM 3026 C CA . ALA B 1 206 ? 15.594 -19.922 -12.148 1 95.75 206 ALA B CA 1
ATOM 3027 C C . ALA B 1 206 ? 15.203 -21.188 -11.391 1 95.75 206 ALA B C 1
ATOM 3029 O O . ALA B 1 206 ? 15.969 -21.688 -10.562 1 95.75 206 ALA B O 1
ATOM 3030 N N . TRP B 1 207 ? 14.047 -21.703 -11.672 1 96 207 TRP B N 1
ATOM 3031 C CA . TRP B 1 207 ? 13.539 -22.828 -10.914 1 96 207 TRP B CA 1
ATOM 3032 C C . TRP B 1 207 ? 13.859 -24.141 -11.617 1 96 207 TRP B C 1
ATOM 3034 O O . TRP B 1 207 ? 13.609 -25.219 -11.07 1 96 207 TRP B O 1
ATOM 3044 N N . LYS B 1 208 ? 14.336 -24.016 -12.875 1 87.38 208 LYS B N 1
ATOM 3045 C CA . LYS B 1 208 ? 14.688 -25.234 -13.602 1 87.38 208 LYS B CA 1
ATOM 3046 C C . LYS B 1 208 ? 15.859 -25.953 -12.945 1 87.38 208 LYS B C 1
ATOM 3048 O O . LYS B 1 208 ? 16.859 -25.328 -12.594 1 87.38 208 LYS B O 1
ATOM 3053 N N . ARG B 1 209 ? 15.656 -26.953 -12.164 1 65.12 209 ARG B N 1
ATOM 3054 C CA . ARG B 1 209 ? 16.641 -27.844 -11.562 1 65.12 209 ARG B CA 1
ATOM 3055 C C . ARG B 1 209 ? 17.672 -28.312 -12.594 1 65.12 209 ARG B C 1
ATOM 3057 O O . ARG B 1 209 ? 17.344 -28.5 -13.766 1 65.12 209 ARG B O 1
ATOM 3064 N N . PRO B 1 210 ? 19 -28.016 -12.234 1 54.41 210 PRO B N 1
ATOM 3065 C CA . PRO B 1 210 ? 19.953 -28.688 -13.125 1 54.41 210 PRO B CA 1
ATOM 3066 C C . PRO B 1 210 ? 19.594 -30.156 -13.375 1 54.41 210 PRO B C 1
ATOM 3068 O O . PRO B 1 210 ? 18.953 -30.797 -12.539 1 54.41 210 PRO B O 1
#

Foldseek 3Di:
DPDDLLVQQPQLAEAEEEEAQACLQQNPVHPDNLRNVQLVVFAVVLLLVQQVLSVVLNHAYEYEFEAEDPVRPPEDDPDPVSDDPPDPPPPPPHCHPPDRRRDHDPSNPDDPRHHYWYFHYDLEDVVRTCVLVVSVVSNHQEYEYAYDDLVTHRLVVLVVCVVVNHAYEYALRNYYHPPRVVSVVSCVPPVVVRHHYHHSVSNSVSSPDD/DPDDLLRQQPQLAEAEEEEAQACLPQNPPHPDNLRNVQLVVFAVVLLLVQQVLSVVLNHAYEYEFEAEDPVRPPEDDPDPVSDDPPDPPDPPPHCHPPDRRVDHDPSNPDDPRHHYWYFHYDLEDVVRTCVLVVSVVSNHQEYEYAYDDLVTHRLVVLVVCVVVNHAYEYALRNYYHPPRVVSVVSCVPPVVVRHHYHHSVSNSVSSPDD

Solvent-accessible surface area (backbone atoms only — not comparable to full-atom values): 21273 Å² total; per-residue (Å²): 126,85,69,51,66,45,68,58,55,30,33,85,29,20,28,38,38,37,31,44,57,16,23,25,43,46,32,96,67,18,60,47,56,68,45,8,52,42,24,55,69,45,7,46,62,39,45,54,60,43,51,63,56,35,52,73,50,53,24,42,44,36,41,34,35,57,34,42,50,92,84,45,71,80,38,62,72,49,30,59,72,54,39,77,74,78,61,81,70,79,63,74,45,49,26,30,88,89,34,67,24,33,28,63,38,66,88,72,40,81,53,93,81,42,43,78,46,65,17,48,28,57,69,33,50,62,85,27,40,63,47,59,61,51,38,55,75,61,53,43,48,19,39,35,50,33,34,41,29,46,47,50,29,42,54,43,41,52,52,52,36,42,53,69,62,24,30,36,36,32,30,63,49,20,36,25,25,66,56,60,69,54,25,53,48,38,43,68,59,31,43,50,40,45,27,51,73,48,37,57,68,58,51,54,58,46,49,54,72,129,126,84,71,50,67,45,68,58,55,30,34,84,30,20,30,38,37,36,30,44,57,16,23,24,43,47,31,96,64,18,60,47,57,70,46,9,53,43,24,55,69,44,8,46,61,41,44,53,60,43,51,63,56,34,50,74,48,55,25,42,42,37,39,36,36,56,35,41,49,92,84,45,69,80,38,62,72,49,29,59,71,54,40,76,73,77,61,79,75,80,63,73,44,50,25,29,86,90,36,67,24,34,30,62,38,66,87,74,40,80,53,92,82,42,43,78,47,65,17,47,31,58,66,32,48,63,84,28,39,64,48,60,63,52,39,55,75,61,54,43,48,19,38,34,50,33,34,41,30,47,46,51,28,43,54,43,41,51,51,52,36,44,51,70,62,25,30,37,36,32,30,63,49,20,36,23,26,66,56,61,70,53,26,53,48,37,44,67,60,31,43,51,42,47,27,52,72,49,37,59,68,57,52,53,57,45,50,52,72,131

Sequence (420 aa):
MTLELAEIAAPAHTAIVTQECQGAVMGPHAGLAALAEEARRVALPNIVRMLPAARAAGVRVVHCLVQRRPDGLGSNHNARIFGPRRGPAKGMVDIAPGTAGAALLPELGPEPTDLVLRRWHGVGPMGGTDLDSVLRNLSVATIVVVGVSLNIAIPNIVMDAVNAAYRVVVPRDAVAGVPTEYGEAVIANTLSLLATITTTDDLLRAWKRPMTLELAEIAAPAHTAIVTQECQGAVMGPHAGLAALAEEARRVALPNIVRMLPAARAAGVRVVHCLVQRRPDGLGSNHNARIFGPRRGPAKGMVDIAPGTAGAALLPELGPEPTDLVLRRWHGVGPMGGTDLDSVLRNLSVATIVVVGVSLNIAIPNIVMDAVNAAYRVVVPRDAVAGVPTEYGEAVIANTLSLLATITTTDDLLRAWKRP

Secondary structure (DSSP, 8-state):
----HHHHT-GGGEEEEEES-BHHHHSTT-SSHHHHHHIIIIIHHHHHHHHHHHHHHT-EEEEEEE---TT-TTS--SSGGGS---S--S-----STTSTTTSBPGGG---TT-EEEEESSSSSHHHHSSHHHHHHHTT--EEEEEEE-TTTHHHHHHHHHHHTT-EEEEEGGGEE-SSHHHHHHHIIIIIHHHSEEE-HHHHHHHH---/----HHHHT-GGGEEEEEES-BHHHHSTT-SSHHHHHHIIIIIHHHHHHHHHHHHHHT-EEEEEEE---TT-TTS--SSGGGS---S--S-----STTSTTTSBPGGG---TT-EEEEESSSSSHHHHSSHHHHHHHTT--EEEEEEE-TTTHHHHHHHHHHHTT-EEEEEGGGEE-SSHHHHHHHIIIIIHHHSEEE-HHHHHHHH---